Protein AF-A0A9D8H4C1-F1 (afdb_monomer_lite)

pLDDT: mean 86.65, std 15.86, range [24.47, 98.88]

Foldseek 3Di:
DLLVLCVQQQCVQVVHDQPCPPCNCLPPPVNDPPVCNVVDPDDDPVRVVVSSVVSVVSSVVSVVVDDCPPPPLCSPVHQVVLVVVLVVLVVLLVVQLVLLVDQADDDPFADQDDPDFDFDDDDQKFKDAWAKDFFFDDPSNVDYDALQRDDTDIDTDHIKIWGLWFQFQLLLVVVCVVPVDDAAPFWDDPVPGFIWGRQSNDIDGRDRQFHDALDFLVSQQSSQVVVVFGFAALVRLLSQCAQAALVQALADQRSSAADGIRGPQVRGHPRNRHLSAEAAWAWGPDFQAGDVPRDHPPHNCVRVVRGDRQKTWTARYYSSGHSSNHDSSHTDIDGRRGRSRGHGHITMGRDDDPDPPPPDDDDDDDDPDDDDDDDDDDDDDDDDDDDDLVVQEDAAEDADPPALCVCVLVQQVVQLPDPFHAAELSLLDDPVLLVLVVVLLVAPLACFNVFLLQQLLVCLLVVCVVQVWLEEEEAQCQLVPSVVSNLVNNLVVVRDAEYEYEHSDPVRQVVSRSVVSVVHDNYRYYYYNDDCLPCVLVRDDDDAYEYEYGDLVLQFDDLVSSLVSLLVVLVNFDQSYKYKYKAFAQDDQVSQQCSCVPPVCSNVVSQLVSVVSLCVPQVKDDDSVQWGWDWHQDPSQQKIFTKIFGQAWDWMQRPNSNDIGTDHHRRIYTYTIGHHDDPVRVCVSQVSSQKHFDDKDGGPVNRMIMTMIHGD

Structure (mmCIF, N/CA/C/O backbone):
data_AF-A0A9D8H4C1-F1
#
_entry.id   AF-A0A9D8H4C1-F1
#
loop_
_atom_site.group_PDB
_atom_site.id
_atom_site.type_symbol
_atom_site.label_atom_id
_atom_site.label_alt_id
_atom_site.label_comp_id
_atom_site.label_asym_id
_atom_site.label_entity_id
_atom_site.label_seq_id
_atom_site.pdbx_PDB_ins_code
_atom_site.Cartn_x
_atom_site.Cartn_y
_atom_site.Cartn_z
_atom_site.occupancy
_atom_site.B_iso_or_equiv
_atom_site.auth_seq_id
_atom_site.auth_comp_id
_atom_site.auth_asym_id
_atom_site.auth_atom_id
_atom_site.pdbx_PDB_model_num
ATOM 1 N N . MET A 1 1 ? 20.127 23.777 11.466 1.00 88.06 1 MET A N 1
ATOM 2 C CA . MET A 1 1 ? 20.739 23.287 12.722 1.00 88.06 1 MET A CA 1
ATOM 3 C C . MET A 1 1 ? 20.767 24.389 13.775 1.00 88.06 1 MET A C 1
ATOM 5 O O . MET A 1 1 ? 19.823 24.418 14.545 1.00 88.06 1 MET A O 1
ATOM 9 N N . GLY A 1 2 ? 21.704 25.351 13.752 1.00 89.69 2 GLY A N 1
ATOM 10 C CA . GLY A 1 2 ? 21.784 26.414 14.779 1.00 89.69 2 GLY A CA 1
ATOM 11 C C . GLY A 1 2 ? 20.479 27.189 15.030 1.00 89.69 2 GLY A C 1
ATOM 12 O O . GLY A 1 2 ? 20.048 27.288 16.168 1.00 89.69 2 GLY A O 1
ATOM 13 N N . ASN A 1 3 ? 19.779 27.635 13.979 1.00 88.94 3 ASN A N 1
ATOM 14 C CA . ASN A 1 3 ? 18.486 28.328 14.132 1.00 88.94 3 ASN A CA 1
ATOM 15 C C . ASN A 1 3 ? 17.402 27.466 14.812 1.00 88.94 3 ASN A C 1
ATOM 17 O O . ASN A 1 3 ? 16.587 27.977 15.571 1.00 88.94 3 ASN A O 1
ATOM 21 N N . PHE A 1 4 ? 17.402 26.153 14.564 1.00 89.69 4 PHE A N 1
ATOM 22 C CA . PHE A 1 4 ? 16.449 25.228 15.183 1.00 89.69 4 PHE A CA 1
ATOM 23 C C . PHE A 1 4 ? 16.790 25.000 16.664 1.00 89.69 4 PHE A C 1
ATOM 25 O O . PHE A 1 4 ? 15.905 25.059 17.510 1.00 89.69 4 PHE A O 1
ATOM 32 N N . GLU A 1 5 ? 18.076 24.825 16.992 1.00 92.12 5 GLU A N 1
ATOM 33 C CA . GLU A 1 5 ? 18.556 24.778 18.382 1.00 92.12 5 GLU A CA 1
ATOM 34 C C . GLU A 1 5 ? 18.177 26.054 19.151 1.00 92.12 5 GLU A C 1
ATOM 36 O O . GLU A 1 5 ? 17.612 25.976 20.242 1.00 92.12 5 GLU A O 1
ATOM 41 N N . GLU A 1 6 ? 18.401 27.228 18.553 1.00 92.12 6 GLU A N 1
ATOM 42 C CA . GLU A 1 6 ? 18.043 28.515 19.150 1.00 92.12 6 GLU A CA 1
ATOM 43 C C . GLU A 1 6 ? 16.530 28.654 19.370 1.00 92.12 6 GLU A C 1
ATOM 45 O O . GLU A 1 6 ? 16.097 29.074 20.443 1.00 92.12 6 GLU A O 1
ATOM 50 N N . LEU A 1 7 ? 15.714 28.295 18.375 1.00 89.50 7 LEU A N 1
ATOM 51 C CA . LEU A 1 7 ? 14.255 28.356 18.474 1.00 89.50 7 LEU A CA 1
ATOM 52 C C . LEU A 1 7 ? 13.732 27.537 19.657 1.00 89.50 7 LEU A C 1
ATOM 54 O O . LEU A 1 7 ? 12.896 28.010 20.427 1.00 89.50 7 LEU A O 1
ATOM 58 N N . TRP A 1 8 ? 14.211 26.307 19.809 1.00 90.25 8 TRP A N 1
ATOM 59 C CA . TRP A 1 8 ? 13.660 25.397 20.803 1.00 90.25 8 TRP A CA 1
ATOM 60 C C . TRP A 1 8 ? 14.254 25.591 22.194 1.00 90.25 8 TRP A C 1
ATOM 62 O O . TRP A 1 8 ? 13.495 25.733 23.151 1.00 90.25 8 TRP A O 1
ATOM 72 N N . LEU A 1 9 ? 15.582 25.637 22.334 1.00 90.00 9 LEU A N 1
ATOM 73 C CA . LEU A 1 9 ? 16.203 25.746 23.657 1.00 90.00 9 LEU A CA 1
ATOM 74 C C . LEU A 1 9 ? 16.322 27.190 24.128 1.00 90.00 9 LEU A C 1
ATOM 76 O O . LEU A 1 9 ? 15.941 27.499 25.252 1.00 90.00 9 LEU A O 1
ATOM 80 N N . VAL A 1 10 ? 16.810 28.102 23.292 1.00 90.75 10 VAL A N 1
ATOM 81 C CA . VAL A 1 10 ? 17.069 29.477 23.742 1.00 90.75 10 VAL A CA 1
ATOM 82 C C . VAL A 1 10 ? 15.774 30.284 23.853 1.00 90.75 10 VAL A C 1
ATOM 84 O O . VAL A 1 10 ? 15.556 30.953 24.865 1.00 90.75 10 VAL A O 1
ATOM 87 N N . GLN A 1 11 ? 14.906 30.202 22.842 1.00 90.38 11 GLN A N 1
ATOM 88 C CA . GLN A 1 11 ? 13.670 30.985 22.792 1.00 90.38 11 GLN A CA 1
ATOM 89 C C . GLN A 1 11 ? 12.522 30.307 23.544 1.00 90.38 11 GLN A C 1
ATOM 91 O O . GLN A 1 11 ? 12.001 30.892 24.489 1.00 90.38 11 GLN A O 1
ATOM 96 N N . ARG A 1 12 ? 12.118 29.084 23.164 1.00 88.38 12 ARG A N 1
ATOM 97 C CA . ARG A 1 12 ? 10.941 28.433 23.773 1.00 88.38 12 ARG A CA 1
ATOM 98 C C . ARG A 1 12 ? 11.178 27.979 25.213 1.00 88.38 12 ARG A C 1
ATOM 100 O O . ARG A 1 12 ? 10.338 28.264 26.058 1.00 88.38 12 ARG A O 1
ATOM 107 N N . VAL A 1 13 ? 12.294 27.304 25.494 1.00 89.12 13 VAL A N 1
ATOM 108 C CA . VAL A 1 13 ? 12.617 26.850 26.860 1.00 89.12 13 VAL A CA 1
ATOM 109 C C . VAL A 1 13 ? 13.199 27.986 27.703 1.00 89.12 13 VAL A C 1
ATOM 111 O O . VAL A 1 13 ? 12.736 28.236 28.810 1.00 89.12 13 VAL A O 1
ATOM 114 N N . GLY A 1 14 ? 14.193 28.707 27.181 1.00 89.94 14 GLY A N 1
ATOM 115 C CA . GLY A 1 14 ? 14.874 29.769 27.922 1.00 89.94 14 GLY A CA 1
ATOM 116 C C . GLY A 1 14 ? 14.107 31.090 28.021 1.00 89.94 14 GLY A C 1
ATOM 117 O O . GLY A 1 14 ? 14.497 31.953 28.808 1.00 89.94 14 GLY A O 1
ATOM 118 N N . GLY A 1 15 ? 13.063 31.294 27.210 1.00 90.50 15 GLY A N 1
ATOM 119 C CA . GLY A 1 15 ? 12.326 32.560 27.146 1.00 90.50 15 GLY A CA 1
ATOM 120 C C . GLY A 1 15 ? 13.184 33.749 26.696 1.00 90.50 15 GLY A C 1
ATOM 121 O O . GL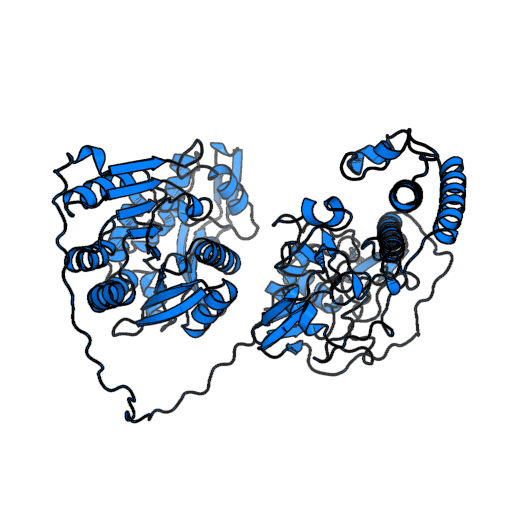Y A 1 15 ? 12.893 34.888 27.067 1.00 90.50 15 GLY A O 1
ATOM 122 N N . ARG A 1 16 ? 14.284 33.505 25.967 1.00 92.00 16 ARG A N 1
ATOM 123 C CA . ARG A 1 16 ? 15.256 34.536 25.571 1.00 92.00 16 ARG A CA 1
ATOM 124 C C . ARG A 1 16 ? 15.016 34.987 24.128 1.00 92.00 16 ARG A C 1
ATOM 126 O O . ARG A 1 16 ? 14.661 34.188 23.273 1.00 92.00 16 ARG A O 1
ATOM 133 N N . GLU A 1 17 ? 15.290 36.256 23.835 1.00 90.56 17 GLU A N 1
ATOM 134 C CA . GLU A 1 17 ? 15.191 36.805 22.471 1.00 90.56 17 GLU A CA 1
ATOM 135 C C . GLU A 1 17 ? 16.159 36.108 21.489 1.00 90.56 17 GLU A C 1
ATOM 137 O O . GLU A 1 17 ? 17.269 35.737 21.893 1.00 90.56 17 GLU A O 1
ATOM 142 N N . PRO A 1 18 ? 15.812 35.948 20.199 1.00 89.12 18 PRO A N 1
ATOM 143 C CA . PRO A 1 18 ? 16.728 35.402 19.199 1.00 89.12 18 PRO A CA 1
ATOM 144 C C . PRO A 1 18 ? 17.964 36.295 19.011 1.00 89.12 18 PRO A C 1
ATOM 146 O O . PRO A 1 18 ? 17.876 37.521 19.015 1.00 89.12 18 PRO A O 1
ATOM 149 N N . LEU A 1 19 ? 19.128 35.680 18.794 1.00 88.06 19 LEU A N 1
ATOM 150 C CA . LEU A 1 19 ? 20.391 36.365 18.506 1.00 88.06 19 LEU A CA 1
ATOM 151 C C . LEU A 1 19 ? 20.314 37.109 17.166 1.00 88.06 19 LEU A C 1
ATOM 153 O O . LEU A 1 19 ? 20.894 38.184 17.006 1.00 88.06 19 LEU A O 1
ATOM 157 N N . ARG A 1 20 ? 19.579 36.534 16.206 1.00 82.00 20 ARG A N 1
ATOM 158 C CA . ARG A 1 20 ? 19.300 37.095 14.880 1.00 82.00 20 ARG A CA 1
ATOM 159 C C . ARG A 1 20 ? 17.827 36.879 14.520 1.00 82.00 20 ARG A C 1
ATOM 161 O O . ARG A 1 20 ? 17.472 35.937 13.823 1.00 82.00 20 ARG A O 1
ATOM 168 N N . GLY A 1 21 ? 16.948 37.759 15.000 1.00 74.69 21 GLY A N 1
ATOM 169 C CA . GLY A 1 21 ? 15.514 37.693 14.676 1.00 74.69 21 GLY A CA 1
ATOM 170 C C . GLY A 1 21 ? 15.192 37.895 13.186 1.00 74.69 21 GLY A C 1
ATOM 171 O O . GLY A 1 21 ? 14.105 37.555 12.743 1.00 74.69 21 GLY A O 1
ATOM 172 N N . ASP A 1 22 ? 16.140 38.419 12.406 1.00 80.50 22 ASP A N 1
ATOM 173 C CA . ASP A 1 22 ? 16.014 38.689 10.972 1.00 80.50 22 ASP A CA 1
ATOM 174 C C . ASP A 1 22 ? 16.211 37.457 10.077 1.00 80.50 22 ASP A C 1
ATOM 176 O O . ASP A 1 22 ? 15.830 37.496 8.910 1.00 80.50 22 ASP A O 1
ATOM 180 N N . ILE A 1 23 ? 16.816 36.379 10.590 1.00 81.31 23 ILE A N 1
ATOM 181 C CA . ILE A 1 23 ? 17.159 35.205 9.772 1.00 81.31 23 ILE A CA 1
ATOM 182 C C . ILE A 1 23 ? 16.242 34.002 10.003 1.00 81.31 23 ILE A C 1
ATOM 184 O O . ILE A 1 23 ? 16.301 33.060 9.220 1.00 81.31 23 ILE A O 1
ATOM 188 N N . GLY A 1 24 ? 15.397 34.015 11.039 1.00 75.31 24 GLY A N 1
ATOM 189 C CA . GLY A 1 24 ? 14.564 32.865 11.412 1.00 75.31 24 GLY A CA 1
ATOM 190 C C . GLY A 1 24 ? 13.704 32.340 10.257 1.00 75.31 24 GLY A C 1
ATOM 191 O O . GLY A 1 24 ? 13.762 31.153 9.945 1.00 75.31 24 GLY A O 1
ATOM 192 N N . GLU A 1 25 ? 13.003 33.241 9.562 1.00 74.44 25 GLU A N 1
ATOM 193 C CA . GLU A 1 25 ? 12.150 32.929 8.400 1.00 74.44 25 GLU A CA 1
ATOM 194 C C . GLU A 1 25 ? 12.943 32.412 7.184 1.00 74.44 25 GLU A C 1
ATOM 196 O O . GLU A 1 25 ? 12.411 31.682 6.349 1.00 74.44 25 GLU A O 1
ATOM 201 N N . LEU A 1 26 ? 14.234 32.752 7.077 1.00 79.12 26 LEU A N 1
ATOM 202 C CA . LEU A 1 26 ? 15.096 32.295 5.978 1.00 79.12 26 LEU A CA 1
ATOM 203 C C . LEU A 1 26 ? 15.476 30.816 6.114 1.00 79.12 26 LEU A C 1
ATOM 205 O O . LEU A 1 26 ? 15.848 30.179 5.128 1.00 79.12 26 LEU A O 1
ATOM 209 N N . TYR A 1 27 ? 15.421 30.283 7.336 1.00 79.00 27 TYR A N 1
ATOM 210 C CA . TYR A 1 27 ? 15.777 28.902 7.653 1.00 79.00 27 TYR A CA 1
ATOM 211 C C . TYR A 1 27 ? 14.559 28.012 7.922 1.00 79.00 27 TYR A C 1
ATOM 213 O O . TYR A 1 27 ? 14.742 26.844 8.272 1.00 79.00 27 TYR A O 1
ATOM 221 N N . ASP A 1 28 ? 13.344 28.530 7.729 1.00 73.75 28 ASP A N 1
ATOM 222 C CA . ASP A 1 28 ? 12.121 27.735 7.751 1.00 73.75 28 ASP A CA 1
ATOM 223 C C . ASP A 1 28 ? 12.060 26.837 6.506 1.00 73.75 28 ASP A C 1
ATOM 225 O O . ASP A 1 28 ? 12.098 27.293 5.360 1.00 73.75 28 ASP A O 1
ATOM 229 N N . ALA A 1 29 ? 12.024 25.523 6.726 1.00 63.84 29 ALA A N 1
ATOM 230 C CA . ALA A 1 29 ? 12.092 24.559 5.642 1.00 63.84 29 ALA A CA 1
ATOM 231 C C . ALA A 1 29 ? 10.794 24.455 4.822 1.00 63.84 29 ALA A C 1
ATOM 233 O O . ALA A 1 29 ? 10.867 23.980 3.684 1.00 63.84 29 ALA A O 1
ATOM 234 N N . ILE A 1 30 ? 9.664 24.882 5.388 1.00 64.56 30 ILE A N 1
ATOM 235 C CA . ILE A 1 30 ? 8.323 24.820 4.799 1.00 64.56 30 ILE A CA 1
ATOM 236 C C . ILE A 1 30 ? 8.115 26.038 3.904 1.00 64.56 30 ILE A C 1
ATOM 238 O O . ILE A 1 30 ? 7.764 25.898 2.733 1.00 64.56 30 ILE A O 1
ATOM 242 N N . GLU A 1 31 ? 8.433 27.222 4.424 1.00 65.06 31 GLU A N 1
ATOM 243 C CA . GLU A 1 31 ? 8.282 28.491 3.703 1.00 65.06 31 GLU A CA 1
ATOM 244 C C . GLU A 1 31 ? 9.331 28.668 2.590 1.00 65.06 31 GLU A C 1
ATOM 246 O O . GLU A 1 31 ? 9.107 29.395 1.621 1.00 65.06 31 GLU A O 1
ATOM 251 N N . GLN A 1 32 ? 10.481 27.982 2.687 1.00 69.81 32 GLN A N 1
ATOM 252 C CA . GLN A 1 32 ? 11.591 28.113 1.736 1.00 69.81 32 GLN A CA 1
ATOM 253 C C . GLN A 1 32 ? 11.893 26.793 0.993 1.00 69.81 32 GLN A C 1
ATOM 255 O O . GLN A 1 32 ? 12.676 25.961 1.480 1.00 69.81 32 GLN A O 1
ATOM 260 N N . PRO A 1 33 ? 11.365 26.581 -0.231 1.00 68.88 33 PRO A N 1
ATOM 261 C CA . PRO A 1 33 ? 11.670 25.405 -1.049 1.00 68.88 33 PRO A CA 1
ATOM 262 C C . PRO A 1 33 ? 13.175 25.209 -1.301 1.00 68.88 33 PRO A C 1
ATOM 264 O O . PRO A 1 33 ? 13.891 26.159 -1.613 1.00 68.88 33 PRO A O 1
ATOM 267 N N . ARG A 1 34 ? 13.676 23.959 -1.261 1.00 66.69 34 ARG A N 1
ATOM 268 C CA . ARG A 1 34 ? 15.120 23.645 -1.428 1.00 66.69 34 ARG A CA 1
ATOM 269 C C . ARG A 1 34 ? 15.765 24.309 -2.654 1.00 66.69 34 ARG A C 1
ATOM 271 O O . ARG A 1 34 ? 16.905 24.753 -2.564 1.00 66.69 34 ARG A O 1
ATOM 278 N N . LYS A 1 35 ? 15.036 24.413 -3.771 1.00 70.31 35 LYS A N 1
ATOM 279 C CA . LYS A 1 35 ? 15.532 24.973 -5.041 1.00 70.31 35 LYS A CA 1
ATOM 280 C C . LYS A 1 35 ? 15.931 26.453 -4.951 1.00 70.31 35 LYS A C 1
ATOM 282 O O . LYS A 1 35 ? 16.810 26.864 -5.696 1.00 70.31 35 LYS A O 1
ATOM 287 N N . ILE A 1 36 ? 15.314 27.232 -4.058 1.00 72.00 36 ILE A N 1
ATOM 288 C CA . ILE A 1 36 ? 15.569 28.678 -3.934 1.00 72.00 36 ILE A CA 1
ATOM 289 C C . ILE A 1 36 ? 16.545 29.025 -2.804 1.00 72.00 36 ILE A C 1
ATOM 291 O O . ILE A 1 36 ? 17.044 30.144 -2.745 1.00 72.00 36 ILE A O 1
ATOM 295 N N . ARG A 1 37 ? 16.874 28.069 -1.921 1.00 76.94 37 ARG A N 1
ATOM 296 C CA . ARG A 1 37 ? 17.695 28.331 -0.723 1.00 76.94 37 ARG A CA 1
ATOM 297 C C . ARG A 1 37 ? 19.102 28.851 -1.034 1.00 76.94 37 ARG A C 1
ATOM 299 O O . ARG A 1 37 ? 19.671 29.550 -0.207 1.00 76.94 37 ARG A O 1
ATOM 306 N N . GLY A 1 38 ? 19.650 28.541 -2.212 1.00 69.06 38 GLY A N 1
ATOM 307 C CA . GLY A 1 38 ? 20.951 29.057 -2.659 1.00 69.06 38 GLY A CA 1
ATOM 308 C C . GLY A 1 38 ? 20.950 30.539 -3.058 1.00 69.06 38 GLY A C 1
ATOM 309 O O . GLY A 1 38 ? 22.019 31.130 -3.183 1.00 69.06 38 GLY A O 1
ATOM 310 N N . GLU A 1 39 ? 19.772 31.136 -3.256 1.00 76.69 39 GLU A N 1
ATOM 311 C CA . GLU A 1 39 ? 19.591 32.539 -3.659 1.00 76.69 39 GLU A CA 1
ATOM 312 C C . GLU A 1 39 ? 19.173 33.437 -2.484 1.00 76.69 39 GLU A C 1
ATOM 314 O O . GLU A 1 39 ? 19.197 34.665 -2.591 1.00 76.69 39 GLU A O 1
ATOM 319 N N . LEU A 1 40 ? 18.800 32.830 -1.354 1.00 79.00 40 LEU A N 1
ATOM 320 C CA . LEU A 1 40 ? 18.414 33.543 -0.144 1.00 79.00 40 LEU A CA 1
ATOM 321 C C . LEU A 1 40 ? 19.629 34.253 0.478 1.00 79.00 40 LEU A C 1
ATOM 323 O O . LEU A 1 40 ? 20.750 33.740 0.404 1.00 79.00 40 LEU A O 1
ATOM 327 N N . PRO A 1 41 ? 19.434 35.406 1.145 1.00 81.06 41 PRO A N 1
ATOM 328 C CA . PRO A 1 41 ? 20.491 36.117 1.862 1.00 81.06 41 PRO A CA 1
ATOM 329 C C . PRO A 1 41 ? 20.847 35.409 3.185 1.00 81.06 41 PRO A C 1
ATOM 331 O O . PRO A 1 41 ? 20.786 36.001 4.259 1.00 81.06 41 PRO A O 1
ATOM 334 N N . ILE A 1 42 ? 21.189 34.120 3.109 1.00 83.38 42 ILE A N 1
ATOM 335 C CA . ILE A 1 42 ? 21.611 33.301 4.246 1.00 83.38 42 ILE A CA 1
ATOM 336 C C . ILE A 1 42 ? 23.011 33.694 4.724 1.00 83.38 42 ILE A C 1
ATOM 338 O O . ILE A 1 42 ? 23.820 34.238 3.968 1.00 83.38 42 ILE A O 1
ATOM 342 N N . LEU A 1 43 ? 23.303 33.375 5.987 1.00 84.94 43 LEU A N 1
ATOM 343 C CA . LEU A 1 43 ? 24.625 33.564 6.578 1.00 84.94 43 LEU A CA 1
ATOM 344 C C . LEU A 1 43 ? 25.704 32.851 5.753 1.00 84.94 43 LEU A C 1
ATOM 346 O O . LEU A 1 43 ? 25.535 31.697 5.343 1.00 84.94 43 LEU A O 1
ATOM 350 N N . LYS A 1 44 ? 26.837 33.526 5.545 1.00 84.56 44 LYS A N 1
ATOM 351 C CA . LYS A 1 44 ? 28.002 32.957 4.856 1.00 84.56 44 LYS A CA 1
ATOM 352 C C . LYS A 1 44 ? 28.884 32.153 5.809 1.00 84.56 44 LYS A C 1
ATOM 354 O O . LYS A 1 44 ? 28.715 32.190 7.022 1.00 84.56 44 LYS A O 1
ATOM 359 N N . ALA A 1 45 ? 29.844 31.404 5.265 1.00 80.19 45 ALA A N 1
ATOM 360 C CA . ALA A 1 45 ? 30.676 30.475 6.039 1.00 80.19 45 ALA A CA 1
ATOM 361 C C . ALA A 1 45 ? 31.427 31.126 7.223 1.00 80.19 45 ALA A C 1
ATOM 363 O O . ALA A 1 45 ? 31.624 30.472 8.247 1.00 80.19 45 ALA A O 1
ATOM 364 N N . ASP A 1 46 ? 31.831 32.391 7.092 1.00 87.06 46 ASP A N 1
ATOM 365 C CA . ASP A 1 46 ? 32.475 33.199 8.132 1.00 87.06 46 ASP A CA 1
ATOM 366 C C . ASP A 1 46 ? 31.503 33.713 9.207 1.00 87.06 46 ASP A C 1
ATOM 368 O O . ASP A 1 46 ? 31.933 34.015 10.316 1.00 87.06 46 ASP A O 1
ATOM 372 N N . GLU A 1 47 ? 30.201 33.747 8.919 1.00 89.44 47 GLU A N 1
ATOM 373 C CA . GLU A 1 47 ? 29.140 34.176 9.839 1.00 89.44 47 GLU A CA 1
ATOM 374 C C . GLU A 1 47 ? 28.430 32.989 10.514 1.00 89.44 47 GLU A C 1
ATOM 376 O O . GLU A 1 47 ? 28.013 33.089 11.668 1.00 89.44 47 GLU A O 1
ATOM 381 N N . VAL A 1 48 ? 28.321 31.845 9.823 1.00 90.50 48 VAL A N 1
ATOM 382 C CA . VAL A 1 48 ? 27.609 30.650 10.310 1.00 90.50 48 VAL A CA 1
ATOM 383 C C . VAL A 1 48 ? 28.273 30.058 11.550 1.00 90.50 48 VAL A C 1
ATOM 385 O O . VAL A 1 48 ? 27.569 29.764 12.513 1.00 90.50 48 VAL A O 1
ATOM 388 N N . ARG A 1 49 ? 29.604 29.876 11.558 1.00 90.06 49 ARG A N 1
ATOM 389 C CA . ARG A 1 49 ? 30.285 29.265 12.718 1.00 90.06 49 ARG A CA 1
ATOM 390 C C . ARG A 1 49 ? 30.176 30.142 13.968 1.00 90.06 49 ARG A C 1
ATOM 392 O O . ARG A 1 49 ? 29.706 29.614 14.970 1.00 90.06 49 ARG A O 1
ATOM 399 N N . PRO A 1 50 ? 30.482 31.457 13.922 1.00 92.44 50 PRO A N 1
ATOM 400 C CA . PRO A 1 50 ? 30.287 32.318 15.087 1.00 92.44 50 PRO A CA 1
ATOM 401 C C . PRO A 1 50 ? 28.832 32.385 15.558 1.00 92.44 50 PRO A C 1
ATOM 403 O O . PRO A 1 50 ? 28.592 32.489 16.758 1.00 92.44 50 PRO A O 1
ATOM 406 N N . TYR A 1 51 ? 27.856 32.341 14.641 1.00 92.50 51 TYR A N 1
ATOM 407 C CA . TYR A 1 51 ? 26.439 32.274 15.008 1.00 92.50 51 TYR A CA 1
ATOM 408 C C . TYR A 1 51 ? 26.122 30.973 15.757 1.00 92.50 51 TYR A C 1
ATOM 410 O O . TYR A 1 51 ? 25.551 31.021 16.841 1.00 92.50 51 TYR A O 1
ATOM 418 N N . MET A 1 52 ? 26.544 29.820 15.229 1.00 92.69 52 MET A N 1
ATOM 419 C CA . MET A 1 52 ? 26.333 28.523 15.881 1.00 92.69 52 MET A CA 1
ATOM 420 C C . MET A 1 52 ? 27.047 28.417 17.234 1.00 92.69 52 MET A C 1
ATOM 422 O O . MET A 1 52 ? 26.465 27.883 18.171 1.00 92.69 52 MET A O 1
ATOM 426 N N . GLU A 1 53 ? 28.269 28.941 17.362 1.00 94.00 53 GLU A N 1
ATOM 427 C CA . GLU A 1 53 ? 29.012 28.975 18.630 1.00 94.00 53 GLU A CA 1
ATOM 428 C C . GLU A 1 53 ? 28.279 29.802 19.693 1.00 94.00 53 GLU A C 1
ATOM 430 O O . GLU A 1 53 ? 28.110 29.338 20.819 1.00 94.00 53 GLU A O 1
ATOM 435 N N . GLN A 1 54 ? 27.778 30.986 19.327 1.00 94.50 54 GLN A N 1
ATOM 436 C CA . GLN A 1 54 ? 26.997 31.827 20.239 1.00 94.50 54 GLN A CA 1
ATOM 437 C C . GLN A 1 54 ? 25.654 31.194 20.602 1.00 94.50 54 GLN A C 1
ATOM 439 O O . GLN A 1 54 ? 25.263 31.229 21.766 1.00 94.50 54 GLN A O 1
ATOM 444 N N . VAL A 1 55 ? 24.943 30.594 19.639 1.00 94.25 55 VAL A N 1
ATOM 445 C CA . VAL A 1 55 ? 23.726 29.828 19.943 1.00 94.25 55 VAL A CA 1
ATOM 446 C C . VAL A 1 55 ? 24.052 28.718 20.935 1.00 94.25 55 VAL A C 1
ATOM 448 O O . VAL A 1 55 ? 23.366 28.614 21.943 1.00 94.25 55 VAL A O 1
ATOM 451 N N . ARG A 1 56 ? 25.135 27.961 20.721 1.00 95.06 56 ARG A N 1
ATOM 452 C CA . ARG A 1 56 ? 25.540 26.870 21.612 1.00 95.06 56 ARG A CA 1
ATOM 453 C C . ARG A 1 56 ? 25.889 27.355 23.018 1.00 95.06 56 ARG A C 1
ATOM 455 O O . ARG A 1 56 ? 25.504 26.706 23.986 1.00 95.06 56 ARG A O 1
ATOM 462 N N . GLU A 1 57 ? 26.586 28.480 23.152 1.00 95.44 57 GLU A N 1
ATOM 463 C CA . GLU A 1 57 ? 26.869 29.096 24.455 1.00 95.44 57 GLU A CA 1
ATOM 464 C C . GLU A 1 57 ? 25.568 29.451 25.188 1.00 95.44 57 GLU A C 1
ATOM 466 O O . GLU A 1 57 ? 25.354 29.018 26.320 1.00 95.44 57 GLU A O 1
ATOM 471 N N . ARG A 1 58 ? 24.644 30.139 24.506 1.00 94.56 58 ARG A N 1
ATOM 472 C CA . ARG A 1 58 ? 23.331 30.502 25.063 1.00 94.56 58 ARG A CA 1
ATOM 473 C C . ARG A 1 58 ? 22.488 29.280 25.403 1.00 94.56 58 ARG A C 1
ATOM 475 O O . ARG A 1 58 ? 21.795 29.288 26.417 1.00 94.56 58 ARG A O 1
ATOM 482 N N . THR A 1 59 ? 22.546 28.243 24.571 1.00 92.62 59 THR A N 1
ATOM 483 C CA . THR A 1 59 ? 21.918 26.953 24.832 1.00 92.62 59 THR A CA 1
ATOM 484 C C . THR A 1 59 ? 22.429 26.413 26.159 1.00 92.62 59 THR A C 1
ATOM 486 O O . THR A 1 59 ? 21.625 26.212 27.060 1.00 92.62 59 THR A O 1
ATOM 489 N N . LEU A 1 60 ? 23.748 26.256 26.324 1.00 92.75 60 LEU A N 1
ATOM 490 C CA . LEU A 1 60 ? 24.363 25.725 27.547 1.00 92.75 60 LEU A CA 1
ATOM 491 C C . LEU A 1 60 ? 24.011 26.540 28.800 1.00 92.75 60 LEU A C 1
ATOM 493 O O . LEU A 1 60 ? 23.802 25.953 29.860 1.00 92.75 60 LEU A O 1
ATOM 497 N N . GLU A 1 61 ? 23.903 27.865 28.684 1.00 93.81 61 GLU A N 1
ATOM 498 C CA . GLU A 1 61 ? 23.414 28.719 29.771 1.00 93.81 61 GLU A CA 1
ATOM 499 C C . GLU A 1 61 ? 21.967 28.396 30.159 1.00 93.81 61 GLU A C 1
ATOM 501 O O . GLU A 1 61 ? 21.676 28.287 31.345 1.00 93.81 61 GLU A O 1
ATOM 506 N N . VAL A 1 62 ? 21.067 28.217 29.183 1.00 91.19 62 VAL A N 1
ATOM 507 C CA . VAL A 1 62 ? 19.684 27.795 29.458 1.00 91.19 62 VAL A CA 1
ATOM 508 C C . VAL A 1 62 ? 19.669 26.407 30.089 1.00 91.19 62 VAL A C 1
ATOM 510 O O . VAL A 1 62 ? 18.994 26.206 31.094 1.00 91.19 62 VAL A O 1
ATOM 513 N N . LEU A 1 63 ? 20.448 25.454 29.564 1.00 86.25 63 LEU A N 1
ATOM 514 C CA . LEU A 1 63 ? 20.483 24.090 30.105 1.00 86.25 63 LEU A CA 1
ATOM 515 C C . LEU A 1 63 ? 20.940 24.047 31.566 1.00 86.25 63 LEU A C 1
ATOM 517 O O . LEU A 1 63 ? 20.507 23.164 32.299 1.00 86.25 63 LEU A O 1
ATOM 521 N N . ALA A 1 64 ? 21.791 24.983 31.992 1.00 88.81 64 ALA A N 1
ATOM 522 C CA . ALA A 1 64 ? 22.233 25.087 33.380 1.00 88.81 64 ALA A CA 1
ATOM 523 C C . ALA A 1 64 ? 21.119 25.538 34.348 1.00 88.81 64 ALA A C 1
ATOM 525 O O . ALA A 1 64 ? 21.264 25.365 35.558 1.00 88.81 64 ALA A O 1
ATOM 526 N N . GLU A 1 65 ? 20.031 26.116 33.831 1.00 88.44 65 GLU A N 1
ATOM 527 C CA . GLU A 1 65 ? 18.912 26.675 34.600 1.00 88.44 65 GLU A CA 1
ATOM 528 C C . GLU A 1 65 ? 17.633 25.817 34.520 1.00 88.44 65 GLU A C 1
ATOM 530 O O . GLU A 1 65 ? 16.707 26.030 35.303 1.00 88.44 65 GLU A O 1
ATOM 535 N N . VAL A 1 66 ? 17.569 24.850 33.597 1.00 86.06 66 VAL A N 1
ATOM 536 C CA . VAL A 1 66 ? 16.385 24.012 33.346 1.00 86.06 66 VAL A CA 1
ATOM 537 C C . VAL A 1 66 ? 16.175 22.965 34.442 1.00 86.06 66 VAL A C 1
ATOM 539 O O . VAL A 1 66 ? 17.081 22.207 34.788 1.00 86.06 66 VAL A O 1
ATOM 542 N N . ASP A 1 67 ? 14.934 22.871 34.928 1.00 84.00 67 ASP A N 1
ATOM 543 C CA . ASP A 1 67 ? 14.479 21.791 35.804 1.00 84.00 67 ASP A CA 1
ATOM 544 C C . ASP A 1 67 ? 13.843 20.649 34.993 1.00 84.00 67 ASP A C 1
ATOM 546 O O . ASP A 1 67 ? 12.708 20.739 34.512 1.00 84.00 67 ASP A O 1
ATOM 550 N N . PHE A 1 68 ? 14.582 19.547 34.870 1.00 80.19 68 PHE A N 1
ATOM 551 C CA . PHE A 1 68 ? 14.140 18.321 34.202 1.00 80.19 68 PHE A CA 1
ATOM 552 C C . PHE A 1 68 ? 13.053 17.554 34.972 1.00 80.19 68 PHE A C 1
ATOM 554 O O . PHE A 1 68 ? 12.399 16.683 34.397 1.00 80.19 68 PHE A O 1
ATOM 561 N N . GLU A 1 69 ? 12.850 17.865 36.255 1.00 80.00 69 GLU A N 1
ATOM 562 C CA . GLU A 1 69 ? 11.830 17.254 37.114 1.00 80.00 69 GLU A CA 1
ATOM 563 C C . GLU A 1 69 ? 10.540 18.093 37.186 1.00 80.00 69 GLU A C 1
ATOM 565 O O . GLU A 1 69 ? 9.586 17.707 37.863 1.00 80.00 69 GLU A O 1
ATOM 570 N N . SER A 1 70 ? 10.469 19.205 36.442 1.00 78.31 70 SER A N 1
ATOM 571 C CA . SER A 1 70 ? 9.342 20.155 36.433 1.00 78.31 70 SER A CA 1
ATOM 572 C C . SER A 1 70 ? 7.986 19.548 36.041 1.00 78.31 70 SER A C 1
ATOM 574 O O . SER A 1 70 ? 6.939 20.150 36.284 1.00 78.31 70 SER A O 1
ATOM 576 N N . GLY A 1 71 ? 7.982 18.359 35.430 1.00 76.69 71 GLY A N 1
ATOM 577 C CA . GLY A 1 71 ? 6.784 17.701 34.909 1.00 76.69 71 GLY A CA 1
ATOM 578 C C . GLY A 1 71 ? 6.282 18.287 33.586 1.00 76.69 71 GLY A C 1
ATOM 579 O O . GLY A 1 71 ? 5.283 17.803 33.054 1.00 76.69 71 GLY A O 1
ATOM 580 N N . GLU A 1 72 ? 6.965 19.294 33.029 1.00 84.50 72 GLU A N 1
ATOM 581 C CA . GLU A 1 72 ? 6.668 19.811 31.695 1.00 84.50 72 GLU A CA 1
ATOM 582 C C . GLU A 1 72 ? 7.051 18.775 30.625 1.00 84.50 72 GLU A C 1
ATOM 584 O O . GLU A 1 72 ? 8.215 18.374 30.566 1.00 84.50 72 GLU A O 1
ATOM 589 N N . PRO A 1 73 ? 6.131 18.356 29.731 1.00 84.25 73 PRO A N 1
ATOM 590 C CA . PRO A 1 73 ? 6.401 17.285 28.766 1.00 84.25 73 PRO A CA 1
ATOM 591 C C . PRO A 1 73 ? 7.614 17.518 27.855 1.00 84.25 73 PRO A C 1
ATOM 593 O O . PRO A 1 73 ? 8.253 16.562 27.432 1.00 84.25 73 PRO A O 1
ATOM 596 N N . LEU A 1 74 ? 7.935 18.781 27.549 1.00 86.31 74 LEU A N 1
ATOM 597 C CA . LEU A 1 74 ? 9.070 19.148 26.696 1.00 86.31 74 LEU A CA 1
ATOM 598 C C . LEU A 1 74 ? 10.426 18.963 27.404 1.00 86.31 74 LEU A C 1
ATOM 600 O O . LEU A 1 74 ? 11.432 18.693 26.749 1.00 86.31 74 LEU A O 1
ATOM 604 N N . LEU A 1 75 ? 10.451 19.109 28.731 1.00 86.69 75 LEU A N 1
ATOM 605 C CA . LEU A 1 75 ? 11.656 19.042 29.565 1.00 86.69 75 LEU A CA 1
ATOM 606 C C . LEU A 1 75 ? 11.811 17.687 30.260 1.00 86.69 75 LEU A C 1
ATOM 608 O O . LEU A 1 75 ? 12.933 17.282 30.572 1.00 86.69 75 LEU A O 1
ATOM 612 N N . ALA A 1 76 ? 10.701 16.979 30.474 1.00 83.19 76 ALA A N 1
ATOM 613 C CA . ALA A 1 76 ? 10.667 15.673 31.110 1.00 83.19 76 ALA A CA 1
ATOM 614 C C . ALA A 1 76 ? 11.657 14.708 30.440 1.00 83.19 76 ALA A C 1
ATOM 616 O O . ALA A 1 76 ? 11.660 14.539 29.218 1.00 83.19 76 ALA A O 1
ATOM 617 N N . ASN A 1 77 ? 12.519 14.095 31.257 1.00 79.50 77 ASN A N 1
ATOM 618 C CA . ASN A 1 77 ? 13.576 13.165 30.834 1.00 79.50 77 ASN A CA 1
ATOM 619 C C . ASN A 1 77 ? 14.506 13.698 29.728 1.00 79.50 77 ASN A C 1
ATOM 621 O O . ASN A 1 77 ? 15.107 12.912 29.000 1.00 79.50 77 ASN A O 1
ATOM 625 N N . GLY A 1 78 ? 14.614 15.019 29.571 1.00 85.50 78 GLY A N 1
ATOM 626 C CA . GLY A 1 78 ? 15.452 15.621 28.540 1.00 85.50 78 GLY A CA 1
ATOM 627 C C . GLY A 1 78 ? 14.910 15.476 27.114 1.00 85.50 78 GLY A C 1
ATOM 628 O O . GLY A 1 78 ? 15.698 15.556 26.174 1.00 85.50 78 GLY A O 1
ATOM 629 N N . PHE A 1 79 ? 13.592 15.312 26.921 1.00 88.38 79 PHE A N 1
ATOM 630 C CA . PHE A 1 79 ? 12.979 15.136 25.593 1.00 88.38 79 PHE A CA 1
ATOM 631 C C . PHE A 1 79 ? 13.483 16.152 24.553 1.00 88.38 79 PHE A C 1
ATOM 633 O O . PHE A 1 79 ? 13.897 15.769 23.460 1.00 88.38 79 PHE A O 1
ATOM 640 N N . ILE A 1 80 ? 13.489 17.450 24.884 1.00 87.81 80 ILE A N 1
ATOM 641 C CA . ILE A 1 80 ? 13.924 18.500 23.950 1.00 87.81 80 ILE A CA 1
ATOM 642 C C . ILE A 1 80 ? 15.394 18.379 23.527 1.00 87.81 80 ILE A C 1
ATOM 644 O O . ILE A 1 80 ? 15.753 18.763 22.416 1.00 87.81 80 ILE A O 1
ATOM 648 N N . TYR A 1 81 ? 16.240 17.813 24.382 1.00 86.94 81 TYR A N 1
ATOM 649 C CA . TYR A 1 81 ? 17.669 17.649 24.138 1.00 86.94 81 TYR A CA 1
ATOM 650 C C . TYR A 1 81 ? 17.881 16.548 23.107 1.00 86.94 81 TYR A C 1
ATOM 652 O O . TYR A 1 81 ? 18.537 16.764 22.090 1.00 86.94 81 TYR A O 1
ATOM 660 N N . GLU A 1 82 ? 17.242 15.404 23.332 1.00 89.88 82 GLU A N 1
ATOM 661 C CA . GLU A 1 82 ? 17.258 14.275 22.406 1.00 89.88 82 GLU A CA 1
ATOM 662 C C . GLU A 1 82 ? 16.624 14.645 21.059 1.00 89.88 82 GLU A C 1
ATOM 664 O O . GLU A 1 82 ? 17.158 14.295 20.009 1.00 89.88 82 GLU A O 1
ATOM 669 N N . MET A 1 83 ? 15.552 15.447 21.061 1.00 90.56 83 MET A N 1
ATOM 670 C CA . MET A 1 83 ? 14.941 15.960 19.831 1.00 90.56 83 MET A CA 1
ATOM 671 C C . MET A 1 83 ? 15.918 16.798 19.004 1.00 90.56 83 MET A C 1
ATOM 673 O O . MET A 1 83 ? 15.966 16.673 17.779 1.00 90.56 83 MET A O 1
ATOM 677 N N . LEU A 1 84 ? 16.698 17.658 19.660 1.00 90.56 84 LEU A N 1
ATOM 678 C CA . LEU A 1 84 ? 17.676 18.506 18.988 1.00 90.56 84 LEU A CA 1
ATOM 679 C C . LEU A 1 84 ? 18.882 17.721 18.485 1.00 90.56 84 LEU A C 1
ATOM 681 O O . LEU A 1 84 ? 19.305 17.952 17.351 1.00 90.56 84 LEU A O 1
ATOM 685 N N . LEU A 1 85 ? 19.383 16.769 19.275 1.00 90.62 85 LEU A N 1
ATOM 686 C CA . LEU A 1 85 ? 20.434 15.847 18.844 1.00 90.62 85 LEU A CA 1
ATOM 687 C C . LEU A 1 85 ? 19.975 15.030 17.634 1.00 90.62 85 LEU A C 1
ATOM 689 O O . LEU A 1 85 ? 20.678 14.972 16.625 1.00 90.62 85 LEU A O 1
ATOM 693 N N . ALA A 1 86 ? 18.766 14.470 17.687 1.00 92.06 86 ALA A N 1
ATOM 694 C CA . ALA A 1 86 ? 18.185 13.714 16.586 1.00 92.06 86 ALA A CA 1
ATOM 695 C C . ALA A 1 86 ? 18.002 14.568 15.325 1.00 92.06 86 ALA A C 1
ATOM 697 O O . ALA A 1 86 ? 18.367 14.129 14.233 1.00 92.06 86 ALA A O 1
ATOM 698 N N . HIS A 1 87 ? 17.531 15.807 15.465 1.00 91.94 87 HIS A N 1
ATOM 699 C CA . HIS A 1 87 ? 17.402 16.742 14.350 1.00 91.94 87 HIS A CA 1
ATOM 700 C C . HIS A 1 87 ? 18.766 17.122 13.741 1.00 91.94 87 HIS A C 1
ATOM 702 O O . HIS A 1 87 ? 18.925 17.113 12.518 1.00 91.94 87 HIS A O 1
ATOM 708 N N . GLU A 1 88 ? 19.776 17.433 14.563 1.00 93.25 88 GLU A N 1
ATOM 709 C CA . GLU A 1 88 ? 21.139 17.715 14.087 1.00 93.25 88 GLU A CA 1
ATOM 710 C C . GLU A 1 88 ? 21.726 16.504 13.346 1.00 93.25 88 GLU A C 1
ATOM 712 O O . GLU A 1 88 ? 22.267 16.636 12.249 1.00 93.25 88 GLU A O 1
ATOM 717 N N . HIS A 1 89 ? 21.549 15.303 13.888 1.00 93.62 89 HIS A N 1
ATOM 718 C CA . HIS A 1 89 ? 22.033 14.066 13.286 1.00 93.62 89 HIS A CA 1
ATOM 719 C C . HIS A 1 89 ? 21.329 13.695 11.970 1.00 93.62 89 HIS A C 1
ATOM 721 O O . HIS A 1 89 ? 22.011 13.276 11.032 1.00 93.62 89 HIS A O 1
ATOM 727 N N . GLN A 1 90 ? 20.018 13.922 11.839 1.00 93.06 90 GLN A N 1
ATOM 728 C CA . GLN A 1 90 ? 19.303 13.786 10.557 1.00 93.06 90 GLN A CA 1
ATOM 729 C C . GLN A 1 90 ? 19.835 14.770 9.502 1.00 93.06 90 GLN A C 1
ATOM 731 O O . GLN A 1 90 ? 20.003 14.429 8.326 1.00 93.06 90 GLN A O 1
ATOM 736 N N . HIS A 1 91 ? 20.168 15.996 9.916 1.00 92.81 91 HIS A N 1
ATOM 737 C CA . HIS A 1 91 ? 20.815 16.962 9.032 1.00 92.81 91 HIS A CA 1
ATOM 738 C C . HIS A 1 91 ? 22.240 16.556 8.645 1.00 92.81 91 HIS A C 1
ATOM 740 O O . HIS A 1 91 ? 22.624 16.786 7.498 1.00 92.81 91 HIS A O 1
ATOM 746 N N . ASN A 1 92 ? 23.008 15.927 9.538 1.00 92.62 92 ASN A N 1
ATOM 747 C CA . ASN A 1 92 ? 24.328 15.383 9.203 1.00 92.62 92 ASN A CA 1
ATOM 748 C C . ASN A 1 92 ? 24.231 14.307 8.117 1.00 92.62 92 ASN A C 1
ATOM 750 O O . ASN A 1 92 ? 24.983 14.351 7.146 1.00 92.62 92 ASN A O 1
ATOM 754 N N . GLU A 1 93 ? 23.252 13.408 8.219 1.00 94.69 93 GLU A N 1
ATOM 755 C CA . GLU A 1 93 ? 22.976 12.434 7.162 1.00 94.69 93 GLU A CA 1
ATOM 756 C C . GLU A 1 93 ? 22.570 13.117 5.843 1.00 94.69 93 GLU A C 1
ATOM 758 O O . GLU A 1 93 ? 23.085 12.776 4.779 1.00 94.69 93 GLU A O 1
ATOM 763 N N . THR A 1 94 ? 21.729 14.154 5.900 1.00 92.94 94 THR A N 1
ATOM 764 C CA . THR A 1 94 ? 21.378 14.956 4.712 1.00 92.94 94 THR A CA 1
ATOM 765 C C . THR A 1 94 ? 22.611 15.621 4.084 1.00 92.94 94 THR A C 1
ATOM 767 O O . THR A 1 94 ? 22.729 15.686 2.862 1.00 92.94 94 THR A O 1
ATOM 770 N N . MET A 1 95 ? 23.560 16.107 4.889 1.00 92.06 95 MET A N 1
ATOM 771 C CA . MET A 1 95 ? 24.818 16.660 4.378 1.00 92.06 95 MET A CA 1
ATOM 772 C C . MET A 1 95 ? 25.686 15.586 3.716 1.00 92.06 95 MET A C 1
ATOM 774 O O . MET A 1 95 ? 26.286 15.868 2.682 1.00 92.06 95 MET A O 1
ATOM 778 N N . LEU A 1 96 ? 25.710 14.356 4.235 1.00 93.06 96 LEU A N 1
ATOM 779 C CA . LEU A 1 96 ? 26.390 13.234 3.579 1.00 93.06 96 LEU A CA 1
ATOM 780 C C . LEU A 1 96 ? 25.756 12.893 2.225 1.00 93.06 96 LEU A C 1
ATOM 782 O O . LEU A 1 96 ? 26.481 12.624 1.273 1.00 93.06 96 LEU A O 1
ATOM 786 N N . GLN A 1 97 ? 24.430 12.984 2.091 1.00 93.25 97 GLN A N 1
ATOM 787 C CA . GLN A 1 97 ? 23.759 12.832 0.790 1.00 93.25 97 GLN A CA 1
ATOM 788 C C . GLN A 1 97 ? 24.187 13.926 -0.202 1.00 93.25 97 GLN A C 1
ATOM 790 O O . GLN A 1 97 ? 24.344 13.660 -1.388 1.00 93.25 97 GLN A O 1
ATOM 795 N N . LEU A 1 98 ? 24.422 15.159 0.265 1.00 90.38 98 LEU A N 1
ATOM 796 C CA . LEU A 1 98 ? 24.968 16.223 -0.587 1.00 90.38 98 LEU A CA 1
ATOM 797 C C . LEU A 1 98 ? 26.431 15.959 -0.963 1.00 90.38 98 LEU A C 1
ATOM 799 O O . LEU A 1 98 ? 26.817 16.210 -2.101 1.00 90.38 98 LEU A O 1
ATOM 803 N N . LEU A 1 99 ? 27.237 15.430 -0.038 1.00 90.62 99 LEU A N 1
ATOM 804 C CA . LEU A 1 99 ? 28.624 15.041 -0.315 1.00 90.62 99 LEU A CA 1
ATOM 805 C C . LEU A 1 99 ? 28.715 13.874 -1.308 1.00 90.62 99 LEU A C 1
ATOM 807 O O . LEU A 1 99 ? 29.634 13.835 -2.120 1.00 90.62 99 LEU A O 1
ATOM 811 N N . GLN A 1 100 ? 27.725 12.982 -1.333 1.00 90.88 100 GLN A N 1
ATOM 812 C CA . GLN A 1 100 ? 27.613 11.945 -2.360 1.00 90.88 100 GLN A CA 1
ATOM 813 C C . GLN A 1 100 ? 27.469 12.540 -3.775 1.00 90.88 100 GLN A C 1
ATOM 815 O O . GLN A 1 100 ? 27.813 11.885 -4.754 1.00 90.88 100 GLN A O 1
ATOM 820 N N . MET A 1 101 ? 26.991 13.784 -3.894 1.00 86.94 101 MET A N 1
ATOM 821 C CA . MET A 1 101 ? 26.772 14.471 -5.170 1.00 86.94 101 MET A CA 1
ATOM 822 C C . MET A 1 101 ? 27.934 15.379 -5.603 1.00 86.94 101 MET A C 1
ATOM 824 O O . MET A 1 101 ? 27.867 15.942 -6.697 1.00 86.94 101 MET A O 1
ATOM 828 N N . VAL A 1 102 ? 28.969 15.578 -4.774 1.00 86.12 102 VAL A N 1
ATOM 829 C CA . VAL A 1 102 ? 30.128 16.404 -5.158 1.00 86.12 102 VAL A CA 1
ATOM 830 C C . VAL A 1 102 ? 31.172 15.585 -5.920 1.00 86.12 102 VAL A C 1
ATOM 832 O O . VAL A 1 102 ? 31.290 14.380 -5.727 1.00 86.12 102 VAL A O 1
ATOM 835 N N . GLU A 1 103 ? 31.967 16.247 -6.768 1.00 81.88 103 GLU A N 1
ATOM 836 C CA . GLU A 1 103 ? 32.955 15.576 -7.634 1.00 81.88 103 GLU A CA 1
ATOM 837 C C . GLU A 1 103 ? 34.018 14.785 -6.859 1.00 81.88 103 GLU A C 1
ATOM 839 O O . GLU A 1 103 ? 34.477 13.746 -7.322 1.00 81.88 103 GLU A O 1
ATOM 844 N N . SER A 1 104 ? 34.430 15.275 -5.688 1.00 82.12 104 SER A N 1
ATOM 845 C CA . SER A 1 104 ? 35.411 14.599 -4.840 1.00 82.12 104 SER A CA 1
ATOM 846 C C . SER A 1 104 ? 35.224 14.986 -3.381 1.00 82.12 104 SER A C 1
ATOM 848 O O . SER A 1 104 ? 35.201 16.180 -3.061 1.00 82.12 104 SER A O 1
ATOM 850 N N . TYR A 1 105 ? 35.177 13.995 -2.497 1.00 85.31 105 TYR A N 1
ATOM 851 C CA . TYR A 1 105 ? 35.232 14.196 -1.057 1.00 85.31 105 TYR A CA 1
ATOM 852 C C . TYR A 1 105 ? 36.167 13.165 -0.421 1.00 85.31 105 TYR A C 1
ATOM 854 O O . TYR A 1 105 ? 36.018 11.968 -0.639 1.00 85.31 105 TYR A O 1
ATOM 862 N N . GLU A 1 106 ? 37.120 13.640 0.381 1.00 85.06 106 GLU A N 1
ATOM 863 C CA . GLU A 1 106 ? 37.985 12.785 1.193 1.00 85.06 106 GLU A CA 1
ATOM 864 C C . GLU A 1 106 ? 37.573 12.956 2.663 1.00 85.06 106 GLU A C 1
ATOM 866 O O . GLU A 1 106 ? 37.687 14.070 3.195 1.00 85.06 106 GLU A O 1
ATOM 871 N N . PRO A 1 107 ? 37.072 11.901 3.326 1.00 83.69 107 PRO A N 1
ATOM 872 C CA . PRO A 1 107 ? 36.740 11.970 4.739 1.00 83.69 107 PRO A CA 1
ATOM 873 C C . PRO A 1 107 ? 37.960 12.305 5.601 1.00 83.69 107 PRO A C 1
ATOM 875 O O . PRO A 1 107 ? 39.060 11.803 5.380 1.00 83.69 107 PRO A O 1
ATOM 878 N N . VAL A 1 108 ? 37.756 13.130 6.629 1.00 85.50 108 VAL A N 1
ATOM 879 C CA . VAL A 1 108 ? 38.809 13.445 7.615 1.00 85.50 108 VAL A CA 1
ATOM 880 C C . VAL A 1 108 ? 39.111 12.236 8.504 1.00 85.50 108 VAL A C 1
ATOM 882 O O . VAL A 1 108 ? 40.248 12.040 8.928 1.00 85.50 108 VAL A O 1
ATOM 885 N N . GLU A 1 109 ? 38.087 11.431 8.773 1.00 86.31 109 GLU A N 1
ATOM 886 C CA . GLU A 1 109 ? 38.138 10.238 9.604 1.00 86.31 109 GLU A CA 1
ATOM 887 C C . GLU A 1 109 ? 37.292 9.146 8.945 1.00 86.31 109 GLU A C 1
ATOM 889 O O . GLU A 1 109 ? 36.227 9.430 8.395 1.00 86.31 109 GLU A O 1
ATOM 894 N N . VAL A 1 110 ? 37.796 7.913 8.978 1.00 85.00 110 VAL A N 1
ATOM 895 C CA . VAL A 1 110 ? 37.118 6.722 8.462 1.00 85.00 110 VAL A CA 1
ATOM 896 C C . VAL A 1 110 ? 37.315 5.603 9.474 1.00 85.00 110 VAL A C 1
ATOM 898 O O . VAL A 1 110 ? 38.449 5.293 9.842 1.00 85.00 110 VAL A O 1
ATOM 901 N N . ASP A 1 111 ? 36.215 4.983 9.877 1.00 83.44 111 ASP A N 1
ATOM 902 C CA . ASP A 1 111 ? 36.187 3.731 10.622 1.00 83.44 111 ASP A CA 1
ATOM 903 C C . ASP A 1 111 ? 35.344 2.730 9.822 1.00 83.44 111 ASP A C 1
ATOM 905 O O . ASP A 1 111 ? 34.114 2.756 9.893 1.00 83.44 111 ASP A O 1
ATOM 909 N N . PRO A 1 112 ? 35.978 1.861 9.015 1.00 69.44 112 PRO A N 1
ATOM 910 C CA . PRO A 1 112 ? 35.262 0.867 8.224 1.00 69.44 112 PRO A CA 1
ATOM 911 C C . PRO A 1 112 ? 34.695 -0.275 9.085 1.00 69.44 112 PRO A C 1
ATOM 913 O O . PRO A 1 112 ? 34.117 -1.212 8.538 1.00 69.44 112 PRO A O 1
ATOM 916 N N . GLY A 1 113 ? 34.876 -0.236 10.410 1.00 71.06 113 GLY A N 1
ATOM 917 C CA . GLY A 1 113 ? 34.580 -1.353 11.289 1.00 71.06 113 GLY A CA 1
ATOM 918 C C . GLY A 1 113 ? 35.588 -2.499 11.125 1.00 71.06 113 GLY A C 1
ATOM 919 O O . GLY A 1 113 ? 36.663 -2.341 10.531 1.00 71.06 113 GLY A O 1
ATOM 920 N N . PRO A 1 114 ? 35.298 -3.680 11.693 1.00 68.06 114 PRO A N 1
ATOM 921 C CA . PRO A 1 114 ? 36.196 -4.821 11.596 1.00 68.06 114 PRO A CA 1
ATOM 922 C C . PRO A 1 114 ? 36.282 -5.350 10.157 1.00 68.06 114 PRO A C 1
ATOM 924 O O . PRO A 1 114 ? 35.295 -5.447 9.439 1.00 68.06 114 PRO A O 1
ATOM 927 N N . ALA A 1 115 ? 37.486 -5.778 9.762 1.00 60.47 115 ALA A N 1
ATOM 928 C CA . ALA A 1 115 ? 37.790 -6.231 8.399 1.00 60.47 115 ALA A CA 1
ATOM 929 C C . ALA A 1 115 ? 36.999 -7.471 7.927 1.00 60.47 115 ALA A C 1
ATOM 931 O O . ALA A 1 115 ? 36.995 -7.768 6.734 1.00 60.47 115 ALA A O 1
ATOM 932 N N . ALA A 1 116 ? 36.381 -8.219 8.844 1.00 67.19 116 ALA A N 1
ATOM 933 C CA . ALA A 1 116 ? 35.506 -9.342 8.532 1.00 67.19 116 ALA A CA 1
ATOM 934 C C . ALA A 1 116 ? 34.407 -9.445 9.596 1.00 67.19 116 ALA A C 1
ATOM 936 O O . ALA A 1 116 ? 34.671 -9.866 10.724 1.00 67.19 116 ALA A O 1
ATOM 937 N N . GLU A 1 117 ? 33.186 -9.067 9.229 1.00 80.56 117 GLU A N 1
ATOM 938 C CA . GLU A 1 117 ? 31.993 -9.359 10.020 1.00 80.56 117 GLU A CA 1
ATOM 939 C C . GLU A 1 117 ? 31.483 -10.767 9.706 1.00 80.56 117 GLU A C 1
ATOM 941 O O . GLU A 1 117 ? 31.515 -11.222 8.559 1.00 80.56 117 GLU A O 1
ATOM 946 N N . ALA A 1 118 ? 31.020 -11.476 10.735 1.00 77.56 118 ALA A N 1
ATOM 947 C CA . ALA A 1 118 ? 30.444 -12.800 10.549 1.00 77.56 118 ALA A CA 1
ATOM 948 C C . ALA A 1 118 ? 29.111 -12.681 9.798 1.00 77.56 118 ALA A C 1
ATOM 950 O O . ALA A 1 118 ? 28.194 -11.994 10.253 1.00 77.56 118 ALA A O 1
ATOM 951 N N . VAL A 1 119 ? 29.011 -13.377 8.663 1.00 84.25 119 VAL A N 1
ATOM 952 C CA . VAL A 1 119 ? 27.780 -13.466 7.873 1.00 84.25 119 VAL A CA 1
ATOM 953 C C . VAL A 1 119 ? 26.896 -14.574 8.442 1.00 84.25 119 VAL A C 1
ATOM 955 O O . VAL A 1 119 ? 27.363 -15.689 8.678 1.00 84.25 119 VAL A O 1
ATOM 958 N N . ALA A 1 120 ? 25.621 -14.278 8.673 1.00 80.25 120 ALA A N 1
ATOM 959 C CA . ALA A 1 120 ? 24.660 -15.230 9.206 1.00 80.25 120 ALA A CA 1
ATOM 960 C C . ALA A 1 120 ? 24.340 -16.352 8.201 1.00 80.25 120 ALA A C 1
ATOM 962 O O . ALA A 1 120 ? 23.888 -16.102 7.082 1.00 80.25 120 ALA A O 1
ATOM 963 N N . GLU A 1 121 ? 24.509 -17.605 8.626 1.00 80.25 121 GLU A N 1
ATOM 964 C CA . GLU A 1 121 ? 24.105 -18.789 7.858 1.00 80.25 121 GLU A CA 1
ATOM 965 C C . GLU A 1 121 ? 22.603 -19.102 8.027 1.00 80.25 121 GLU A C 1
ATOM 967 O O . GLU A 1 121 ? 22.008 -18.830 9.070 1.00 80.25 121 GLU A O 1
ATOM 972 N N . GLY A 1 122 ? 21.982 -19.730 7.018 1.00 82.06 122 GLY A N 1
ATOM 973 C CA . GLY A 1 122 ? 20.605 -20.254 7.085 1.00 82.06 122 GLY A CA 1
ATOM 974 C C . GLY A 1 122 ? 19.765 -19.986 5.820 1.00 82.06 122 GLY A C 1
ATOM 975 O O . GLY A 1 122 ? 20.314 -19.521 4.823 1.00 82.06 122 GLY A O 1
ATOM 976 N N . PRO A 1 123 ? 18.430 -20.201 5.841 1.00 84.12 123 PRO A N 1
ATOM 977 C CA . PRO A 1 123 ? 17.547 -19.922 4.695 1.00 84.12 123 PRO A CA 1
ATOM 978 C C . PRO A 1 123 ? 17.551 -18.452 4.245 1.00 84.12 123 PRO A C 1
ATOM 980 O O . PRO A 1 123 ? 17.733 -17.567 5.065 1.00 84.12 123 PRO A O 1
ATOM 983 N N . GLU A 1 124 ? 17.307 -18.181 2.967 1.00 91.38 124 GLU A N 1
ATOM 984 C CA . GLU A 1 124 ? 17.256 -16.812 2.421 1.00 91.38 124 GLU A CA 1
ATOM 985 C C . GLU A 1 124 ? 16.244 -15.914 3.148 1.00 91.38 124 GLU A C 1
ATOM 987 O O . GLU A 1 124 ? 16.550 -14.770 3.466 1.00 91.38 124 GLU A O 1
ATOM 992 N N . MET A 1 125 ? 15.070 -16.461 3.466 1.00 96.81 125 MET A N 1
ATOM 993 C CA . MET A 1 125 ? 14.007 -15.778 4.199 1.00 96.81 125 MET A CA 1
ATOM 994 C C . MET A 1 125 ? 13.792 -16.428 5.567 1.00 96.81 125 MET A C 1
ATOM 996 O O . MET A 1 125 ? 14.011 -17.631 5.744 1.00 96.81 125 MET A O 1
ATOM 1000 N N . VAL A 1 126 ? 13.349 -15.635 6.535 1.00 97.19 126 VAL A N 1
ATOM 1001 C CA . VAL A 1 126 ? 13.000 -16.070 7.888 1.00 97.19 126 VAL A CA 1
ATOM 1002 C C . VAL A 1 126 ? 11.518 -15.839 8.153 1.00 97.19 126 VAL A C 1
ATOM 1004 O O . VAL A 1 126 ? 10.931 -14.882 7.658 1.00 97.19 126 VAL A O 1
ATOM 1007 N N . ALA A 1 127 ? 10.899 -16.739 8.915 1.00 94.75 127 ALA A N 1
ATOM 1008 C CA . ALA A 1 127 ? 9.471 -16.682 9.192 1.00 94.75 127 ALA A CA 1
ATOM 1009 C C . ALA A 1 127 ? 9.179 -15.819 10.424 1.00 94.75 127 ALA A C 1
ATOM 1011 O O . ALA A 1 127 ? 9.801 -15.989 11.474 1.00 94.75 127 ALA A O 1
ATOM 1012 N N . VAL A 1 128 ? 8.161 -14.974 10.314 1.00 93.81 128 VAL A N 1
ATOM 1013 C CA . VAL A 1 128 ? 7.556 -14.241 11.422 1.00 93.81 128 VAL A CA 1
ATOM 1014 C C . VAL A 1 128 ? 6.176 -14.838 11.680 1.00 93.81 128 VAL A C 1
ATOM 1016 O O . VAL A 1 128 ? 5.368 -15.035 10.770 1.00 93.81 128 VAL A O 1
ATOM 1019 N N . ALA A 1 129 ? 5.925 -15.216 12.932 1.00 88.62 129 ALA A N 1
ATOM 1020 C CA . ALA A 1 129 ? 4.682 -15.874 13.304 1.00 88.62 129 ALA A CA 1
ATOM 1021 C C . ALA A 1 129 ? 3.497 -14.900 13.266 1.00 88.62 129 ALA A C 1
ATOM 1023 O O . ALA A 1 129 ? 3.625 -13.731 13.633 1.00 88.62 129 ALA A O 1
ATOM 1024 N N . ALA A 1 130 ? 2.328 -15.425 12.888 1.00 83.25 130 ALA A N 1
ATOM 1025 C CA . ALA A 1 130 ? 1.074 -14.700 13.030 1.00 83.25 130 ALA A CA 1
ATOM 1026 C C . ALA A 1 130 ? 0.803 -14.372 14.504 1.00 83.25 130 ALA A C 1
ATOM 1028 O O . ALA A 1 130 ? 1.089 -15.192 15.385 1.00 83.25 130 ALA A O 1
ATOM 1029 N N . GLY A 1 131 ? 0.176 -13.228 14.755 1.00 82.38 131 GLY A N 1
ATOM 1030 C CA . GLY A 1 131 ? -0.328 -12.853 16.069 1.00 82.38 131 GLY A CA 1
ATOM 1031 C C . GLY A 1 131 ? -0.235 -11.360 16.353 1.00 82.38 131 GLY A C 1
ATOM 1032 O O . GLY A 1 131 ? 0.004 -10.546 15.463 1.00 82.38 131 GLY A O 1
ATOM 1033 N N . ARG A 1 132 ? -0.412 -11.035 17.635 1.00 86.44 132 ARG A N 1
ATOM 1034 C CA . ARG A 1 132 ? -0.363 -9.676 18.177 1.00 86.44 132 ARG A CA 1
ATOM 1035 C C . ARG A 1 132 ? 1.069 -9.216 18.353 1.00 86.44 132 ARG A C 1
ATOM 1037 O O . ARG A 1 132 ? 1.818 -9.839 19.106 1.00 86.44 132 ARG A O 1
ATOM 1044 N N . HIS A 1 133 ? 1.388 -8.082 17.751 1.00 89.38 133 HIS A N 1
ATOM 1045 C CA . HIS A 1 133 ? 2.660 -7.392 17.908 1.00 89.38 133 HIS A CA 1
ATOM 1046 C C . HIS A 1 133 ? 2.415 -6.005 18.497 1.00 89.38 133 HIS A C 1
ATOM 1048 O O . HIS A 1 133 ? 1.503 -5.298 18.074 1.00 89.38 133 HIS A O 1
ATOM 1054 N N . GLU A 1 134 ? 3.210 -5.632 19.496 1.00 94.00 134 GLU A N 1
ATOM 1055 C CA . GLU A 1 134 ? 3.181 -4.298 20.101 1.00 94.00 134 GLU A CA 1
ATOM 1056 C C . GLU A 1 134 ? 4.186 -3.405 19.379 1.00 94.00 134 GLU A C 1
ATOM 1058 O O . GLU A 1 134 ? 5.396 -3.574 19.546 1.00 94.00 134 GLU A O 1
ATOM 1063 N N . LEU A 1 135 ? 3.681 -2.459 18.595 1.00 93.50 135 LEU A N 1
ATOM 1064 C CA . LEU A 1 135 ? 4.471 -1.590 17.728 1.00 93.50 135 LEU A CA 1
ATOM 1065 C C . LEU A 1 135 ? 4.443 -0.153 18.237 1.00 93.50 135 LEU A C 1
ATOM 1067 O O . LEU A 1 135 ? 3.537 0.233 18.973 1.00 93.50 135 LEU A O 1
ATOM 1071 N N . GLY A 1 136 ? 5.427 0.642 17.838 1.00 94.38 136 GLY A N 1
ATOM 1072 C CA . GLY A 1 136 ? 5.581 2.027 18.251 1.00 94.38 136 GLY A CA 1
ATOM 1073 C C . GLY A 1 136 ? 6.301 2.204 19.589 1.00 94.38 136 GLY A C 1
ATOM 1074 O O . GLY A 1 136 ? 6.626 1.266 20.328 1.00 94.38 136 GLY A O 1
ATOM 1075 N N . ALA A 1 137 ? 6.574 3.464 19.896 1.00 91.88 137 ALA A N 1
ATOM 1076 C CA . ALA A 1 137 ? 7.249 3.908 21.099 1.00 91.88 137 ALA A CA 1
ATOM 1077 C C . ALA A 1 137 ? 6.257 4.189 22.237 1.00 91.88 137 ALA A C 1
ATOM 1079 O O . ALA A 1 137 ? 5.098 4.552 22.025 1.00 91.88 137 ALA A O 1
ATOM 1080 N N . GLY A 1 138 ? 6.736 4.028 23.472 1.00 82.62 138 GLY A N 1
ATOM 1081 C CA . GLY A 1 138 ? 5.977 4.393 24.666 1.00 82.62 138 GLY A CA 1
ATOM 1082 C C . GLY A 1 138 ? 5.704 5.905 24.756 1.00 82.62 138 GLY A C 1
ATOM 1083 O O . GLY A 1 138 ? 6.161 6.685 23.915 1.00 82.62 138 GLY A O 1
ATOM 1084 N N . PRO A 1 139 ? 4.950 6.348 25.774 1.00 71.56 139 PRO A N 1
ATOM 1085 C CA . PRO A 1 139 ? 4.723 7.767 26.035 1.00 71.56 139 PRO A CA 1
ATOM 1086 C C . PRO A 1 139 ? 6.032 8.567 26.125 1.00 71.56 139 PRO A C 1
ATOM 1088 O O . PRO A 1 139 ? 7.059 8.036 26.537 1.00 71.56 139 PRO A O 1
ATOM 1091 N N . ALA A 1 140 ? 5.980 9.879 25.853 1.00 65.12 140 ALA A N 1
ATOM 1092 C CA . ALA A 1 140 ? 7.149 10.778 25.945 1.00 65.12 140 ALA A CA 1
ATOM 1093 C C . ALA A 1 140 ? 7.876 10.699 27.305 1.00 65.12 140 ALA A C 1
ATOM 1095 O O . ALA A 1 140 ? 9.082 10.904 27.408 1.00 65.12 140 ALA A O 1
ATOM 1096 N N . ALA A 1 141 ? 7.121 10.386 28.362 1.00 60.97 141 ALA A N 1
ATOM 1097 C CA . ALA A 1 141 ? 7.617 10.226 29.722 1.00 60.97 141 ALA A CA 1
ATOM 1098 C C . ALA A 1 141 ? 8.488 8.968 29.936 1.00 60.97 141 ALA A C 1
ATOM 1100 O O . ALA A 1 141 ? 9.074 8.829 31.006 1.00 60.97 141 ALA A O 1
ATOM 1101 N N . GLU A 1 142 ? 8.586 8.057 28.964 1.00 69.69 142 GLU A N 1
ATOM 1102 C CA . GLU A 1 142 ? 9.448 6.864 29.020 1.00 69.69 142 GLU A CA 1
ATOM 1103 C C . GLU A 1 142 ? 10.777 7.047 28.265 1.00 69.69 142 GLU A C 1
ATOM 1105 O O . GLU A 1 142 ? 11.668 6.207 28.375 1.00 69.69 142 GLU A O 1
ATOM 1110 N N . GLY A 1 143 ? 10.934 8.148 27.524 1.00 76.25 143 GLY A N 1
ATOM 1111 C CA . GLY A 1 143 ? 12.123 8.455 26.733 1.00 76.25 143 GLY A CA 1
ATOM 1112 C C . GLY A 1 143 ? 11.780 9.169 25.427 1.00 76.25 143 GLY A C 1
ATOM 1113 O O . GLY A 1 143 ? 10.612 9.329 25.067 1.00 76.25 143 GLY A O 1
ATOM 1114 N N . PHE A 1 144 ? 12.809 9.613 24.705 1.00 87.75 144 PHE A N 1
ATOM 1115 C CA . PHE A 1 144 ? 12.617 10.299 23.434 1.00 87.75 144 PHE A CA 1
ATOM 1116 C C . PHE A 1 144 ? 12.241 9.335 22.300 1.00 87.75 144 PHE A C 1
ATOM 1118 O O . PHE A 1 144 ? 12.956 8.380 21.995 1.00 87.75 144 PHE A O 1
ATOM 1125 N N . ALA A 1 145 ? 11.134 9.659 21.641 1.00 91.94 145 ALA A N 1
ATOM 1126 C CA . ALA A 1 145 ? 10.727 9.163 20.337 1.00 91.94 145 ALA A CA 1
ATOM 1127 C C . ALA A 1 145 ? 9.948 10.285 19.642 1.00 91.94 145 ALA A C 1
ATOM 1129 O O . ALA A 1 145 ? 9.285 11.088 20.313 1.00 91.94 145 ALA A O 1
ATOM 1130 N N . TYR A 1 146 ? 10.008 10.348 18.315 1.00 93.00 146 TYR A N 1
ATOM 1131 C CA . TYR A 1 146 ? 9.204 11.316 17.577 1.00 93.00 146 TYR A CA 1
ATOM 1132 C C . TYR A 1 146 ? 7.707 11.031 17.755 1.00 93.00 146 TYR A C 1
ATOM 1134 O O . TYR A 1 146 ? 7.288 9.958 18.189 1.00 93.00 146 TYR A O 1
ATOM 1142 N N . ASP A 1 147 ? 6.870 12.036 17.515 1.00 92.75 147 ASP A N 1
ATOM 1143 C CA . ASP A 1 147 ? 5.410 11.900 17.596 1.00 92.75 147 ASP A CA 1
ATOM 1144 C C . ASP A 1 147 ? 4.863 10.814 16.673 1.00 92.75 147 ASP A C 1
ATOM 1146 O O . ASP A 1 147 ? 4.048 10.014 17.115 1.00 92.75 147 ASP A O 1
ATOM 1150 N N . ASN A 1 148 ? 5.379 10.705 15.449 1.00 94.69 148 ASN A N 1
ATOM 1151 C CA . ASN A 1 148 ? 4.959 9.678 14.498 1.00 94.69 148 ASN A CA 1
ATOM 1152 C C . ASN A 1 148 ? 5.252 8.238 14.952 1.00 94.69 148 ASN A C 1
ATOM 1154 O O . ASN A 1 148 ? 4.641 7.314 14.418 1.00 94.69 148 ASN A O 1
ATOM 1158 N N . GLU A 1 149 ? 6.145 8.036 15.924 1.00 95.88 149 GLU A N 1
ATOM 1159 C CA . GLU A 1 149 ? 6.452 6.720 16.494 1.00 95.88 149 GLU A CA 1
ATOM 1160 C C . GLU A 1 149 ? 5.436 6.320 17.577 1.00 95.88 149 GLU A C 1
ATOM 1162 O O . GLU A 1 149 ? 5.459 5.186 18.047 1.00 95.88 149 GLU A O 1
ATOM 1167 N N . ARG A 1 150 ? 4.577 7.244 18.023 1.00 92.25 150 ARG A N 1
ATOM 1168 C CA . ARG A 1 150 ? 3.724 7.109 19.210 1.00 92.25 150 ARG A CA 1
ATOM 1169 C C . ARG A 1 150 ? 2.231 7.147 18.839 1.00 92.25 150 ARG A C 1
ATOM 1171 O O . ARG A 1 150 ? 1.863 7.763 17.840 1.00 92.25 150 ARG A O 1
ATOM 1178 N N . PRO A 1 151 ? 1.356 6.568 19.680 1.00 93.56 151 PRO A N 1
ATOM 1179 C CA . PRO A 1 151 ? 1.661 5.746 20.851 1.00 93.56 151 PRO A CA 1
ATOM 1180 C C . PRO A 1 151 ? 1.972 4.288 20.480 1.00 93.56 151 PRO A C 1
ATOM 1182 O O . PRO A 1 151 ? 1.707 3.830 19.364 1.00 93.56 151 PRO A O 1
ATOM 1185 N N . ARG A 1 152 ? 2.485 3.537 21.462 1.00 93.94 152 ARG A N 1
ATOM 1186 C CA . ARG A 1 152 ? 2.558 2.080 21.375 1.00 93.94 152 ARG A CA 1
ATOM 1187 C C . ARG A 1 152 ? 1.149 1.511 21.213 1.00 93.94 152 ARG A C 1
ATOM 1189 O O . ARG A 1 152 ? 0.256 1.854 21.989 1.00 93.94 152 ARG A O 1
ATOM 1196 N N . HIS A 1 153 ? 0.959 0.657 20.217 1.00 91.19 153 HIS A N 1
ATOM 1197 C CA . HIS A 1 153 ? -0.334 0.077 19.875 1.00 91.19 153 HIS A CA 1
ATOM 1198 C C . HIS A 1 153 ? -0.174 -1.365 19.384 1.00 91.19 153 HIS A C 1
ATOM 1200 O O . HIS A 1 153 ? 0.883 -1.769 18.897 1.00 91.19 153 HIS A O 1
ATOM 1206 N N . THR A 1 154 ? -1.240 -2.154 19.517 1.00 90.38 154 THR A N 1
ATOM 1207 C CA . THR A 1 154 ? -1.243 -3.538 19.045 1.00 90.38 154 THR A CA 1
ATOM 1208 C C . THR A 1 154 ? -1.653 -3.615 17.582 1.00 90.38 154 THR A C 1
ATOM 1210 O O . THR A 1 154 ? -2.695 -3.077 17.208 1.00 90.38 154 THR A O 1
ATOM 1213 N N . VAL A 1 155 ? -0.913 -4.390 16.792 1.00 77.81 155 VAL A N 1
ATOM 1214 C CA . VAL A 1 155 ? -1.304 -4.798 15.439 1.00 77.81 155 VAL A CA 1
ATOM 1215 C C . VAL A 1 155 ? -1.347 -6.324 15.370 1.00 77.81 155 VAL A C 1
ATOM 1217 O O . VAL A 1 155 ? -0.430 -7.005 15.825 1.00 77.81 155 VAL A O 1
ATOM 1220 N N . GLU A 1 156 ? -2.436 -6.875 14.834 1.00 78.00 156 GLU A N 1
ATOM 1221 C CA . GLU A 1 156 ? -2.525 -8.298 14.489 1.00 78.00 156 GLU A CA 1
ATOM 1222 C C . GLU A 1 156 ? -1.921 -8.487 13.097 1.00 78.00 156 GLU A C 1
ATOM 1224 O O . GLU A 1 156 ? -2.405 -7.902 12.129 1.00 78.00 156 GLU A O 1
ATOM 1229 N N . LEU A 1 157 ? -0.870 -9.297 12.991 1.00 76.69 157 LEU A N 1
ATOM 1230 C CA . LEU A 1 157 ? -0.234 -9.619 11.716 1.00 76.69 157 LEU A CA 1
ATOM 1231 C C . LEU A 1 157 ? -0.470 -11.086 11.364 1.00 76.69 157 LEU A C 1
ATOM 1233 O O . LEU A 1 157 ? -0.396 -11.972 12.223 1.00 76.69 157 LEU A O 1
ATOM 1237 N N . ALA A 1 158 ? -0.719 -11.357 10.083 1.00 75.75 158 ALA A N 1
ATOM 1238 C CA . ALA A 1 158 ? -0.657 -12.710 9.547 1.00 75.75 158 ALA A CA 1
ATOM 1239 C C . ALA A 1 158 ? 0.783 -13.252 9.607 1.00 75.75 158 ALA A C 1
ATOM 1241 O O . ALA A 1 158 ? 1.740 -12.518 9.838 1.00 75.75 158 ALA A O 1
ATOM 1242 N N . ALA A 1 159 ? 0.949 -14.560 9.404 1.00 81.50 159 ALA A N 1
ATOM 1243 C CA . ALA A 1 159 ? 2.285 -15.126 9.272 1.00 81.50 159 ALA A CA 1
ATOM 1244 C C . ALA A 1 159 ? 2.863 -14.732 7.910 1.00 81.50 159 ALA A C 1
ATOM 1246 O O . ALA A 1 159 ? 2.220 -14.934 6.877 1.00 81.50 159 ALA A O 1
ATOM 1247 N N . PHE A 1 160 ? 4.096 -14.250 7.912 1.00 89.31 160 PHE A N 1
ATOM 1248 C CA . PHE A 1 160 ? 4.826 -13.883 6.707 1.00 89.31 160 PHE A CA 1
ATOM 1249 C C . PHE A 1 160 ? 6.277 -14.347 6.824 1.00 89.31 160 PHE A C 1
ATOM 1251 O O . PHE A 1 160 ? 6.752 -14.752 7.886 1.00 89.31 160 PHE A O 1
ATOM 1258 N N . GLU A 1 161 ? 6.980 -14.333 5.707 1.00 96.56 161 GLU A N 1
ATOM 1259 C CA . GLU A 1 161 ? 8.425 -14.466 5.656 1.00 96.56 161 GLU A CA 1
ATOM 1260 C C . GLU A 1 161 ? 9.029 -13.133 5.234 1.00 96.56 161 GLU A C 1
ATOM 1262 O O . GLU A 1 161 ? 8.441 -12.410 4.433 1.00 96.56 161 GLU A O 1
ATOM 1267 N N . ILE A 1 162 ? 10.213 -12.826 5.744 1.00 98.19 162 ILE A N 1
ATOM 1268 C CA . ILE A 1 162 ? 10.988 -11.645 5.370 1.00 98.19 162 ILE A CA 1
ATOM 1269 C C . ILE A 1 162 ? 12.409 -12.075 5.019 1.00 98.19 162 ILE A C 1
ATOM 1271 O O . ILE A 1 162 ? 12.929 -13.025 5.610 1.00 98.19 162 ILE A O 1
ATOM 1275 N N . ASP A 1 163 ? 13.038 -11.420 4.046 1.00 98.44 163 ASP A N 1
ATOM 1276 C CA . ASP A 1 163 ? 14.425 -11.711 3.684 1.00 98.44 163 ASP A CA 1
ATOM 1277 C C . ASP A 1 163 ? 15.316 -11.582 4.926 1.00 98.44 163 ASP A C 1
ATOM 1279 O O . ASP A 1 163 ? 15.197 -10.626 5.698 1.00 98.44 163 ASP A O 1
ATOM 1283 N N . ARG A 1 164 ? 16.235 -12.535 5.133 1.00 97.81 164 ARG A N 1
ATOM 1284 C CA . ARG A 1 164 ? 17.147 -12.502 6.284 1.00 97.81 164 ARG A CA 1
ATOM 1285 C C . ARG A 1 164 ? 18.024 -11.255 6.255 1.00 97.81 164 ARG A C 1
ATOM 1287 O O . ARG A 1 164 ? 18.286 -10.689 7.313 1.00 97.81 164 ARG A O 1
ATOM 1294 N N . ALA A 1 165 ? 18.499 -10.852 5.084 1.00 98.00 165 ALA A N 1
ATOM 1295 C CA . ALA A 1 165 ? 19.380 -9.703 4.883 1.00 98.00 165 ALA A CA 1
ATOM 1296 C C . ALA A 1 165 ? 18.779 -8.744 3.836 1.00 98.00 165 ALA A C 1
ATOM 1298 O O . ALA A 1 165 ? 17.910 -9.171 3.073 1.00 98.00 165 ALA A O 1
ATOM 1299 N N . PRO A 1 166 ? 19.233 -7.479 3.762 1.00 98.50 166 PRO A N 1
ATOM 1300 C CA . PRO A 1 166 ? 18.852 -6.583 2.675 1.00 98.50 166 PRO A CA 1
ATOM 1301 C C . PRO A 1 166 ? 19.230 -7.174 1.311 1.00 98.50 166 PRO A C 1
ATOM 1303 O O . PRO A 1 166 ? 20.167 -7.973 1.206 1.00 98.50 166 PRO A O 1
ATOM 1306 N N . VAL A 1 167 ? 18.537 -6.753 0.251 1.00 98.50 167 VAL A N 1
ATOM 1307 C CA . VAL A 1 167 ? 18.823 -7.234 -1.107 1.00 98.50 167 VAL A CA 1
ATOM 1308 C C . VAL A 1 167 ? 20.254 -6.870 -1.506 1.00 98.50 167 VAL A C 1
ATOM 1310 O O . VAL A 1 167 ? 20.636 -5.701 -1.518 1.00 98.50 167 VAL A O 1
ATOM 1313 N N . ALA A 1 168 ? 21.052 -7.883 -1.841 1.00 98.12 168 ALA A N 1
ATOM 1314 C CA . ALA A 1 168 ? 22.440 -7.710 -2.251 1.00 98.12 168 ALA A CA 1
ATOM 1315 C C . ALA A 1 168 ? 22.563 -7.241 -3.710 1.00 98.12 168 ALA A C 1
ATOM 1317 O O . ALA A 1 168 ? 21.727 -7.553 -4.563 1.00 98.12 168 ALA A O 1
ATOM 1318 N N . ASN A 1 169 ? 23.672 -6.571 -4.019 1.00 98.44 169 ASN A N 1
ATOM 1319 C CA . ASN A 1 169 ? 24.019 -6.113 -5.361 1.00 98.44 169 ASN A CA 1
ATOM 1320 C C . ASN A 1 169 ? 24.005 -7.249 -6.387 1.00 98.44 169 ASN A C 1
ATOM 1322 O O . ASN A 1 169 ? 23.554 -7.031 -7.506 1.00 98.44 169 ASN A O 1
ATOM 1326 N N . ALA A 1 170 ? 24.445 -8.460 -6.020 1.00 97.62 170 ALA A N 1
ATOM 1327 C CA . ALA A 1 170 ? 24.418 -9.613 -6.923 1.00 97.62 170 ALA A CA 1
ATOM 1328 C C . ALA A 1 170 ? 22.997 -9.931 -7.417 1.00 97.62 170 ALA A C 1
ATOM 1330 O O . ALA A 1 170 ? 22.775 -10.050 -8.620 1.00 97.62 170 ALA A O 1
ATOM 1331 N N . ALA A 1 171 ? 22.029 -9.996 -6.498 1.00 97.44 171 ALA A N 1
ATOM 1332 C CA . ALA A 1 171 ? 20.635 -10.260 -6.836 1.00 97.44 171 ALA A CA 1
ATOM 1333 C C . ALA A 1 171 ? 20.044 -9.115 -7.674 1.00 97.44 171 ALA A C 1
ATOM 1335 O O . ALA A 1 171 ? 19.318 -9.351 -8.637 1.00 97.44 171 ALA A O 1
ATOM 1336 N N . TYR A 1 172 ? 20.399 -7.865 -7.359 1.00 97.88 172 TYR A N 1
ATOM 1337 C CA . TYR A 1 172 ? 19.946 -6.711 -8.137 1.00 97.88 172 TYR A CA 1
ATOM 1338 C C . TYR A 1 172 ? 20.535 -6.684 -9.558 1.00 97.88 172 TYR A C 1
ATOM 1340 O O . TYR A 1 172 ? 19.844 -6.318 -10.507 1.00 97.88 172 TYR A O 1
ATOM 1348 N N . VAL A 1 173 ? 21.784 -7.126 -9.743 1.00 98.00 173 VAL A N 1
ATOM 1349 C CA . VAL A 1 173 ? 22.369 -7.322 -11.078 1.00 98.00 173 VAL A CA 1
ATOM 1350 C C . VAL A 1 173 ? 21.572 -8.363 -11.861 1.00 98.00 173 VAL A C 1
ATOM 1352 O O . VAL A 1 173 ? 21.227 -8.098 -13.007 1.00 98.00 173 VAL A O 1
ATOM 1355 N N . GLU A 1 174 ? 21.212 -9.501 -11.257 1.00 95.62 174 GLU A N 1
ATOM 1356 C CA . GLU A 1 174 ? 20.368 -10.509 -11.919 1.00 95.62 174 GLU A CA 1
ATOM 1357 C C . GLU A 1 174 ? 19.026 -9.926 -12.380 1.00 95.62 174 GLU A C 1
ATOM 1359 O O . GLU A 1 174 ? 18.602 -10.181 -13.508 1.00 95.62 174 GLU A O 1
ATOM 1364 N N . PHE A 1 175 ? 18.397 -9.088 -11.553 1.00 94.69 175 PHE A N 1
ATOM 1365 C CA . PHE A 1 175 ? 17.180 -8.363 -11.916 1.00 94.69 175 PHE A CA 1
ATOM 1366 C C . PHE A 1 175 ? 17.387 -7.448 -13.131 1.00 94.69 175 PHE A C 1
ATOM 1368 O O . PHE A 1 175 ? 16.603 -7.514 -14.083 1.00 94.69 175 PHE A O 1
ATOM 1375 N N . ILE A 1 176 ? 18.445 -6.629 -13.140 1.00 96.00 176 ILE A N 1
ATOM 1376 C CA . ILE A 1 176 ? 18.752 -5.734 -14.267 1.00 96.00 176 ILE A CA 1
ATOM 1377 C C . ILE A 1 176 ? 18.974 -6.545 -15.547 1.00 96.00 176 ILE A C 1
ATOM 1379 O O . ILE A 1 176 ? 18.381 -6.230 -16.578 1.00 96.00 176 ILE A O 1
ATOM 1383 N N . GLU A 1 177 ? 19.788 -7.602 -15.493 1.00 92.88 177 GLU A N 1
ATOM 1384 C CA . GLU A 1 177 ? 20.090 -8.426 -16.670 1.00 92.88 177 GLU A CA 1
ATOM 1385 C C . GLU A 1 177 ? 18.850 -9.170 -17.192 1.00 92.88 177 GLU A C 1
ATOM 1387 O O . GLU A 1 177 ? 18.682 -9.325 -18.402 1.00 92.88 177 GLU A O 1
ATOM 1392 N N . ALA A 1 178 ? 17.963 -9.620 -16.300 1.00 79.81 178 ALA A N 1
ATOM 1393 C CA . ALA A 1 178 ? 16.755 -10.351 -16.673 1.00 79.81 178 ALA A CA 1
ATOM 1394 C C . ALA A 1 178 ? 15.660 -9.456 -17.270 1.00 79.81 178 ALA A C 1
ATOM 1396 O O . ALA A 1 178 ? 14.885 -9.914 -18.111 1.00 79.81 178 ALA A O 1
ATOM 1397 N N . THR A 1 179 ? 15.559 -8.204 -16.819 1.00 80.25 179 THR A N 1
ATOM 1398 C CA . THR A 1 179 ? 14.416 -7.328 -17.128 1.00 80.25 179 THR A CA 1
ATOM 1399 C C . THR A 1 179 ? 14.765 -6.133 -18.010 1.00 80.25 179 THR A C 1
ATOM 1401 O O . THR A 1 179 ? 13.869 -5.538 -18.607 1.00 80.25 179 THR A O 1
ATOM 1404 N N . GLY A 1 180 ? 16.046 -5.772 -18.105 1.00 86.94 180 GLY A N 1
ATOM 1405 C CA . GLY A 1 180 ? 16.487 -4.533 -18.741 1.00 86.94 180 GLY A CA 1
ATOM 1406 C C . GLY A 1 180 ? 16.148 -3.273 -17.936 1.00 86.94 180 GLY A C 1
ATOM 1407 O O . GLY A 1 180 ? 16.061 -2.198 -18.526 1.00 86.94 180 GLY A O 1
ATOM 1408 N N . ALA A 1 181 ? 15.917 -3.396 -16.624 1.00 82.88 181 ALA A N 1
ATOM 1409 C CA . ALA A 1 181 ? 15.654 -2.261 -15.742 1.00 82.88 181 ALA A CA 1
ATOM 1410 C C . ALA A 1 181 ? 16.826 -1.261 -15.701 1.00 82.88 181 ALA A C 1
ATOM 1412 O O . ALA A 1 181 ? 17.989 -1.624 -15.887 1.00 82.88 181 ALA A O 1
ATOM 1413 N N . GLU A 1 182 ? 16.512 0.005 -15.418 1.00 90.81 182 GLU A N 1
ATOM 1414 C CA . GLU A 1 182 ? 17.528 1.027 -15.157 1.00 90.81 182 GLU A CA 1
ATOM 1415 C C . GLU A 1 182 ? 18.365 0.647 -13.920 1.00 90.81 182 GLU A C 1
ATOM 1417 O O . GLU A 1 182 ? 17.824 0.123 -12.939 1.00 90.81 182 GLU A O 1
ATOM 1422 N N . PRO A 1 183 ? 19.686 0.892 -13.940 1.00 95.50 183 PRO A N 1
ATOM 1423 C CA . PRO A 1 183 ? 20.534 0.603 -12.797 1.00 95.50 183 PRO A CA 1
ATOM 1424 C C . PRO A 1 183 ? 20.328 1.636 -11.669 1.00 95.50 183 PRO A C 1
ATOM 1426 O O . PRO A 1 183 ? 19.806 2.731 -11.918 1.00 95.50 183 PRO A O 1
ATOM 1429 N N . PRO A 1 184 ? 20.782 1.333 -10.433 1.00 96.88 184 PRO A N 1
ATOM 1430 C CA . PRO A 1 184 ? 20.736 2.277 -9.319 1.00 96.88 184 PRO A CA 1
ATOM 1431 C C . PRO A 1 184 ? 21.430 3.603 -9.654 1.00 96.88 184 PRO A C 1
ATOM 1433 O O . PRO A 1 184 ? 22.335 3.651 -10.489 1.00 96.88 184 PRO A O 1
ATOM 1436 N N . MET A 1 185 ? 21.040 4.685 -8.969 1.00 95.88 185 MET A N 1
ATOM 1437 C CA . MET A 1 185 ? 21.323 6.076 -9.370 1.00 95.88 185 MET A CA 1
ATOM 1438 C C . MET A 1 185 ? 22.785 6.382 -9.740 1.00 95.88 185 MET A C 1
ATOM 1440 O O . MET A 1 185 ? 23.024 7.191 -10.634 1.00 95.88 185 MET A O 1
ATOM 1444 N N . TYR A 1 186 ? 23.748 5.762 -9.053 1.00 95.56 186 TYR A N 1
ATOM 1445 C CA . TYR A 1 186 ? 25.183 6.028 -9.217 1.00 95.56 186 TYR A CA 1
ATOM 1446 C C . TYR A 1 186 ? 25.946 4.904 -9.919 1.00 95.56 186 TYR A C 1
ATOM 1448 O O . TYR A 1 186 ? 27.171 4.848 -9.832 1.00 95.56 186 TYR A O 1
ATOM 1456 N N . TRP A 1 187 ? 25.243 3.981 -10.573 1.00 97.25 187 TRP A N 1
ATOM 1457 C CA . TRP A 1 187 ? 25.855 2.845 -11.249 1.00 97.25 187 TRP A CA 1
ATOM 1458 C C . TRP A 1 187 ? 26.058 3.118 -12.734 1.00 97.25 187 TRP A C 1
ATOM 1460 O O . TRP A 1 187 ? 25.232 3.732 -13.408 1.00 97.25 187 TRP A O 1
ATOM 1470 N N . ARG A 1 188 ? 27.154 2.591 -13.274 1.00 96.50 188 ARG A N 1
ATOM 1471 C CA . ARG A 1 188 ? 27.440 2.586 -14.711 1.00 96.50 188 ARG A CA 1
ATOM 1472 C C . ARG A 1 188 ? 28.185 1.323 -15.110 1.00 96.50 188 ARG A C 1
ATOM 1474 O O . ARG A 1 188 ? 28.888 0.728 -14.299 1.00 96.50 188 ARG A O 1
ATOM 1481 N N . ARG A 1 189 ? 28.065 0.924 -16.374 1.00 95.81 189 ARG A N 1
ATOM 1482 C CA . ARG A 1 189 ? 28.844 -0.197 -16.920 1.00 95.81 189 ARG A CA 1
ATOM 1483 C C . ARG A 1 189 ? 30.334 0.150 -16.961 1.00 95.81 189 ARG A C 1
ATOM 1485 O O . ARG A 1 189 ? 30.694 1.281 -17.291 1.00 95.81 189 ARG A O 1
ATOM 1492 N N . ASP A 1 190 ? 31.185 -0.835 -16.685 1.00 94.06 190 ASP A N 1
ATOM 1493 C CA . ASP A 1 190 ? 32.649 -0.714 -16.809 1.00 94.06 190 ASP A CA 1
ATOM 1494 C C . ASP A 1 190 ? 33.166 -0.891 -18.253 1.00 94.06 190 ASP A C 1
ATOM 1496 O O . ASP A 1 190 ? 34.294 -0.513 -18.558 1.00 94.06 190 ASP A O 1
ATOM 1500 N N . GLY A 1 191 ? 32.331 -1.427 -19.152 1.00 89.06 191 GLY A N 1
ATOM 1501 C CA . GLY A 1 191 ? 32.682 -1.745 -20.542 1.00 89.06 191 GLY A CA 1
ATOM 1502 C C . GLY A 1 191 ? 33.193 -3.176 -20.768 1.00 89.06 191 GLY A C 1
ATOM 1503 O O . GLY A 1 191 ? 33.335 -3.583 -21.920 1.00 89.06 191 GLY A O 1
ATOM 1504 N N . GLU A 1 192 ? 33.406 -3.952 -19.705 1.00 89.12 192 GLU A N 1
ATOM 1505 C CA . GLU A 1 192 ? 33.856 -5.354 -19.716 1.00 89.12 192 GLU A CA 1
ATOM 1506 C C . GLU A 1 192 ? 32.773 -6.332 -19.219 1.00 89.12 192 GLU A C 1
ATOM 1508 O O . GLU A 1 192 ? 32.982 -7.544 -19.193 1.00 89.12 192 GLU A O 1
ATOM 1513 N N . GLY A 1 193 ? 31.587 -5.815 -18.886 1.00 84.56 193 GLY A N 1
ATOM 1514 C CA . GLY A 1 193 ? 30.417 -6.588 -18.460 1.00 84.56 193 GLY A CA 1
ATOM 1515 C C . GLY A 1 193 ? 30.107 -6.466 -16.967 1.00 84.56 193 GLY A C 1
ATOM 1516 O O . GLY A 1 193 ? 29.081 -6.979 -16.528 1.00 84.56 193 GLY A O 1
ATOM 1517 N N . GLY A 1 194 ? 30.939 -5.760 -16.201 1.00 93.25 194 GLY A N 1
ATOM 1518 C CA . GLY A 1 194 ? 30.702 -5.430 -14.802 1.00 93.25 194 GLY A CA 1
ATOM 1519 C C . GLY A 1 194 ? 30.066 -4.052 -14.601 1.00 93.25 194 GLY A C 1
ATOM 1520 O O . GLY A 1 194 ? 29.637 -3.366 -15.540 1.00 93.25 194 GLY A O 1
ATOM 1521 N N . TRP A 1 195 ? 30.001 -3.653 -13.332 1.00 97.62 195 TRP A N 1
ATOM 1522 C CA . TRP A 1 195 ? 29.400 -2.405 -12.876 1.00 97.62 195 TRP A CA 1
ATOM 1523 C C . TRP A 1 195 ? 30.380 -1.624 -11.997 1.00 97.62 195 TRP A C 1
ATOM 1525 O O . TRP A 1 195 ? 31.059 -2.187 -11.140 1.00 97.62 195 TRP A O 1
ATOM 1535 N N . LEU A 1 196 ? 30.419 -0.311 -12.199 1.00 97.38 196 LEU A N 1
ATOM 1536 C CA . LEU A 1 196 ? 31.085 0.665 -11.342 1.00 97.38 196 LEU A CA 1
ATOM 1537 C C . LEU A 1 196 ? 30.021 1.486 -10.621 1.00 97.38 196 LEU A C 1
ATOM 1539 O O . LEU A 1 196 ? 28.985 1.791 -11.214 1.00 97.38 196 LEU A O 1
ATOM 1543 N N . ARG A 1 197 ? 30.310 1.905 -9.391 1.00 94.69 197 ARG A N 1
ATOM 1544 C CA . ARG A 1 197 ? 29.530 2.901 -8.659 1.00 94.69 197 ARG A CA 1
ATOM 1545 C C . ARG A 1 197 ? 30.360 4.134 -8.337 1.00 94.69 197 ARG A C 1
ATOM 1547 O O . ARG A 1 197 ? 31.579 4.047 -8.180 1.00 94.69 197 ARG A O 1
ATOM 1554 N N . GLU A 1 198 ? 29.687 5.267 -8.203 1.00 92.50 198 GLU A N 1
ATOM 1555 C CA . GLU A 1 198 ? 30.253 6.466 -7.587 1.00 92.50 198 GLU A CA 1
ATOM 1556 C C . GLU A 1 198 ? 29.862 6.523 -6.106 1.00 92.50 198 GLU A C 1
ATOM 1558 O O . GLU A 1 198 ? 28.685 6.423 -5.766 1.00 92.50 198 GLU A O 1
ATOM 1563 N N . ALA A 1 199 ? 30.846 6.669 -5.219 1.00 89.62 199 ALA A N 1
ATOM 1564 C CA . ALA A 1 199 ? 30.669 6.774 -3.773 1.00 89.62 199 ALA A CA 1
ATOM 1565 C C . ALA A 1 199 ? 31.542 7.916 -3.232 1.00 89.62 199 ALA A C 1
ATOM 1567 O O . ALA A 1 199 ? 32.769 7.794 -3.168 1.00 89.62 199 ALA A O 1
ATOM 1568 N N . MET A 1 200 ? 30.918 9.038 -2.861 1.00 87.12 200 MET A N 1
ATOM 1569 C CA . MET A 1 200 ? 31.591 10.254 -2.373 1.00 87.12 200 MET A CA 1
ATOM 1570 C C . MET A 1 200 ? 32.677 10.780 -3.333 1.00 87.12 200 MET A C 1
ATOM 1572 O O . MET A 1 200 ? 33.787 11.129 -2.930 1.00 87.12 200 MET A O 1
ATOM 1576 N N . GLY A 1 201 ? 32.384 10.781 -4.637 1.00 83.12 201 GLY A N 1
ATOM 1577 C CA . GLY A 1 201 ? 33.324 11.195 -5.687 1.00 83.12 201 GLY A CA 1
ATOM 1578 C C . GLY A 1 201 ? 34.406 10.162 -6.040 1.00 83.12 201 GLY A C 1
ATOM 1579 O O . GLY A 1 201 ? 35.252 10.412 -6.898 1.00 83.12 201 GLY A O 1
ATOM 1580 N N . ARG A 1 202 ? 34.390 8.973 -5.423 1.00 86.94 202 ARG A N 1
ATOM 1581 C CA . ARG A 1 202 ? 35.257 7.846 -5.800 1.00 86.94 202 ARG A CA 1
ATOM 1582 C C . ARG A 1 202 ? 34.513 6.923 -6.756 1.00 86.94 202 ARG A C 1
ATOM 1584 O O . ARG A 1 202 ? 33.382 6.541 -6.483 1.00 86.94 202 ARG A O 1
ATOM 1591 N N . THR A 1 203 ? 35.146 6.546 -7.864 1.00 91.88 203 THR A N 1
ATOM 1592 C CA . THR A 1 203 ? 34.648 5.465 -8.728 1.00 91.88 203 THR A CA 1
ATOM 1593 C C . THR A 1 203 ? 35.257 4.145 -8.274 1.00 91.88 203 THR A C 1
ATOM 1595 O O . THR A 1 203 ? 36.480 4.003 -8.272 1.00 91.88 203 THR A O 1
ATOM 1598 N N . GLU A 1 204 ? 34.416 3.168 -7.959 1.00 93.19 204 GLU A N 1
ATOM 1599 C CA . GLU A 1 204 ? 34.837 1.837 -7.518 1.00 93.19 204 GLU A CA 1
ATOM 1600 C C . GLU A 1 204 ? 33.958 0.733 -8.130 1.00 93.19 204 GLU A C 1
ATOM 1602 O O . GLU A 1 204 ? 32.823 1.010 -8.525 1.00 93.19 204 GLU A O 1
ATOM 1607 N N . PRO A 1 205 ? 34.453 -0.512 -8.257 1.00 96.81 205 PRO A N 1
ATOM 1608 C CA . PRO A 1 205 ? 33.623 -1.640 -8.673 1.00 96.81 205 PRO A CA 1
ATOM 1609 C C . PRO A 1 205 ? 32.448 -1.865 -7.718 1.00 96.81 205 PRO A C 1
ATOM 1611 O O . PRO A 1 205 ? 32.583 -1.709 -6.505 1.00 96.81 205 PRO A O 1
ATOM 1614 N N . VAL A 1 206 ? 31.301 -2.271 -8.259 1.00 96.81 206 VAL A N 1
ATOM 1615 C CA . VAL A 1 206 ? 30.169 -2.724 -7.446 1.00 96.81 206 VAL A CA 1
ATOM 1616 C C . VAL A 1 206 ? 30.523 -4.068 -6.816 1.00 96.81 206 VAL A C 1
ATOM 1618 O O . VAL A 1 206 ? 30.687 -5.064 -7.520 1.00 96.81 206 VAL A O 1
ATOM 1621 N N . ASP A 1 207 ? 30.611 -4.104 -5.487 1.00 95.56 207 ASP A N 1
ATOM 1622 C CA . ASP A 1 207 ? 30.805 -5.353 -4.754 1.00 95.56 207 ASP A CA 1
ATOM 1623 C C . ASP A 1 207 ? 29.481 -6.142 -4.695 1.00 95.56 207 ASP A C 1
ATOM 1625 O O . ASP A 1 207 ? 28.504 -5.638 -4.126 1.00 95.56 207 ASP A O 1
ATOM 1629 N N . PRO A 1 208 ? 29.413 -7.366 -5.254 1.00 96.06 208 PRO A N 1
ATOM 1630 C CA . PRO A 1 208 ? 28.189 -8.164 -5.294 1.00 96.06 208 PRO A CA 1
ATOM 1631 C C . PRO A 1 208 ? 27.653 -8.552 -3.907 1.00 96.06 208 PRO A C 1
ATOM 1633 O O . PRO A 1 208 ? 26.458 -8.824 -3.789 1.00 96.06 208 PRO A O 1
ATOM 1636 N N . ALA A 1 209 ? 28.499 -8.585 -2.873 1.00 95.12 209 ALA A N 1
ATOM 1637 C CA . ALA A 1 209 ? 28.119 -9.013 -1.530 1.00 95.12 209 ALA A CA 1
ATOM 1638 C C . ALA A 1 209 ? 27.428 -7.914 -0.712 1.00 95.12 209 ALA A C 1
ATOM 1640 O O . ALA A 1 209 ? 26.802 -8.218 0.296 1.00 95.12 209 ALA A O 1
ATOM 1641 N N . HIS A 1 210 ? 27.539 -6.647 -1.107 1.00 96.00 210 HIS A N 1
ATOM 1642 C CA . HIS A 1 210 ? 26.976 -5.527 -0.353 1.00 96.00 210 HIS A CA 1
ATOM 1643 C C . HIS A 1 210 ? 25.494 -5.293 -0.691 1.00 96.00 210 HIS A C 1
ATOM 1645 O O . HIS A 1 210 ? 25.084 -5.586 -1.816 1.00 96.00 210 HIS A O 1
ATOM 1651 N N . PRO A 1 211 ? 24.689 -4.732 0.233 1.00 97.94 211 PRO A N 1
ATOM 1652 C CA . PRO A 1 211 ? 23.340 -4.265 -0.058 1.00 97.94 211 PRO A CA 1
ATOM 1653 C C . PRO A 1 211 ? 23.297 -3.284 -1.230 1.00 97.94 211 PRO A C 1
ATOM 1655 O O . PRO A 1 211 ? 24.167 -2.411 -1.349 1.00 97.94 211 PRO A O 1
ATOM 1658 N N . VAL A 1 212 ? 22.252 -3.399 -2.049 1.00 98.44 212 VAL A N 1
ATOM 1659 C CA . VAL A 1 212 ? 21.914 -2.373 -3.035 1.00 98.44 212 VAL A CA 1
ATOM 1660 C C . VAL A 1 212 ? 21.471 -1.101 -2.322 1.00 98.44 212 VAL A C 1
ATOM 1662 O O . VAL A 1 212 ? 20.745 -1.139 -1.331 1.00 98.44 212 VAL A O 1
ATOM 1665 N N . ILE A 1 213 ? 21.949 0.037 -2.817 1.00 97.88 213 ILE A N 1
ATOM 1666 C CA . ILE A 1 213 ? 21.712 1.359 -2.240 1.00 97.88 213 ILE A CA 1
ATOM 1667 C C . ILE A 1 213 ? 21.512 2.378 -3.363 1.00 97.88 213 ILE A C 1
ATOM 1669 O O . ILE A 1 213 ? 22.028 2.193 -4.468 1.00 97.88 213 ILE A O 1
ATOM 1673 N N . HIS A 1 214 ? 20.792 3.459 -3.065 1.00 98.00 214 HIS A N 1
ATOM 1674 C CA . HIS A 1 214 ? 20.396 4.504 -4.011 1.00 98.00 214 HIS A CA 1
ATOM 1675 C C . HIS A 1 214 ? 19.374 4.028 -5.050 1.00 98.00 214 HIS A C 1
ATOM 1677 O O . HIS A 1 214 ? 19.487 4.313 -6.248 1.00 98.00 214 HIS A O 1
ATOM 1683 N N . VAL A 1 215 ? 18.365 3.302 -4.560 1.00 98.06 215 VAL A N 1
ATOM 1684 C CA . VAL A 1 215 ? 17.190 2.868 -5.324 1.00 98.06 215 VAL A CA 1
ATOM 1685 C C . VAL A 1 215 ? 15.928 3.558 -4.808 1.00 98.06 215 VAL A C 1
ATOM 1687 O O . VAL A 1 215 ? 15.780 3.823 -3.613 1.00 98.06 215 VAL A O 1
ATOM 1690 N N . SER A 1 216 ? 15.023 3.872 -5.727 1.00 97.75 216 SER A N 1
ATOM 1691 C CA . SER A 1 216 ? 13.704 4.425 -5.427 1.00 97.75 216 SER A CA 1
ATOM 1692 C C . SER A 1 216 ? 12.760 3.347 -4.897 1.00 97.75 216 SER A C 1
ATOM 1694 O O . SER A 1 216 ? 12.999 2.147 -5.068 1.00 97.75 216 SER A O 1
ATOM 1696 N N . TRP A 1 217 ? 11.641 3.767 -4.309 1.00 97.75 217 TRP A N 1
ATOM 1697 C CA . TRP A 1 217 ? 10.593 2.844 -3.881 1.00 97.75 217 TRP A CA 1
ATOM 1698 C C . TRP A 1 217 ? 10.047 2.027 -5.062 1.00 97.75 217 TRP A C 1
ATOM 1700 O O . TRP A 1 217 ? 9.817 0.826 -4.945 1.00 97.75 217 TRP A O 1
ATOM 1710 N N . HIS A 1 218 ? 9.898 2.656 -6.234 1.00 86.12 218 HIS A N 1
ATOM 1711 C CA . HIS A 1 218 ? 9.407 1.987 -7.442 1.00 86.12 218 HIS A CA 1
ATOM 1712 C C . HIS A 1 218 ? 10.364 0.902 -7.950 1.00 86.12 218 HIS A C 1
ATOM 1714 O O . HIS A 1 218 ? 9.910 -0.147 -8.406 1.00 86.12 218 HIS A O 1
ATOM 1720 N N . GLU A 1 219 ? 11.674 1.144 -7.867 1.00 96.25 219 GLU A N 1
ATOM 1721 C CA . GLU A 1 219 ? 12.711 0.159 -8.196 1.00 96.25 219 GLU A CA 1
ATOM 1722 C C . GLU A 1 219 ? 12.682 -1.020 -7.212 1.00 96.25 219 GLU A C 1
ATOM 1724 O O . GLU A 1 219 ? 12.672 -2.177 -7.635 1.00 96.25 219 GLU A O 1
ATOM 1729 N N . ALA A 1 220 ? 12.580 -0.732 -5.911 1.00 94.75 220 ALA A N 1
ATOM 1730 C CA . ALA A 1 220 ? 12.477 -1.736 -4.854 1.00 94.75 220 ALA A CA 1
ATOM 1731 C C . ALA A 1 220 ? 11.225 -2.628 -4.999 1.00 94.75 220 ALA A C 1
ATOM 1733 O O . ALA A 1 220 ? 11.305 -3.857 -4.904 1.00 94.75 220 ALA A O 1
ATOM 1734 N N . ASP A 1 221 ? 10.069 -2.028 -5.291 1.00 87.56 221 ASP A N 1
ATOM 1735 C CA . ASP A 1 221 ? 8.813 -2.746 -5.523 1.00 87.56 221 ASP A CA 1
ATOM 1736 C C . ASP A 1 221 ? 8.857 -3.571 -6.824 1.00 87.56 221 ASP A C 1
ATOM 1738 O O . ASP A 1 221 ? 8.420 -4.723 -6.858 1.00 87.56 221 ASP A O 1
ATOM 1742 N N . ALA A 1 222 ? 9.448 -3.028 -7.894 1.00 68.88 222 ALA A N 1
ATOM 1743 C CA . ALA A 1 222 ? 9.626 -3.752 -9.152 1.00 68.88 222 ALA A CA 1
ATOM 1744 C C . ALA A 1 222 ? 10.522 -4.988 -8.988 1.00 68.88 222 ALA A C 1
ATOM 1746 O O . ALA A 1 222 ? 10.150 -6.067 -9.460 1.00 68.88 222 ALA A O 1
ATOM 1747 N N . PHE A 1 223 ? 11.650 -4.853 -8.283 1.00 95.00 223 PHE A N 1
ATOM 1748 C CA . PHE A 1 223 ? 12.496 -5.990 -7.929 1.00 95.00 223 PHE A CA 1
ATOM 1749 C C . PHE A 1 223 ? 11.717 -7.021 -7.114 1.00 95.00 223 PHE A C 1
ATOM 1751 O O . PHE A 1 223 ? 11.734 -8.205 -7.444 1.00 95.00 223 PHE A O 1
ATOM 1758 N N . SER A 1 224 ? 11.017 -6.580 -6.063 1.00 79.69 224 SER A N 1
ATOM 1759 C CA . SER A 1 224 ? 10.297 -7.482 -5.159 1.00 79.69 224 SER A CA 1
ATOM 1760 C C . SER A 1 224 ? 9.289 -8.333 -5.931 1.00 79.69 224 SER A C 1
ATOM 1762 O O . SER A 1 224 ? 9.282 -9.556 -5.794 1.00 79.69 224 SER A O 1
ATOM 1764 N N . ARG A 1 225 ? 8.517 -7.708 -6.831 1.00 69.88 225 ARG A N 1
ATOM 1765 C CA . ARG A 1 225 ? 7.566 -8.401 -7.710 1.00 69.88 225 ARG A CA 1
ATOM 1766 C C . ARG A 1 225 ? 8.253 -9.379 -8.663 1.00 69.88 225 ARG A C 1
ATOM 1768 O O . ARG A 1 225 ? 7.778 -10.501 -8.822 1.00 69.88 225 ARG A O 1
ATOM 1775 N N . TRP A 1 226 ? 9.373 -8.987 -9.275 1.00 86.00 226 TRP A N 1
ATOM 1776 C CA . TRP A 1 226 ? 10.161 -9.877 -10.137 1.00 86.00 226 TRP A CA 1
ATOM 1777 C C . TRP A 1 226 ? 10.682 -11.107 -9.380 1.00 86.00 226 TRP A C 1
ATOM 1779 O O . TRP A 1 226 ? 10.637 -12.217 -9.906 1.00 86.00 226 TRP A O 1
ATOM 1789 N N . ALA A 1 227 ? 11.094 -10.927 -8.125 1.00 78.81 227 ALA A N 1
ATOM 1790 C CA . ALA A 1 227 ? 11.556 -12.000 -7.252 1.00 78.81 227 ALA A CA 1
ATOM 1791 C C . ALA A 1 227 ? 10.417 -12.894 -6.708 1.00 78.81 227 ALA A C 1
ATOM 1793 O O . ALA A 1 227 ? 10.684 -13.809 -5.927 1.00 78.81 227 ALA A O 1
ATOM 1794 N N . GLY A 1 228 ? 9.152 -12.647 -7.083 1.00 69.69 228 GLY A N 1
ATOM 1795 C CA . GLY A 1 228 ? 7.990 -13.368 -6.547 1.00 69.69 228 GLY A CA 1
ATOM 1796 C C . GLY A 1 228 ? 7.710 -13.051 -5.073 1.00 69.69 228 GLY A C 1
ATOM 1797 O O . GLY A 1 228 ? 7.240 -13.908 -4.323 1.00 69.69 228 GLY A O 1
ATOM 1798 N N . LYS A 1 229 ? 8.061 -11.837 -4.647 1.00 89.94 229 LYS A N 1
ATOM 1799 C CA . LYS A 1 229 ? 7.929 -11.301 -3.289 1.00 89.94 229 LYS A CA 1
ATOM 1800 C C . LYS A 1 229 ? 7.188 -9.952 -3.338 1.00 89.94 229 LYS A C 1
ATOM 1802 O O . LYS A 1 229 ? 6.679 -9.536 -4.379 1.00 89.94 229 LYS A O 1
ATOM 1807 N N . ARG A 1 230 ? 7.127 -9.251 -2.209 1.00 95.06 230 ARG A N 1
ATOM 1808 C CA . ARG A 1 230 ? 6.620 -7.874 -2.069 1.00 95.06 230 ARG A CA 1
ATOM 1809 C C . ARG A 1 230 ? 7.495 -7.089 -1.094 1.00 95.06 230 ARG A C 1
ATOM 1811 O O . ARG A 1 230 ? 8.298 -7.688 -0.387 1.00 95.06 230 ARG A O 1
ATOM 1818 N N . LEU A 1 231 ? 7.328 -5.774 -1.010 1.00 94.06 231 LEU A N 1
ATOM 1819 C CA . LEU A 1 231 ? 7.882 -5.021 0.119 1.00 94.06 231 LEU A CA 1
ATOM 1820 C C . LEU A 1 231 ? 7.102 -5.357 1.412 1.00 94.06 231 LEU A C 1
ATOM 1822 O O . LEU A 1 231 ? 5.885 -5.583 1.345 1.00 94.06 231 LEU A O 1
ATOM 1826 N N . PRO A 1 232 ? 7.759 -5.405 2.586 1.00 96.81 232 PRO A N 1
ATOM 1827 C CA . PRO A 1 232 ? 7.061 -5.490 3.866 1.00 96.81 232 PRO A CA 1
ATOM 1828 C C . PRO A 1 232 ? 6.272 -4.202 4.116 1.00 96.81 232 PRO A C 1
ATOM 1830 O O . PRO A 1 232 ? 6.689 -3.122 3.697 1.00 96.81 232 PRO A O 1
ATOM 1833 N N . SER A 1 233 ? 5.156 -4.279 4.836 1.00 97.06 233 SER A N 1
ATOM 1834 C CA . SER A 1 233 ? 4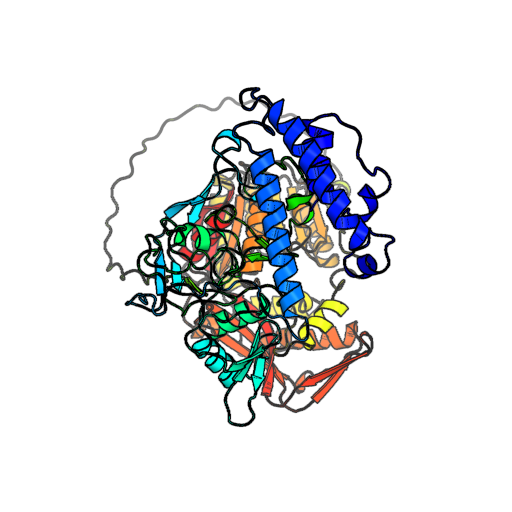.605 -3.084 5.488 1.00 97.06 233 SER A CA 1
ATOM 1835 C C . SER A 1 233 ? 5.538 -2.610 6.610 1.00 97.06 233 SER A C 1
ATOM 1837 O O . SER A 1 233 ? 6.345 -3.385 7.126 1.00 97.06 233 SER A O 1
ATOM 1839 N N . GLU A 1 234 ? 5.421 -1.352 7.039 1.00 98.12 234 GLU A N 1
ATOM 1840 C CA . GLU A 1 234 ? 6.210 -0.857 8.178 1.00 98.12 234 GLU A CA 1
ATOM 1841 C C . GLU A 1 234 ? 5.938 -1.637 9.474 1.00 98.12 234 GLU A C 1
ATOM 1843 O O . GLU A 1 234 ? 6.847 -1.827 10.279 1.00 98.12 234 GLU A O 1
ATOM 1848 N N . HIS A 1 235 ? 4.715 -2.152 9.635 1.00 96.44 235 HIS A N 1
ATOM 1849 C CA . HIS A 1 235 ? 4.315 -2.949 10.791 1.00 96.44 235 HIS A CA 1
ATOM 1850 C C . HIS A 1 235 ? 4.974 -4.333 10.782 1.00 96.44 235 HIS A C 1
ATOM 1852 O O . HIS A 1 235 ? 5.496 -4.781 11.800 1.00 96.44 235 HIS A O 1
ATOM 1858 N N . GLU A 1 236 ? 4.995 -4.999 9.623 1.00 97.19 236 GLU A N 1
ATOM 1859 C CA . GLU A 1 236 ? 5.709 -6.268 9.438 1.00 97.19 236 GLU A CA 1
ATOM 1860 C C . GLU A 1 236 ? 7.209 -6.101 9.645 1.00 97.19 236 GLU A C 1
ATOM 1862 O O . GLU A 1 236 ? 7.842 -6.927 10.300 1.00 97.19 236 GLU A O 1
ATOM 1867 N N . TRP A 1 237 ? 7.775 -5.013 9.125 1.00 98.75 237 TRP A N 1
ATOM 1868 C CA . TRP A 1 237 ? 9.181 -4.698 9.314 1.00 98.75 237 TRP A CA 1
ATOM 1869 C C . TRP A 1 237 ? 9.519 -4.510 10.798 1.00 98.75 237 TRP A C 1
ATOM 1871 O O . TRP A 1 237 ? 10.471 -5.109 11.297 1.00 98.75 237 TRP A O 1
ATOM 1881 N N . GLU A 1 238 ? 8.721 -3.726 11.529 1.00 98.50 238 GLU A N 1
ATOM 1882 C CA . GLU A 1 238 ? 8.954 -3.459 12.952 1.00 98.50 238 GLU A CA 1
ATOM 1883 C C . GLU A 1 238 ? 8.775 -4.718 13.810 1.00 98.50 238 GLU A C 1
ATOM 1885 O O . GLU A 1 238 ? 9.591 -4.975 14.697 1.00 98.50 238 GLU A O 1
ATOM 1890 N N . ALA A 1 239 ? 7.776 -5.548 13.498 1.00 97.62 239 ALA A N 1
ATOM 1891 C CA . ALA A 1 239 ? 7.593 -6.851 14.132 1.00 97.62 239 ALA A CA 1
ATOM 1892 C C . ALA A 1 239 ? 8.779 -7.793 13.863 1.00 97.62 239 ALA A C 1
ATOM 1894 O O . ALA A 1 239 ? 9.267 -8.459 14.777 1.00 97.62 239 ALA A O 1
ATOM 1895 N N . ALA A 1 240 ? 9.287 -7.824 12.627 1.00 98.31 240 ALA A N 1
ATOM 1896 C CA . ALA A 1 240 ? 10.467 -8.606 12.270 1.00 98.31 240 ALA A CA 1
ATOM 1897 C C . ALA A 1 240 ? 11.742 -8.101 12.963 1.00 98.31 240 ALA A C 1
ATOM 1899 O O . ALA A 1 240 ? 12.629 -8.901 13.251 1.00 98.31 240 ALA A O 1
ATOM 1900 N N . ALA A 1 241 ? 11.827 -6.799 13.253 1.00 98.06 241 ALA A N 1
ATOM 1901 C CA . ALA A 1 241 ? 12.965 -6.165 13.913 1.00 98.06 241 ALA A CA 1
ATOM 1902 C C . ALA A 1 241 ? 12.999 -6.376 15.438 1.00 98.06 241 ALA A C 1
ATOM 1904 O O . ALA A 1 241 ? 13.941 -5.924 16.096 1.00 98.06 241 ALA A O 1
ATOM 1905 N N . ALA A 1 242 ? 12.001 -7.047 16.023 1.00 95.50 242 ALA A N 1
ATOM 1906 C CA . ALA A 1 242 ? 11.983 -7.363 17.448 1.00 95.50 242 ALA A CA 1
ATOM 1907 C C . ALA A 1 242 ? 13.275 -8.087 17.873 1.00 95.50 242 ALA A C 1
ATOM 1909 O O . ALA A 1 242 ? 13.699 -9.049 17.238 1.00 95.50 242 ALA A O 1
ATOM 1910 N N . GLY A 1 243 ? 13.930 -7.589 18.924 1.00 93.81 243 GLY A N 1
ATOM 1911 C CA . GLY A 1 243 ? 15.194 -8.142 19.427 1.00 93.81 243 GLY A CA 1
ATOM 1912 C C . GLY A 1 243 ? 16.455 -7.721 18.658 1.00 93.81 243 GLY A C 1
ATOM 1913 O O . GLY A 1 243 ? 17.552 -8.054 19.101 1.00 93.81 243 GLY A O 1
ATOM 1914 N N . ALA A 1 244 ? 16.342 -6.962 17.558 1.00 95.06 244 ALA A N 1
ATOM 1915 C CA . ALA A 1 244 ? 17.501 -6.536 16.770 1.00 95.06 244 ALA A CA 1
ATOM 1916 C C . ALA A 1 244 ? 18.499 -5.701 17.596 1.00 95.06 244 ALA A C 1
ATOM 1918 O O . ALA A 1 244 ? 18.145 -4.725 18.267 1.00 95.06 244 ALA A O 1
ATOM 1919 N N . GLY A 1 245 ? 19.776 -6.078 17.525 1.00 90.38 245 GLY A N 1
ATOM 1920 C CA . GLY A 1 245 ? 20.831 -5.514 18.360 1.00 90.38 245 GLY A CA 1
ATOM 1921 C C . GLY A 1 245 ? 21.401 -4.210 17.812 1.00 90.38 245 GLY A C 1
ATOM 1922 O O . GLY A 1 245 ? 22.338 -4.228 17.019 1.00 90.38 245 GLY A O 1
ATOM 1923 N N . ARG A 1 246 ? 20.926 -3.061 18.307 1.00 90.56 246 ARG A N 1
ATOM 1924 C CA . ARG A 1 246 ? 21.453 -1.747 17.897 1.00 90.56 246 ARG A CA 1
ATOM 1925 C C . ARG A 1 246 ? 22.962 -1.610 18.103 1.00 90.56 246 ARG A C 1
ATOM 1927 O O . ARG A 1 246 ? 23.617 -1.028 17.256 1.00 90.56 246 ARG A O 1
ATOM 1934 N N . GLU A 1 247 ? 23.519 -2.132 19.198 1.00 89.62 247 GLU A N 1
ATOM 1935 C CA . GLU A 1 247 ? 24.935 -1.957 19.587 1.00 89.62 247 GLU A CA 1
ATOM 1936 C C . GLU A 1 247 ? 25.946 -2.627 18.640 1.00 89.62 247 GLU A C 1
ATOM 1938 O O . GLU A 1 247 ? 27.127 -2.284 18.646 1.00 89.62 247 GLU A O 1
ATOM 1943 N N . ARG A 1 248 ? 25.500 -3.566 17.800 1.00 88.75 248 ARG A N 1
ATOM 1944 C CA . ARG A 1 248 ? 26.334 -4.273 16.819 1.00 88.75 248 ARG A CA 1
ATOM 1945 C C . ARG A 1 248 ? 25.737 -4.108 15.421 1.00 88.75 248 ARG A C 1
ATOM 1947 O O . ARG A 1 248 ? 25.284 -5.063 14.813 1.00 88.75 248 ARG A O 1
ATOM 1954 N N . ALA A 1 249 ? 25.742 -2.866 14.944 1.00 92.44 249 ALA A N 1
ATOM 1955 C CA . ALA A 1 249 ? 25.209 -2.451 13.647 1.00 92.44 249 ALA A CA 1
ATOM 1956 C C . ALA A 1 249 ? 26.123 -1.404 12.986 1.00 92.44 249 ALA A C 1
ATOM 1958 O O . ALA A 1 249 ? 26.745 -0.600 13.696 1.00 92.44 249 ALA A O 1
ATOM 1959 N N . ASN A 1 250 ? 26.164 -1.394 11.647 1.00 94.19 250 ASN A N 1
ATOM 1960 C CA . ASN A 1 250 ? 26.866 -0.382 10.852 1.00 94.19 250 ASN A CA 1
ATOM 1961 C C . ASN A 1 250 ? 26.080 0.936 10.854 1.00 94.19 250 ASN A C 1
ATOM 1963 O O . ASN A 1 250 ? 25.103 1.093 10.121 1.00 94.19 250 ASN A O 1
ATOM 1967 N N . LEU A 1 251 ? 26.504 1.861 11.708 1.00 93.81 251 LEU A N 1
ATOM 1968 C CA . LEU A 1 251 ? 25.896 3.165 11.968 1.00 93.81 251 LEU A CA 1
ATOM 1969 C C . LEU A 1 251 ? 27.024 4.202 12.125 1.00 93.81 251 LEU A C 1
ATOM 1971 O O . LEU A 1 251 ? 28.206 3.898 11.976 1.00 93.81 251 LEU A O 1
ATOM 1975 N N . ASP A 1 252 ? 26.665 5.423 12.505 1.00 92.38 252 ASP A N 1
ATOM 1976 C CA . ASP A 1 252 ? 27.573 6.464 12.995 1.00 92.38 252 ASP A CA 1
ATOM 1977 C C . ASP A 1 252 ? 28.423 7.196 11.947 1.00 92.38 252 ASP A C 1
ATOM 1979 O O . ASP A 1 252 ? 29.190 8.078 12.334 1.00 92.38 252 ASP A O 1
ATOM 1983 N N . GLN A 1 253 ? 28.186 6.956 10.647 1.00 87.62 253 GLN A N 1
ATOM 1984 C CA . GLN A 1 253 ? 28.726 7.708 9.493 1.00 87.62 253 GLN A CA 1
ATOM 1985 C C . GLN A 1 253 ? 30.179 7.420 9.120 1.00 87.62 253 GLN A C 1
ATOM 1987 O O . GLN A 1 253 ? 30.642 7.895 8.085 1.00 87.62 253 GLN A O 1
ATOM 1992 N N . LEU A 1 254 ? 30.905 6.657 9.932 1.00 86.25 254 LEU A N 1
ATOM 1993 C CA . LEU A 1 254 ? 32.356 6.537 9.789 1.00 86.25 254 LEU A CA 1
ATOM 1994 C C . LEU A 1 254 ? 32.791 5.494 8.752 1.00 86.25 254 LEU A C 1
ATOM 1996 O O . LEU A 1 254 ? 33.929 5.552 8.287 1.00 86.25 254 LEU A O 1
ATOM 2000 N N . SER A 1 255 ? 31.903 4.588 8.342 1.00 87.88 255 SER A N 1
ATOM 2001 C CA . SER A 1 255 ? 32.214 3.537 7.366 1.00 87.88 255 SER A CA 1
ATOM 2002 C C . SER A 1 255 ? 32.212 4.025 5.918 1.00 87.88 255 SER A C 1
ATOM 2004 O O . SER A 1 255 ? 32.872 3.426 5.069 1.00 87.88 255 SER A O 1
ATOM 2006 N N . PHE A 1 256 ? 31.495 5.117 5.621 1.00 89.31 256 PHE A N 1
ATOM 2007 C CA . PHE A 1 256 ? 31.299 5.632 4.259 1.00 89.31 256 PHE A CA 1
ATOM 2008 C C . PHE A 1 256 ? 30.807 4.565 3.265 1.00 89.31 256 PHE A C 1
ATOM 2010 O O . PHE A 1 256 ? 31.138 4.603 2.077 1.00 89.31 256 PHE A O 1
ATOM 2017 N N . GLY A 1 257 ? 30.015 3.609 3.756 1.00 90.31 257 GLY A N 1
ATOM 2018 C CA . GLY A 1 257 ? 29.476 2.515 2.965 1.00 90.31 257 GLY A CA 1
ATOM 2019 C C . GLY A 1 257 ? 28.769 1.458 3.808 1.00 90.31 257 GLY A C 1
ATOM 2020 O O . GLY A 1 257 ? 28.787 1.473 5.036 1.00 90.31 257 GLY A O 1
ATOM 2021 N N . THR A 1 258 ? 28.134 0.519 3.118 1.00 93.94 258 THR A N 1
ATOM 2022 C CA . THR A 1 258 ? 27.467 -0.635 3.728 1.00 93.94 258 THR A CA 1
ATOM 2023 C C . THR A 1 258 ? 28.473 -1.731 4.078 1.00 93.94 258 THR A C 1
ATOM 2025 O O . THR A 1 258 ? 29.524 -1.832 3.447 1.00 93.94 258 THR A O 1
ATOM 2028 N N . ALA A 1 259 ? 28.138 -2.585 5.037 1.00 94.19 259 ALA A N 1
ATOM 2029 C CA . ALA A 1 259 ? 28.761 -3.882 5.257 1.00 94.19 259 ALA A CA 1
ATOM 2030 C C . ALA A 1 259 ? 28.149 -4.929 4.301 1.00 94.19 259 ALA A C 1
ATOM 2032 O O . ALA A 1 259 ? 27.069 -4.691 3.748 1.00 94.19 259 ALA A O 1
ATOM 2033 N N . PRO A 1 260 ? 28.789 -6.096 4.094 1.00 94.62 260 PRO A N 1
ATOM 2034 C CA . PRO A 1 260 ? 28.203 -7.182 3.311 1.00 94.62 260 PRO A CA 1
ATOM 2035 C C . PRO A 1 260 ? 26.811 -7.593 3.816 1.00 94.62 260 PRO A C 1
ATOM 2037 O O . PRO A 1 260 ? 26.549 -7.598 5.018 1.00 94.62 260 PRO A O 1
ATOM 2040 N N . ALA A 1 261 ? 25.917 -7.966 2.904 1.00 95.44 261 ALA A N 1
ATOM 2041 C CA . ALA A 1 261 ? 24.596 -8.475 3.236 1.00 95.44 261 ALA A CA 1
ATOM 2042 C C . ALA A 1 261 ? 24.721 -9.793 4.018 1.00 95.44 261 ALA A C 1
ATOM 2044 O O . ALA A 1 261 ? 25.446 -10.713 3.635 1.00 95.44 261 ALA A O 1
ATOM 2045 N N . GLY A 1 262 ? 24.005 -9.874 5.132 1.00 94.00 262 GLY A N 1
ATOM 2046 C CA . GLY A 1 262 ? 24.083 -10.949 6.107 1.00 94.00 262 GLY A CA 1
ATOM 2047 C C . GLY A 1 262 ? 25.072 -10.702 7.255 1.00 94.00 262 GLY A C 1
ATOM 2048 O O . GLY A 1 262 ? 25.145 -11.556 8.136 1.00 94.00 262 GLY A O 1
ATOM 2049 N N . ALA A 1 263 ? 25.824 -9.594 7.267 1.00 93.69 263 ALA A N 1
ATOM 2050 C CA . ALA A 1 263 ? 26.745 -9.241 8.354 1.00 93.69 263 ALA A CA 1
ATOM 2051 C C . ALA A 1 263 ? 26.028 -9.029 9.704 1.00 93.69 263 ALA A C 1
ATOM 2053 O O . ALA A 1 263 ? 24.800 -8.967 9.777 1.00 93.69 263 ALA A O 1
ATOM 2054 N N . TYR A 1 264 ? 26.810 -8.901 10.783 1.00 92.31 264 TYR A N 1
ATOM 2055 C CA . TYR A 1 264 ? 26.311 -8.695 12.150 1.00 92.31 264 TYR A CA 1
ATOM 2056 C C . TYR A 1 264 ? 25.385 -9.820 12.636 1.00 92.31 264 TYR A C 1
ATOM 2058 O O . TYR A 1 264 ? 24.331 -9.585 13.228 1.00 92.31 264 TYR A O 1
ATOM 2066 N N . ALA A 1 265 ? 25.784 -11.074 12.397 1.00 90.62 265 ALA A N 1
ATOM 2067 C CA . ALA A 1 265 ? 25.007 -12.253 12.783 1.00 90.62 265 ALA A CA 1
ATOM 2068 C C . ALA A 1 265 ? 24.665 -12.324 14.287 1.00 90.62 265 ALA A C 1
ATOM 2070 O O . ALA A 1 265 ? 23.653 -12.911 14.661 1.00 90.62 265 ALA A O 1
ATOM 2071 N N . ASP A 1 266 ? 25.489 -11.731 15.155 1.00 90.31 266 ASP A N 1
ATOM 2072 C CA . ASP A 1 266 ? 25.265 -11.659 16.604 1.00 90.31 266 ASP A CA 1
ATOM 2073 C C . ASP A 1 266 ? 24.320 -10.525 17.038 1.00 90.31 266 ASP A C 1
ATOM 2075 O O . ASP A 1 266 ? 23.997 -10.421 18.221 1.00 90.31 266 ASP A O 1
ATOM 2079 N N . ALA A 1 267 ? 23.849 -9.715 16.088 1.00 92.88 267 ALA A N 1
ATOM 2080 C CA . ALA A 1 267 ? 22.848 -8.667 16.268 1.00 92.88 267 ALA A CA 1
ATOM 2081 C C . ALA A 1 267 ? 21.491 -9.014 15.630 1.00 92.88 267 ALA A C 1
ATOM 2083 O O . ALA A 1 267 ? 20.639 -8.133 15.479 1.00 92.88 267 ALA A O 1
ATOM 2084 N N . ALA A 1 268 ? 21.302 -10.277 15.231 1.00 95.94 268 ALA A N 1
ATOM 2085 C CA . ALA A 1 268 ? 20.070 -10.754 14.618 1.00 95.94 268 ALA A CA 1
ATOM 2086 C C . ALA A 1 268 ? 18.844 -10.458 15.495 1.00 95.94 268 ALA A C 1
ATOM 2088 O O . ALA A 1 268 ? 18.887 -10.596 16.716 1.00 95.94 268 ALA A O 1
ATOM 2089 N N . ALA A 1 269 ? 17.742 -10.099 14.846 1.00 97.00 269 ALA A N 1
ATOM 2090 C CA . ALA A 1 269 ? 16.423 -10.058 15.451 1.00 97.00 269 ALA A CA 1
ATOM 2091 C C . ALA A 1 269 ? 15.977 -11.455 15.913 1.00 97.00 269 ALA A C 1
ATOM 2093 O O . ALA A 1 269 ? 16.511 -12.475 15.469 1.00 97.00 269 ALA A O 1
ATOM 2094 N N . ASP A 1 270 ? 14.934 -11.516 16.738 1.00 96.88 270 ASP A N 1
ATOM 2095 C CA . ASP A 1 270 ? 14.392 -12.756 17.303 1.00 96.88 270 ASP A CA 1
ATOM 2096 C C . ASP A 1 270 ? 13.943 -13.750 16.218 1.00 96.88 270 ASP A C 1
ATOM 2098 O O . ASP A 1 270 ? 14.053 -14.967 16.385 1.00 96.88 270 ASP A O 1
ATOM 2102 N N . CYS A 1 271 ? 13.468 -13.243 15.074 1.00 95.69 271 CYS A N 1
ATOM 2103 C CA . CYS A 1 271 ? 13.102 -14.065 13.918 1.00 95.69 271 CYS A CA 1
ATOM 2104 C C . CYS A 1 271 ? 14.316 -14.581 13.119 1.00 95.69 271 CYS A C 1
ATOM 2106 O O . CYS A 1 271 ? 14.170 -15.449 12.259 1.00 95.69 271 CYS A O 1
ATOM 2108 N N . GLY A 1 272 ? 15.519 -14.075 13.400 1.00 96.69 272 GLY A N 1
ATOM 2109 C CA . GLY A 1 272 ? 16.764 -14.401 12.709 1.00 96.69 272 GLY A CA 1
ATOM 2110 C C . GLY A 1 272 ? 17.110 -13.477 11.538 1.00 96.69 272 GLY A C 1
ATOM 2111 O O . GLY A 1 272 ? 18.067 -13.775 10.822 1.00 96.69 272 GLY A O 1
ATOM 2112 N N . ALA A 1 273 ? 16.356 -12.394 11.318 1.00 97.75 273 ALA A N 1
ATOM 2113 C CA . ALA A 1 273 ? 16.717 -11.347 10.362 1.00 97.75 273 ALA A CA 1
ATOM 2114 C C . ALA A 1 273 ? 17.904 -10.529 10.892 1.00 97.75 273 ALA A C 1
ATOM 2116 O O . ALA A 1 273 ? 17.965 -10.209 12.076 1.00 97.75 273 ALA A O 1
ATOM 2117 N N . VAL A 1 274 ? 18.852 -10.187 10.027 1.00 97.25 274 VAL A N 1
ATOM 2118 C CA . VAL A 1 274 ? 20.060 -9.420 10.368 1.00 97.25 274 VAL A CA 1
ATOM 2119 C C . VAL A 1 274 ? 20.078 -8.092 9.628 1.00 97.25 274 VAL A C 1
ATOM 2121 O O . VAL A 1 274 ? 19.372 -7.919 8.630 1.00 97.25 274 VAL A O 1
ATOM 2124 N N . GLN A 1 275 ? 20.889 -7.155 10.128 1.00 96.56 275 GLN A N 1
ATOM 2125 C CA . GLN A 1 275 ? 20.981 -5.790 9.592 1.00 96.56 275 GLN A CA 1
ATOM 2126 C C . GLN A 1 275 ? 19.612 -5.099 9.530 1.00 96.56 275 GLN A C 1
ATOM 2128 O O . GLN A 1 275 ? 19.326 -4.353 8.607 1.00 96.56 275 GLN A O 1
ATOM 2133 N N . MET A 1 276 ? 18.747 -5.365 10.517 1.00 98.00 276 MET A N 1
ATOM 2134 C CA . MET A 1 276 ? 17.496 -4.614 10.677 1.00 98.00 276 MET A CA 1
ATOM 2135 C C . MET A 1 276 ? 17.770 -3.170 11.119 1.00 98.00 276 MET A C 1
ATOM 2137 O O . MET A 1 276 ? 16.908 -2.316 10.997 1.00 98.00 276 MET A O 1
ATOM 2141 N N . LEU A 1 277 ? 18.949 -2.878 11.672 1.00 97.44 277 LEU A N 1
ATOM 2142 C CA . LEU A 1 277 ? 19.375 -1.519 11.986 1.00 97.44 277 LEU A CA 1
ATOM 2143 C C . LEU A 1 277 ? 20.698 -1.228 11.277 1.00 97.44 277 LEU A C 1
ATOM 2145 O O . LEU A 1 277 ? 21.615 -2.046 11.356 1.00 97.44 277 LEU A O 1
ATOM 2149 N N . GLY A 1 278 ? 20.804 -0.052 10.658 1.00 95.88 278 GLY A N 1
ATOM 2150 C CA . GLY A 1 278 ? 22.000 0.388 9.945 1.00 95.88 278 GLY A CA 1
ATOM 2151 C C . GLY A 1 278 ? 22.112 -0.141 8.516 1.00 95.88 278 GLY A C 1
ATOM 2152 O O . GLY A 1 278 ? 21.181 -0.708 7.958 1.00 95.88 278 GLY A O 1
ATOM 2153 N N . ASP A 1 279 ? 23.286 0.068 7.918 1.00 96.62 279 ASP A N 1
ATOM 2154 C CA . ASP A 1 279 ? 23.588 -0.209 6.507 1.00 96.62 279 ASP A CA 1
ATOM 2155 C C . ASP A 1 279 ? 22.755 0.604 5.511 1.00 96.62 279 ASP A C 1
ATOM 2157 O O . ASP A 1 279 ? 23.281 1.548 4.921 1.00 96.62 279 ASP A O 1
ATOM 2161 N N . VAL A 1 280 ? 21.474 0.299 5.329 1.00 98.25 280 VAL A N 1
ATOM 2162 C CA . VAL A 1 280 ? 20.593 1.014 4.399 1.00 98.25 280 VAL A CA 1
ATOM 2163 C C . VAL A 1 280 ? 19.246 1.298 5.039 1.00 98.25 280 VAL A C 1
ATOM 2165 O O . VAL A 1 280 ? 18.681 0.451 5.720 1.00 98.25 280 VAL A O 1
ATOM 2168 N N . TRP A 1 281 ? 18.677 2.464 4.735 1.00 98.81 281 TRP A N 1
ATOM 2169 C CA . TRP A 1 281 ? 17.244 2.646 4.939 1.00 98.81 281 TRP A CA 1
ATOM 2170 C C . TRP A 1 281 ? 16.483 1.637 4.081 1.00 98.81 281 TRP A C 1
ATOM 2172 O O . TRP A 1 281 ? 16.776 1.504 2.894 1.00 98.81 281 TRP A O 1
ATOM 2182 N N . GLU A 1 282 ? 15.499 0.950 4.651 1.00 98.88 282 GLU A N 1
ATOM 2183 C CA . GLU A 1 282 ? 14.724 -0.062 3.935 1.00 98.88 282 GLU A CA 1
ATOM 2184 C C . GLU A 1 282 ? 13.341 0.476 3.570 1.00 98.88 282 GLU A C 1
ATOM 2186 O O . GLU A 1 282 ? 12.549 0.807 4.455 1.00 98.88 282 GLU A O 1
ATOM 2191 N N . TRP A 1 283 ? 13.048 0.561 2.267 1.00 98.88 283 TRP A N 1
ATOM 2192 C CA . TRP A 1 283 ? 11.711 0.901 1.772 1.00 98.88 283 TRP A CA 1
ATOM 2193 C C . TRP A 1 283 ? 10.653 -0.103 2.243 1.00 98.88 283 TRP A C 1
ATOM 2195 O O . TRP A 1 283 ? 10.850 -1.316 2.159 1.00 98.88 283 TRP A O 1
ATOM 2205 N N . THR A 1 284 ? 9.494 0.409 2.658 1.00 98.69 284 THR A N 1
ATOM 2206 C CA . THR A 1 284 ? 8.310 -0.389 3.009 1.00 98.69 284 THR A CA 1
ATOM 2207 C C . THR A 1 284 ? 7.156 -0.103 2.048 1.00 98.69 284 THR A C 1
ATOM 2209 O O . THR A 1 284 ? 7.152 0.902 1.340 1.00 98.69 284 THR A O 1
ATOM 2212 N N . ALA A 1 285 ? 6.143 -0.965 2.016 1.00 87.12 285 ALA A N 1
ATOM 2213 C CA . ALA A 1 285 ? 4.923 -0.746 1.239 1.00 87.12 285 ALA A CA 1
ATOM 2214 C C . ALA A 1 285 ? 4.018 0.361 1.823 1.00 87.12 285 ALA A C 1
ATOM 2216 O O . ALA A 1 285 ? 3.115 0.836 1.129 1.00 87.12 285 ALA A O 1
ATOM 2217 N N . SER A 1 286 ? 4.247 0.757 3.081 1.00 88.56 286 SER A N 1
ATOM 2218 C CA . SER A 1 286 ? 3.377 1.666 3.825 1.00 88.56 286 SER A CA 1
ATOM 2219 C C . SER A 1 286 ? 3.478 3.111 3.344 1.00 88.56 286 SER A C 1
ATOM 2221 O O . SER A 1 286 ? 4.571 3.652 3.155 1.00 88.56 286 SER A O 1
ATOM 2223 N N . ASP A 1 287 ? 2.312 3.737 3.213 1.00 91.94 287 ASP A N 1
ATOM 2224 C CA . ASP A 1 287 ? 2.169 5.190 3.174 1.00 91.94 287 ASP A CA 1
ATOM 2225 C C . ASP A 1 287 ? 2.514 5.785 4.541 1.00 91.94 287 ASP A C 1
ATOM 2227 O O . ASP A 1 287 ? 2.273 5.157 5.577 1.00 91.94 287 ASP A O 1
ATOM 2231 N N . PHE A 1 288 ? 3.063 6.998 4.567 1.00 94.88 288 PHE A N 1
ATOM 2232 C CA . PHE A 1 288 ? 3.340 7.672 5.830 1.00 94.88 288 PHE A CA 1
ATOM 2233 C C . PHE A 1 288 ? 2.037 8.213 6.417 1.00 94.88 288 PHE A C 1
ATOM 2235 O O . PHE A 1 288 ? 1.532 9.248 6.000 1.00 94.88 288 PHE A O 1
ATOM 2242 N N . VAL A 1 289 ? 1.467 7.496 7.383 1.00 88.81 289 VAL A N 1
ATOM 2243 C CA . VAL A 1 289 ? 0.222 7.883 8.066 1.00 88.81 289 VAL A CA 1
ATOM 2244 C C . VAL A 1 289 ? 0.382 7.864 9.584 1.00 88.81 289 VAL A C 1
ATOM 2246 O O . VAL A 1 289 ? 1.295 7.239 10.130 1.00 88.81 289 VAL A O 1
ATOM 2249 N N . ALA A 1 290 ? -0.507 8.560 10.284 1.00 89.94 290 ALA A N 1
ATOM 2250 C CA . ALA A 1 290 ? -0.529 8.582 11.738 1.00 89.94 290 ALA A CA 1
ATOM 2251 C C . ALA A 1 290 ? -0.801 7.184 12.325 1.00 89.94 290 ALA A C 1
ATOM 2253 O O . ALA A 1 290 ? -1.663 6.455 11.830 1.00 89.94 290 ALA A O 1
ATOM 2254 N N . TYR A 1 291 ? -0.108 6.828 13.410 1.00 88.88 291 TYR A N 1
ATOM 2255 C CA . TYR A 1 291 ? -0.496 5.669 14.217 1.00 88.88 291 TYR A CA 1
ATOM 2256 C C . TYR A 1 291 ? -1.814 5.939 14.968 1.00 88.88 291 TYR A C 1
ATOM 2258 O O . TYR A 1 291 ? -2.138 7.099 15.250 1.00 88.88 291 TYR A O 1
ATOM 2266 N N . PRO A 1 292 ? -2.596 4.897 15.314 1.00 83.25 292 PRO A N 1
ATOM 2267 C CA . PRO A 1 292 ? -3.812 5.066 16.103 1.00 83.25 292 PRO A CA 1
ATOM 2268 C C . PRO A 1 292 ? -3.527 5.777 17.432 1.00 83.25 292 PRO A C 1
ATOM 2270 O O . PRO A 1 292 ? -2.742 5.297 18.246 1.00 83.25 292 PRO A O 1
ATOM 2273 N N . GLY A 1 293 ? -4.182 6.918 17.658 1.00 86.69 293 GLY A N 1
ATOM 2274 C CA . GLY A 1 293 ? -3.969 7.744 18.852 1.00 86.69 293 GLY A CA 1
ATOM 2275 C C . GLY A 1 293 ? -2.776 8.702 18.771 1.00 86.69 293 GLY A C 1
ATOM 2276 O O . GLY A 1 293 ? -2.362 9.210 19.809 1.00 86.69 293 GLY A O 1
ATOM 2277 N N . PHE A 1 294 ? -2.218 8.936 17.578 1.00 92.12 294 PHE A N 1
ATOM 2278 C CA . PHE A 1 294 ? -1.193 9.954 17.342 1.00 92.12 294 PHE A CA 1
ATOM 2279 C C . PHE A 1 294 ? -1.616 11.327 17.878 1.00 92.12 294 PHE A C 1
ATOM 2281 O O . PHE A 1 294 ? -2.728 11.798 17.631 1.00 92.12 294 PHE A O 1
ATOM 2288 N N . GLU A 1 295 ? -0.673 11.993 18.536 1.00 88.69 295 GLU A N 1
ATOM 2289 C CA . GLU A 1 295 ? -0.774 13.391 18.929 1.00 88.69 295 GLU A CA 1
ATOM 2290 C C . GLU A 1 295 ? 0.510 14.105 18.506 1.00 88.69 295 GLU A C 1
ATOM 2292 O O . GLU A 1 295 ? 1.612 13.724 18.912 1.00 88.69 295 GLU A O 1
ATOM 2297 N N . ALA A 1 296 ? 0.358 15.150 17.694 1.00 88.00 296 ALA A N 1
ATOM 2298 C CA . ALA A 1 296 ? 1.459 15.991 17.253 1.00 88.00 296 ALA A CA 1
ATOM 2299 C C . ALA A 1 296 ? 2.172 16.627 18.455 1.00 88.00 296 ALA A C 1
ATOM 2301 O O . ALA A 1 296 ? 1.554 17.336 19.256 1.00 88.00 296 ALA A O 1
ATOM 2302 N N . PHE A 1 297 ? 3.480 16.390 18.592 1.00 85.25 297 PHE A N 1
ATOM 2303 C CA . PHE A 1 297 ? 4.243 16.926 19.718 1.00 85.25 297 PHE A CA 1
ATOM 2304 C C . PHE A 1 297 ? 5.764 16.891 19.506 1.00 85.25 297 PHE A C 1
ATOM 2306 O O . PHE A 1 297 ? 6.311 15.836 19.181 1.00 85.25 297 PHE A O 1
ATOM 2313 N N . PRO A 1 298 ? 6.497 17.964 19.865 1.00 82.31 298 PRO A N 1
ATOM 2314 C CA . PRO A 1 298 ? 6.038 19.326 20.170 1.00 82.31 298 PRO A CA 1
ATOM 2315 C C . PRO A 1 298 ? 5.932 20.191 18.902 1.00 82.31 298 PRO A C 1
ATOM 2317 O O . PRO A 1 298 ? 5.592 21.372 18.986 1.00 82.31 298 PRO A O 1
ATOM 2320 N N . TYR A 1 299 ? 6.289 19.614 17.751 1.00 81.62 299 TYR A N 1
ATOM 2321 C CA . TYR A 1 299 ? 6.445 20.270 16.462 1.00 81.62 299 TYR A CA 1
ATOM 2322 C C . TYR A 1 299 ? 5.537 19.578 15.434 1.00 81.62 299 TYR A C 1
ATOM 2324 O O . TYR A 1 299 ? 5.993 18.642 14.780 1.00 81.62 299 TYR A O 1
ATOM 2332 N N . PRO A 1 300 ? 4.256 19.982 15.320 1.00 77.81 300 PRO A N 1
ATOM 2333 C CA . PRO A 1 300 ? 3.294 19.315 14.439 1.00 77.81 300 PRO A CA 1
ATOM 2334 C C . PRO A 1 300 ? 3.768 19.181 12.995 1.00 77.81 300 PRO A C 1
ATOM 2336 O O . PRO A 1 300 ? 3.581 18.147 12.355 1.00 77.81 300 PRO A O 1
ATOM 2339 N N . GLU A 1 301 ? 4.475 20.193 12.501 1.00 79.88 301 GLU A N 1
ATOM 2340 C CA . GLU A 1 301 ? 4.982 20.225 11.139 1.00 79.88 301 GLU A CA 1
ATOM 2341 C C . GLU A 1 301 ? 6.139 19.244 10.887 1.00 79.88 301 GLU A C 1
ATOM 2343 O O . GLU A 1 301 ? 6.546 19.078 9.739 1.00 79.88 301 GLU A O 1
ATOM 2348 N N . TYR A 1 302 ? 6.661 18.570 11.922 1.00 85.19 302 TYR A N 1
ATOM 2349 C CA . TYR A 1 302 ? 7.629 17.488 11.747 1.00 85.19 302 TYR A CA 1
ATOM 2350 C C . TYR A 1 302 ? 7.014 16.290 11.023 1.00 85.19 302 TYR A C 1
ATOM 2352 O O . TYR A 1 302 ? 7.642 15.759 10.115 1.00 85.19 302 TYR A O 1
ATOM 2360 N N . SER A 1 303 ? 5.800 15.883 11.408 1.00 88.75 303 SER A N 1
ATOM 2361 C CA . SER A 1 303 ? 5.167 14.645 10.928 1.00 88.75 303 SER A CA 1
ATOM 2362 C C . SER A 1 303 ? 3.842 14.898 10.221 1.00 88.75 303 SER A C 1
ATOM 2364 O O . SER A 1 303 ? 3.641 14.429 9.103 1.00 88.75 303 SER A O 1
ATOM 2366 N N . GLU A 1 304 ? 2.941 15.656 10.853 1.00 85.94 304 GLU A N 1
ATOM 2367 C CA . GLU A 1 304 ? 1.541 15.779 10.430 1.00 85.94 304 GLU A CA 1
ATOM 2368 C C . GLU A 1 304 ? 1.412 16.353 9.015 1.00 85.94 304 GLU A C 1
ATOM 2370 O O . GLU A 1 304 ? 0.594 15.893 8.223 1.00 85.94 304 GLU A O 1
ATOM 2375 N N . ALA A 1 305 ? 2.291 17.295 8.664 1.00 83.50 305 ALA A N 1
ATOM 2376 C CA . ALA A 1 305 ? 2.332 17.931 7.349 1.00 83.50 305 ALA A CA 1
ATOM 2377 C C . ALA A 1 305 ? 2.660 16.969 6.191 1.00 83.50 305 ALA A C 1
ATOM 2379 O O . ALA A 1 305 ? 2.446 17.318 5.029 1.00 83.50 305 ALA A O 1
ATOM 2380 N N . PHE A 1 306 ? 3.192 15.780 6.486 1.00 85.19 306 PHE A N 1
ATOM 2381 C CA . PHE A 1 306 ? 3.619 14.805 5.484 1.00 85.19 306 PHE A CA 1
ATOM 2382 C C . PHE A 1 306 ? 2.728 13.565 5.426 1.00 85.19 306 PHE A C 1
ATOM 2384 O O . PHE A 1 306 ? 2.975 12.704 4.575 1.00 85.19 306 PHE A O 1
ATOM 2391 N N . PHE A 1 307 ? 1.709 13.470 6.289 1.00 86.50 307 PHE A N 1
ATOM 2392 C CA . PHE A 1 307 ? 0.806 12.330 6.281 1.00 86.50 307 PHE A CA 1
ATOM 2393 C C . PHE A 1 307 ? -0.024 12.253 4.998 1.00 86.50 307 PHE A C 1
ATOM 2395 O O . PHE A 1 307 ? -0.522 13.260 4.494 1.00 86.50 307 PHE A O 1
ATOM 2402 N N . GLY A 1 308 ? -0.199 11.036 4.488 1.00 71.69 308 GLY A N 1
ATOM 2403 C CA . GLY A 1 308 ? -0.940 10.753 3.263 1.00 71.69 308 GLY A CA 1
ATOM 2404 C C . GLY A 1 308 ? -0.237 9.710 2.401 1.00 71.69 308 GLY A C 1
ATOM 2405 O O . GLY A 1 308 ? 0.717 9.068 2.828 1.00 71.69 308 GLY A O 1
ATOM 2406 N N . ASP A 1 309 ? -0.703 9.561 1.166 1.00 78.94 309 ASP A N 1
ATOM 2407 C CA . ASP A 1 309 ? -0.208 8.584 0.187 1.00 78.94 309 ASP A CA 1
ATOM 2408 C C . ASP A 1 309 ? 0.981 9.087 -0.653 1.00 78.94 309 ASP A C 1
ATOM 2410 O O . ASP A 1 309 ? 1.574 8.336 -1.429 1.00 78.94 309 ASP A O 1
ATOM 2414 N N . ALA A 1 310 ? 1.356 10.359 -0.493 1.00 76.94 310 ALA A N 1
ATOM 2415 C CA . ALA A 1 310 ? 2.451 10.968 -1.238 1.00 76.94 310 ALA A CA 1
ATOM 2416 C C . ALA A 1 310 ? 3.834 10.437 -0.823 1.00 76.94 310 ALA A C 1
ATOM 2418 O O . ALA A 1 310 ? 4.738 10.375 -1.656 1.00 76.94 310 ALA A O 1
ATOM 2419 N N . HIS A 1 311 ? 4.013 10.072 0.450 1.00 92.94 311 HIS A N 1
ATOM 2420 C CA . HIS A 1 311 ? 5.294 9.623 0.999 1.00 92.94 311 HIS A CA 1
ATOM 2421 C C . HIS A 1 311 ? 5.237 8.150 1.386 1.00 92.94 311 HIS A C 1
ATOM 2423 O O . HIS A 1 311 ? 4.238 7.672 1.925 1.00 92.94 311 HIS A O 1
ATOM 2429 N N . LYS A 1 312 ? 6.348 7.448 1.168 1.00 96.81 312 LYS A N 1
ATOM 2430 C CA . LYS A 1 312 ? 6.529 6.057 1.586 1.00 96.81 312 LYS A CA 1
ATOM 2431 C C . LYS A 1 312 ? 7.458 5.985 2.783 1.00 96.81 312 LYS A C 1
ATOM 2433 O O . LYS A 1 312 ? 8.421 6.745 2.879 1.00 96.81 312 LYS A O 1
ATOM 2438 N N . VAL A 1 313 ? 7.166 5.060 3.689 1.00 98.50 313 VAL A N 1
ATOM 2439 C CA . VAL A 1 313 ? 7.938 4.879 4.918 1.00 98.50 313 VAL A CA 1
ATOM 2440 C C . VAL A 1 313 ? 9.213 4.077 4.647 1.00 98.50 313 VAL A C 1
ATOM 2442 O O . VAL A 1 313 ? 9.175 3.050 3.960 1.00 98.50 313 VAL A O 1
ATOM 2445 N N . LEU A 1 314 ? 10.326 4.517 5.242 1.00 98.75 314 LEU A N 1
ATOM 2446 C CA . LEU A 1 314 ? 11.579 3.772 5.348 1.00 98.75 314 LEU A CA 1
ATOM 2447 C C . LEU A 1 314 ? 11.916 3.477 6.811 1.00 98.75 314 LEU A C 1
ATOM 2449 O O . LEU A 1 314 ? 11.652 4.288 7.704 1.00 98.75 314 LEU A O 1
ATOM 2453 N N . ARG A 1 315 ? 12.548 2.329 7.058 1.00 98.75 315 ARG A N 1
ATOM 2454 C CA . ARG A 1 315 ? 12.908 1.870 8.409 1.00 98.75 315 ARG A CA 1
ATOM 2455 C C . ARG A 1 315 ? 14.383 1.466 8.504 1.00 98.75 315 ARG A C 1
ATOM 2457 O O . ARG A 1 315 ? 15.075 1.385 7.493 1.00 98.75 315 ARG A O 1
ATOM 2464 N N . GLY A 1 316 ? 14.872 1.277 9.728 1.00 97.50 316 GLY A N 1
ATOM 2465 C CA . GLY A 1 316 ? 16.186 0.680 10.008 1.00 97.50 316 GLY A CA 1
ATOM 2466 C C . GLY A 1 316 ? 17.372 1.632 10.154 1.00 97.50 316 GLY A C 1
ATOM 2467 O O . GLY A 1 316 ? 18.271 1.358 10.945 1.00 97.50 316 GLY A O 1
ATOM 2468 N N . GLY A 1 317 ? 17.367 2.785 9.490 1.00 97.31 317 GLY A N 1
ATOM 2469 C CA . GLY A 1 317 ? 18.549 3.650 9.439 1.00 97.31 317 GLY A CA 1
ATOM 2470 C C . GLY A 1 317 ? 19.590 3.145 8.446 1.00 97.31 317 GLY A C 1
ATOM 2471 O O . GLY A 1 317 ? 19.662 1.959 8.162 1.00 97.31 317 GLY A O 1
ATOM 2472 N N . ALA A 1 318 ? 20.419 4.042 7.927 1.00 96.94 318 ALA A N 1
ATOM 2473 C CA . ALA A 1 318 ? 21.544 3.696 7.064 1.00 96.94 318 ALA A CA 1
ATOM 2474 C C . ALA A 1 318 ? 22.870 3.694 7.838 1.00 96.94 318 ALA A C 1
ATOM 2476 O O . ALA A 1 318 ? 22.941 4.148 8.979 1.00 96.94 318 ALA A O 1
ATOM 2477 N N . TRP A 1 319 ? 23.963 3.298 7.180 1.00 95.38 319 TRP A N 1
ATOM 2478 C CA . TRP A 1 319 ? 25.331 3.469 7.697 1.00 95.38 319 TRP A CA 1
ATOM 2479 C C . TRP A 1 319 ? 25.640 4.925 8.106 1.00 95.38 319 TRP A C 1
ATOM 2481 O O . TRP A 1 319 ? 26.468 5.186 8.980 1.00 95.38 319 TRP A O 1
ATOM 2491 N N . ALA A 1 320 ? 24.941 5.886 7.495 1.00 94.94 320 ALA A N 1
ATOM 2492 C CA . ALA A 1 320 ? 25.038 7.314 7.775 1.00 94.94 320 ALA A CA 1
ATOM 2493 C C . ALA A 1 320 ? 24.159 7.789 8.954 1.00 94.94 320 ALA A C 1
ATOM 2495 O O . ALA A 1 320 ? 24.246 8.946 9.382 1.00 94.94 320 ALA A O 1
ATOM 2496 N N . THR A 1 321 ? 23.306 6.928 9.500 1.00 95.69 321 THR A N 1
ATOM 2497 C CA . THR A 1 321 ? 22.428 7.270 10.618 1.00 95.69 321 THR A CA 1
ATOM 2498 C C . THR A 1 321 ? 23.170 7.091 11.943 1.00 95.69 321 THR A C 1
ATOM 2500 O O . THR A 1 321 ? 23.924 6.139 12.136 1.00 95.69 321 THR A O 1
ATOM 2503 N N . ARG A 1 322 ? 22.983 8.023 12.883 1.00 93.31 322 ARG A N 1
ATOM 2504 C CA . ARG A 1 322 ? 23.634 7.981 14.204 1.00 93.31 322 ARG A CA 1
ATOM 2505 C C . ARG A 1 322 ? 22.910 7.011 15.135 1.00 93.31 322 ARG A C 1
ATOM 2507 O O . ARG A 1 322 ? 21.680 7.017 15.208 1.00 93.31 322 ARG A O 1
ATOM 2514 N N . ARG A 1 323 ? 23.676 6.224 15.889 1.00 91.25 323 ARG A N 1
ATOM 2515 C CA . ARG A 1 323 ? 23.178 5.193 16.812 1.00 91.25 323 ARG A CA 1
ATOM 2516 C C . ARG A 1 323 ? 22.226 5.728 17.873 1.00 91.25 323 ARG A C 1
ATOM 2518 O O . ARG A 1 323 ? 21.234 5.074 18.183 1.00 91.25 323 ARG A O 1
ATOM 2525 N N . ASP A 1 324 ? 22.488 6.928 18.375 1.00 86.94 324 ASP A N 1
ATOM 2526 C CA . ASP A 1 324 ? 21.658 7.557 19.408 1.00 86.94 324 ASP A CA 1
ATOM 2527 C C . ASP A 1 324 ? 20.269 7.963 18.881 1.00 86.94 324 ASP A C 1
ATOM 2529 O O . ASP A 1 324 ? 19.316 8.087 19.645 1.00 86.94 324 ASP A O 1
ATOM 2533 N N . VAL A 1 325 ? 20.117 8.095 17.559 1.00 86.62 325 VAL A N 1
ATOM 2534 C CA . VAL A 1 325 ? 18.856 8.492 16.917 1.00 86.62 325 VAL A CA 1
ATOM 2535 C C . VAL A 1 325 ? 17.993 7.298 16.555 1.00 86.62 325 VAL A C 1
ATOM 2537 O O . VAL A 1 325 ? 16.770 7.387 16.634 1.00 86.62 325 VAL A O 1
ATOM 2540 N N . ILE A 1 326 ? 18.606 6.199 16.119 1.00 92.75 326 ILE A N 1
ATOM 2541 C CA . ILE A 1 326 ? 17.860 5.104 15.513 1.00 92.75 326 ILE A CA 1
ATOM 2542 C C . ILE A 1 326 ? 17.269 4.158 16.560 1.00 92.75 326 ILE A C 1
ATOM 2544 O O . ILE A 1 326 ? 17.891 3.802 17.566 1.00 92.75 326 ILE A O 1
ATOM 2548 N N . ARG A 1 327 ? 16.037 3.734 16.288 1.00 93.00 327 ARG A N 1
ATOM 2549 C CA . ARG A 1 327 ? 15.246 2.771 17.055 1.00 93.00 327 ARG A CA 1
ATOM 2550 C C . ARG A 1 327 ? 14.496 1.891 16.067 1.00 93.00 327 ARG A C 1
ATOM 2552 O O . ARG A 1 327 ? 14.216 2.321 14.949 1.00 93.00 327 ARG A O 1
ATOM 2559 N N . THR A 1 328 ? 14.081 0.705 16.498 1.00 95.44 328 THR A N 1
ATOM 2560 C CA . THR A 1 328 ? 13.192 -0.132 15.682 1.00 95.44 328 THR A CA 1
ATOM 2561 C C . THR A 1 328 ? 11.854 0.544 15.417 1.00 95.44 328 THR A C 1
ATOM 2563 O O . THR A 1 328 ? 11.273 0.252 14.390 1.00 95.44 328 THR A O 1
ATOM 2566 N N . SER A 1 329 ? 11.399 1.492 16.242 1.00 96.19 329 SER A N 1
ATOM 2567 C CA . SER A 1 329 ? 10.192 2.306 16.018 1.00 96.19 329 SER A CA 1
ATOM 2568 C C . SER A 1 329 ? 10.405 3.525 15.109 1.00 96.19 329 SER A C 1
ATOM 2570 O O . SER A 1 329 ? 9.424 4.125 14.693 1.00 96.19 329 SER A O 1
ATOM 2572 N N . PHE A 1 330 ? 11.650 3.903 14.782 1.00 97.12 330 PHE A N 1
ATOM 2573 C CA . PHE A 1 330 ? 11.945 5.157 14.075 1.00 97.12 330 PHE A CA 1
ATOM 2574 C C . PHE A 1 330 ? 11.407 5.153 12.641 1.00 97.12 330 PHE A C 1
ATOM 2576 O O . PHE A 1 330 ? 11.836 4.340 11.815 1.00 97.12 330 PHE A O 1
ATOM 2583 N N . ARG A 1 331 ? 10.544 6.111 12.302 1.00 97.88 331 ARG A N 1
ATOM 2584 C CA . ARG A 1 331 ? 9.922 6.211 10.975 1.00 97.88 331 ARG A CA 1
ATOM 2585 C C . ARG A 1 331 ? 10.590 7.325 10.180 1.00 97.88 331 ARG A C 1
ATOM 2587 O O . ARG A 1 331 ? 10.481 8.492 10.539 1.00 97.88 331 ARG A O 1
ATOM 2594 N N . ASN A 1 332 ? 11.287 6.957 9.109 1.00 98.19 332 ASN A N 1
ATOM 2595 C CA . ASN A 1 332 ? 11.702 7.904 8.079 1.00 98.19 332 ASN A CA 1
ATOM 2596 C C . ASN A 1 332 ? 10.693 7.855 6.922 1.00 98.19 332 ASN A C 1
ATOM 2598 O O . ASN A 1 332 ? 9.973 6.867 6.771 1.00 98.19 332 ASN A O 1
ATOM 2602 N N . TRP A 1 333 ? 10.628 8.898 6.102 1.00 98.00 333 TRP A N 1
ATOM 2603 C CA . TRP A 1 333 ? 9.746 8.950 4.940 1.00 98.00 333 TRP A CA 1
ATOM 2604 C C . TRP A 1 333 ? 10.343 9.836 3.850 1.00 98.00 333 TRP A C 1
ATOM 2606 O O . TRP A 1 333 ? 11.033 10.816 4.127 1.00 98.00 333 TRP A O 1
ATOM 2616 N N . ASP A 1 334 ? 10.070 9.499 2.594 1.00 97.69 334 ASP A N 1
ATOM 2617 C CA . ASP A 1 334 ? 10.370 10.370 1.458 1.00 97.69 334 ASP A CA 1
ATOM 2618 C C . ASP A 1 334 ? 9.413 10.058 0.297 1.00 97.69 334 ASP A C 1
ATOM 2620 O O . ASP A 1 334 ? 8.635 9.098 0.337 1.00 97.69 334 ASP A O 1
ATOM 2624 N N . LEU A 1 335 ? 9.447 10.895 -0.736 1.00 93.56 335 LEU A N 1
ATOM 2625 C CA . LEU A 1 335 ? 8.707 10.664 -1.971 1.00 93.56 335 LEU A CA 1
ATOM 2626 C C . LEU A 1 335 ? 9.228 9.394 -2.672 1.00 93.56 335 LEU A C 1
ATOM 2628 O O . LEU A 1 335 ? 10.443 9.166 -2.698 1.00 93.56 335 LEU A O 1
ATOM 2632 N N . PRO A 1 336 ? 8.350 8.580 -3.281 1.00 85.75 336 PRO A N 1
ATOM 2633 C CA . PRO A 1 336 ? 8.712 7.263 -3.799 1.00 85.75 336 PRO A CA 1
ATOM 2634 C C . PRO A 1 336 ? 9.743 7.298 -4.934 1.00 85.75 336 PRO A C 1
ATOM 2636 O O . PRO A 1 336 ? 10.450 6.314 -5.129 1.00 85.75 336 PRO A O 1
ATOM 2639 N N . GLU A 1 337 ? 9.877 8.405 -5.671 1.00 93.00 337 GLU A N 1
ATOM 2640 C CA . GLU A 1 337 ? 10.882 8.577 -6.727 1.00 93.00 337 GLU A CA 1
ATOM 2641 C C . GLU A 1 337 ? 12.285 8.949 -6.214 1.00 93.00 337 GLU A C 1
ATOM 2643 O O . GLU A 1 337 ? 13.244 9.005 -6.991 1.00 93.00 337 GLU A O 1
ATOM 2648 N N . ARG A 1 338 ? 12.427 9.269 -4.923 1.00 93.44 338 ARG A N 1
ATOM 2649 C CA . ARG A 1 338 ? 13.699 9.716 -4.348 1.00 93.44 338 ARG A CA 1
ATOM 2650 C C . ARG A 1 338 ? 14.641 8.535 -4.206 1.00 93.44 338 ARG A C 1
ATOM 2652 O O . ARG A 1 338 ? 14.279 7.482 -3.700 1.00 93.44 338 ARG A O 1
ATOM 2659 N N . ARG A 1 339 ? 15.874 8.729 -4.665 1.00 95.12 339 ARG A N 1
ATOM 2660 C CA . ARG A 1 339 ? 16.910 7.685 -4.660 1.00 95.12 339 ARG A CA 1
ATOM 2661 C C . ARG A 1 339 ? 18.324 8.203 -4.411 1.00 95.12 339 ARG A C 1
ATOM 2663 O O . ARG A 1 339 ? 19.261 7.423 -4.362 1.00 95.12 339 ARG A O 1
ATOM 2670 N N . GLN A 1 340 ? 18.481 9.510 -4.182 1.00 94.19 340 GLN A N 1
ATOM 2671 C CA . GLN A 1 340 ? 19.730 10.099 -3.682 1.00 94.19 340 GLN A CA 1
ATOM 2672 C C . GLN A 1 340 ? 19.978 9.769 -2.200 1.00 94.19 340 GLN A C 1
ATOM 2674 O O . GLN A 1 340 ? 21.106 9.840 -1.723 1.00 94.19 340 GLN A O 1
ATOM 2679 N N . ILE A 1 341 ? 18.918 9.418 -1.465 1.00 96.69 341 ILE A N 1
ATOM 2680 C CA . ILE A 1 341 ? 19.003 8.956 -0.078 1.00 96.69 341 ILE A CA 1
ATOM 2681 C C . ILE A 1 341 ? 19.720 7.602 0.001 1.00 96.69 341 ILE A C 1
ATOM 2683 O O . ILE A 1 341 ? 19.781 6.861 -0.983 1.00 96.69 341 ILE A O 1
ATOM 2687 N N . PHE A 1 342 ? 20.251 7.265 1.176 1.00 98.00 342 PHE A N 1
ATOM 2688 C CA . PHE A 1 342 ? 20.946 6.001 1.452 1.00 98.00 342 PHE A CA 1
ATOM 2689 C C . PHE A 1 342 ? 19.960 4.831 1.624 1.00 98.00 342 PHE A C 1
ATOM 2691 O O . PHE A 1 342 ? 19.987 4.123 2.629 1.00 98.00 342 PHE A O 1
ATOM 2698 N N . ALA A 1 343 ? 19.053 4.672 0.658 1.00 98.56 343 ALA A N 1
ATOM 2699 C CA . ALA A 1 343 ? 17.980 3.690 0.687 1.00 98.56 343 ALA A CA 1
ATOM 2700 C C . ALA A 1 343 ? 18.293 2.469 -0.179 1.00 98.56 343 ALA A C 1
ATOM 2702 O O . ALA A 1 343 ? 18.703 2.591 -1.337 1.00 98.56 343 ALA A O 1
ATOM 2703 N N . GLY A 1 344 ? 18.066 1.309 0.420 1.00 98.75 344 GLY A N 1
ATOM 2704 C CA . GLY A 1 344 ? 17.933 0.002 -0.195 1.00 98.75 344 GLY A CA 1
ATOM 2705 C C . GLY A 1 344 ? 16.560 -0.565 0.161 1.00 98.75 344 GLY A C 1
ATOM 2706 O O . GLY A 1 344 ? 15.592 0.175 0.348 1.00 98.75 344 GLY A O 1
ATOM 2707 N N . PHE A 1 345 ? 16.457 -1.887 0.242 1.00 98.81 345 PHE A N 1
ATOM 2708 C CA . PHE A 1 345 ? 15.219 -2.553 0.633 1.00 98.81 345 PHE A CA 1
ATOM 2709 C C . PHE A 1 345 ? 15.459 -4.024 0.974 1.00 98.81 345 PHE A C 1
ATOM 2711 O O . PHE A 1 345 ? 16.523 -4.601 0.726 1.00 98.81 345 PHE A O 1
ATOM 2718 N N . ARG A 1 346 ? 14.410 -4.621 1.523 1.00 98.50 346 ARG A N 1
ATOM 2719 C CA . ARG A 1 346 ? 14.293 -6.024 1.892 1.00 98.50 346 ARG A CA 1
ATOM 2720 C C . ARG A 1 346 ? 12.915 -6.500 1.461 1.00 98.50 346 ARG A C 1
ATOM 2722 O O . ARG A 1 346 ? 11.965 -5.721 1.527 1.00 98.50 346 ARG A O 1
ATOM 2729 N N . CYS A 1 347 ? 12.787 -7.748 1.027 1.00 97.50 347 CYS A N 1
ATOM 2730 C CA . CYS A 1 347 ? 11.495 -8.268 0.599 1.00 97.50 347 CYS A CA 1
ATOM 2731 C C . CYS A 1 347 ? 10.795 -9.051 1.716 1.00 97.50 347 CYS A C 1
ATOM 2733 O O . CYS A 1 347 ? 11.419 -9.554 2.650 1.00 97.50 347 CYS A O 1
ATOM 2735 N N . ALA A 1 348 ? 9.487 -9.206 1.563 1.00 94.81 348 ALA A N 1
ATOM 2736 C CA . ALA A 1 348 ? 8.622 -10.077 2.335 1.00 94.81 348 ALA A CA 1
ATOM 2737 C C . ALA A 1 348 ? 7.771 -10.960 1.412 1.00 94.81 348 ALA A C 1
ATOM 2739 O O . ALA A 1 348 ? 7.613 -10.690 0.219 1.00 94.81 348 ALA A O 1
ATOM 2740 N N . ARG A 1 349 ? 7.212 -12.034 1.964 1.00 88.50 349 ARG A N 1
ATOM 2741 C CA . ARG A 1 349 ? 6.324 -12.966 1.267 1.00 88.50 349 ARG A CA 1
ATOM 2742 C C . ARG A 1 349 ? 5.251 -13.474 2.211 1.00 88.50 349 ARG A C 1
ATOM 2744 O O . ARG A 1 349 ? 5.535 -13.833 3.351 1.00 88.50 349 ARG A O 1
ATOM 2751 N N . ASP A 1 350 ? 4.039 -13.594 1.698 1.00 74.69 350 ASP A N 1
ATOM 2752 C CA . ASP A 1 350 ? 2.937 -14.189 2.445 1.00 74.69 350 ASP A CA 1
ATOM 2753 C C . ASP A 1 350 ? 3.154 -15.698 2.609 1.00 74.69 350 ASP A C 1
ATOM 2755 O O . ASP A 1 350 ? 3.448 -16.415 1.646 1.00 74.69 350 ASP A O 1
ATOM 2759 N N . VAL A 1 351 ? 2.986 -16.217 3.827 1.00 68.81 351 VAL A N 1
ATOM 2760 C CA . VAL A 1 351 ? 3.073 -17.662 4.066 1.00 68.81 351 VAL A CA 1
ATOM 2761 C C . VAL A 1 351 ? 1.716 -18.289 3.779 1.00 68.81 351 VAL A C 1
ATOM 2763 O O . VAL A 1 351 ? 0.864 -18.433 4.657 1.00 68.81 351 VAL A O 1
ATOM 2766 N N . TYR A 1 352 ? 1.520 -18.732 2.538 1.00 40.34 352 TYR A N 1
ATOM 2767 C CA . TYR A 1 352 ? 0.373 -19.566 2.202 1.00 40.34 352 TYR A CA 1
ATOM 2768 C C . TYR A 1 352 ? 0.586 -20.985 2.744 1.00 40.34 352 TYR A C 1
ATOM 2770 O O . TYR A 1 352 ? 1.315 -21.794 2.165 1.00 40.34 352 TYR A O 1
ATOM 2778 N N . ARG A 1 353 ? -0.059 -21.331 3.866 1.00 33.12 353 ARG A N 1
ATOM 2779 C CA . ARG A 1 353 ? -0.186 -22.738 4.278 1.00 33.12 353 ARG A CA 1
ATOM 2780 C C . ARG A 1 353 ? -1.410 -23.363 3.605 1.00 33.12 353 ARG A C 1
ATOM 2782 O O . ARG A 1 353 ? -2.528 -23.078 4.033 1.00 33.12 353 ARG A O 1
ATOM 2789 N N . PRO A 1 354 ? -1.251 -24.296 2.647 1.00 26.72 354 PRO A N 1
ATOM 2790 C CA . PRO A 1 354 ? -2.346 -25.191 2.302 1.00 26.72 354 PRO A CA 1
ATOM 2791 C C . PRO A 1 354 ? -2.676 -26.044 3.535 1.00 26.72 354 PRO A C 1
ATOM 2793 O O . PRO A 1 354 ? -1.836 -26.798 4.032 1.00 26.72 354 PRO A O 1
ATOM 2796 N N . TRP A 1 355 ? -3.888 -25.906 4.073 1.00 27.31 355 TRP A N 1
ATOM 2797 C CA . TRP A 1 355 ? -4.307 -26.702 5.226 1.00 27.31 355 TRP A CA 1
ATOM 2798 C C . TRP A 1 355 ? -4.518 -28.174 4.819 1.00 27.31 355 TRP A C 1
ATOM 2800 O O . TRP A 1 355 ? -5.084 -28.436 3.750 1.00 27.31 355 TRP A O 1
ATOM 2810 N N . PRO A 1 356 ? -4.091 -29.156 5.644 1.00 25.56 356 PRO A N 1
ATOM 2811 C CA . PRO A 1 356 ? -4.319 -30.573 5.386 1.00 25.56 356 PRO A CA 1
ATOM 2812 C C . PRO A 1 356 ? -5.804 -30.844 5.149 1.00 25.56 356 PRO A C 1
ATOM 2814 O O . PRO A 1 356 ? -6.660 -30.430 5.932 1.00 25.56 356 PRO A O 1
ATOM 2817 N N . ARG A 1 357 ? -6.107 -31.563 4.063 1.00 25.14 357 ARG A N 1
ATOM 2818 C CA . ARG A 1 357 ? -7.457 -32.056 3.770 1.00 25.14 357 ARG A CA 1
ATOM 2819 C C . ARG A 1 357 ? -7.991 -32.754 5.022 1.00 25.14 357 ARG A C 1
ATOM 2821 O O . ARG A 1 357 ? -7.492 -33.817 5.365 1.00 25.14 357 ARG A O 1
ATOM 2828 N N . ARG A 1 358 ? -8.982 -32.159 5.697 1.00 31.77 358 ARG A N 1
ATOM 2829 C CA . ARG A 1 358 ? -9.758 -32.853 6.729 1.00 31.77 358 ARG A CA 1
ATOM 2830 C C . ARG A 1 358 ? -10.609 -33.898 6.021 1.00 31.77 358 ARG A C 1
ATOM 2832 O O . ARG A 1 358 ? -11.685 -33.611 5.507 1.00 31.77 358 ARG A O 1
ATOM 2839 N N . ASP A 1 359 ? -10.083 -35.105 5.963 1.00 28.53 359 ASP A N 1
ATOM 2840 C CA . ASP A 1 359 ? -10.828 -36.334 5.791 1.00 28.53 359 ASP A CA 1
ATOM 2841 C C . ASP A 1 359 ? -11.997 -36.356 6.787 1.00 28.53 359 ASP A C 1
ATOM 2843 O O . ASP A 1 359 ? -11.853 -36.259 8.006 1.00 28.53 359 ASP A O 1
ATOM 2847 N N . GLY A 1 360 ? -13.198 -36.348 6.211 1.00 35.78 360 GLY A N 1
ATOM 2848 C CA . GLY A 1 360 ? -14.433 -36.054 6.911 1.00 35.78 360 GLY A CA 1
ATOM 2849 C C . GLY A 1 360 ? -14.783 -37.061 8.000 1.00 35.78 360 GLY A C 1
ATOM 2850 O O . GLY A 1 360 ? -14.719 -38.273 7.795 1.00 35.78 360 GLY A O 1
ATOM 2851 N N . ARG A 1 361 ? -15.244 -36.513 9.129 1.00 29.50 361 ARG A N 1
ATOM 2852 C CA . ARG A 1 361 ? -16.418 -36.930 9.918 1.00 29.50 361 ARG A CA 1
ATOM 2853 C C . ARG A 1 361 ? -16.490 -36.042 11.160 1.00 29.50 361 ARG A C 1
ATOM 2855 O O . ARG A 1 361 ? -15.702 -36.206 12.083 1.00 29.50 361 ARG A O 1
ATOM 2862 N N . VAL A 1 362 ? -17.466 -35.139 11.201 1.00 27.50 362 VAL A N 1
ATOM 2863 C CA . VAL A 1 362 ? -17.948 -34.554 12.458 1.00 27.50 362 VAL A CA 1
ATOM 2864 C C . VAL A 1 362 ? -19.432 -34.885 12.548 1.00 27.50 362 VAL A C 1
ATOM 2866 O O . VAL A 1 362 ? -20.210 -34.531 11.665 1.00 27.50 362 VAL A O 1
ATOM 2869 N N . SER A 1 363 ? -19.796 -35.654 13.572 1.00 24.47 363 SER A N 1
ATOM 2870 C CA . SER A 1 36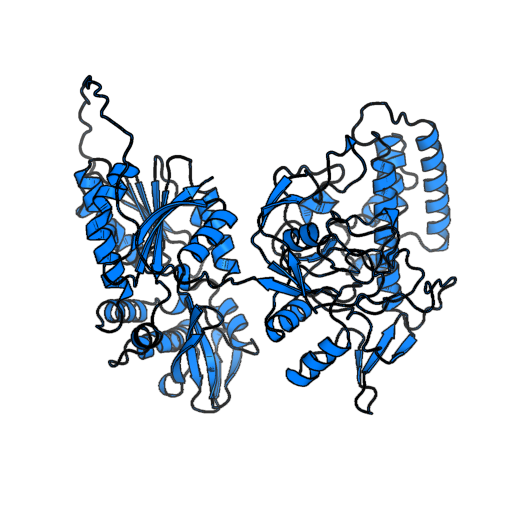3 ? -21.178 -35.963 13.936 1.00 24.47 363 SER A CA 1
ATOM 2871 C C . SER A 1 363 ? -21.804 -34.782 14.689 1.00 24.47 363 SER A C 1
ATOM 2873 O O . SER A 1 363 ? -21.119 -34.198 15.531 1.00 24.47 363 SER A O 1
ATOM 2875 N N . PRO A 1 364 ? -23.087 -34.457 14.467 1.00 29.81 364 PRO A N 1
ATOM 2876 C CA . PRO A 1 364 ? -23.738 -33.335 15.129 1.00 29.81 364 PRO A CA 1
ATOM 2877 C C . PRO A 1 364 ? -24.406 -33.775 16.436 1.00 29.81 364 PRO A C 1
ATOM 2879 O O . PRO A 1 364 ? -25.458 -34.401 16.390 1.00 29.81 364 PRO A O 1
ATOM 2882 N N . THR A 1 365 ? -23.839 -33.411 17.585 1.00 29.34 365 THR A N 1
ATOM 2883 C CA . THR A 1 365 ? -24.581 -33.256 18.851 1.00 29.34 365 THR A CA 1
ATOM 2884 C C . THR A 1 365 ? -23.802 -32.322 19.771 1.00 29.34 365 THR A C 1
ATOM 2886 O O . THR A 1 365 ? -22.720 -32.690 20.216 1.00 29.34 365 THR A O 1
ATOM 2889 N N . ASP A 1 366 ? -24.318 -31.109 19.982 1.00 26.14 366 ASP A N 1
ATOM 2890 C CA . ASP A 1 366 ? -24.567 -30.513 21.307 1.00 26.14 366 ASP A CA 1
ATOM 2891 C C . ASP A 1 366 ? -24.901 -29.019 21.146 1.00 26.14 366 ASP A C 1
ATOM 2893 O O . ASP A 1 366 ? -24.032 -28.156 21.040 1.00 26.14 366 ASP A O 1
ATOM 2897 N N . ASP A 1 367 ? -26.203 -28.732 21.105 1.00 28.41 367 ASP A N 1
ATOM 2898 C CA . ASP A 1 367 ? -26.796 -27.402 21.265 1.00 28.41 367 ASP A CA 1
ATOM 2899 C C . ASP A 1 367 ? -27.066 -27.159 22.760 1.00 28.41 367 ASP A C 1
ATOM 2901 O O . ASP A 1 367 ? -27.839 -27.912 23.363 1.00 28.41 367 ASP A O 1
ATOM 2905 N N . PRO A 1 368 ? -26.482 -26.122 23.388 1.00 29.19 368 PRO A N 1
ATOM 2906 C CA . PRO A 1 368 ? -26.861 -25.729 24.725 1.00 29.19 368 PRO A CA 1
ATOM 2907 C C . PRO A 1 368 ? -27.531 -24.355 24.690 1.00 29.19 368 PRO A C 1
ATOM 2909 O O . PRO A 1 368 ? -26.874 -23.376 25.020 1.00 29.19 368 PRO A O 1
ATOM 2912 N N . ARG A 1 369 ? -28.824 -24.238 24.353 1.00 31.45 369 ARG A N 1
ATOM 2913 C CA . ARG A 1 369 ? -29.644 -23.062 24.734 1.00 31.45 369 ARG A CA 1
ATOM 2914 C C . ARG A 1 369 ? -31.154 -23.348 24.676 1.00 31.45 369 ARG A C 1
ATOM 2916 O O . ARG A 1 369 ? -31.807 -23.233 23.650 1.00 31.45 369 ARG A O 1
ATOM 2923 N N . GLY A 1 370 ? -31.732 -23.672 25.837 1.00 24.78 370 GLY A N 1
ATOM 2924 C CA . GLY A 1 370 ? -33.185 -23.763 26.036 1.00 24.78 370 GLY A CA 1
ATOM 2925 C C . GLY A 1 370 ? -33.905 -22.396 26.036 1.00 24.78 370 GLY A C 1
ATOM 2926 O O . GLY A 1 370 ? -33.267 -21.355 26.223 1.00 24.78 370 GLY A O 1
ATOM 2927 N N . PRO A 1 371 ? -35.243 -22.374 25.877 1.00 28.16 371 PRO A N 1
ATOM 2928 C CA . PRO A 1 371 ? -35.991 -21.161 25.559 1.00 28.16 371 PRO A CA 1
ATOM 2929 C C . PRO A 1 371 ? -36.355 -20.355 26.815 1.00 28.16 371 PRO A C 1
ATOM 2931 O O . PRO A 1 371 ? -36.866 -20.896 27.798 1.00 28.16 371 PRO A O 1
ATOM 2934 N N . ARG A 1 372 ? -36.164 -19.029 26.778 1.00 29.84 372 ARG A N 1
ATOM 2935 C CA . ARG A 1 372 ? -36.744 -18.092 27.757 1.00 29.84 372 ARG A CA 1
ATOM 2936 C C . ARG A 1 372 ? -37.756 -17.193 27.061 1.00 29.84 372 ARG A C 1
ATOM 2938 O O . ARG A 1 372 ? -37.389 -16.330 26.276 1.00 29.84 372 ARG A O 1
ATOM 2945 N N . GLY A 1 373 ? -39.030 -17.379 27.391 1.00 27.92 373 GLY A N 1
ATOM 2946 C CA . GLY A 1 373 ? -40.104 -16.488 26.964 1.00 27.92 373 GLY A CA 1
ATOM 2947 C C . GLY A 1 373 ? -40.089 -15.158 27.720 1.00 27.92 373 GLY A C 1
ATOM 2948 O O . GLY A 1 373 ? -39.891 -15.129 28.937 1.00 27.92 373 GLY A O 1
ATOM 2949 N N . ARG A 1 374 ? -40.378 -14.061 27.014 1.00 29.30 374 ARG A N 1
ATOM 2950 C CA . ARG A 1 374 ? -40.855 -12.804 27.606 1.00 29.30 374 ARG A CA 1
ATOM 2951 C C . ARG A 1 374 ? -41.959 -12.190 26.746 1.00 29.30 374 ARG A C 1
ATOM 2953 O O . ARG A 1 374 ? -41.987 -12.344 25.534 1.00 29.30 374 ARG A O 1
ATOM 2960 N N . LYS A 1 375 ? -42.915 -11.587 27.454 1.00 25.75 375 LYS A N 1
ATOM 2961 C CA . LYS A 1 375 ? -44.224 -11.112 27.000 1.00 25.75 375 LYS A CA 1
ATOM 2962 C C . LYS A 1 375 ? -44.119 -9.720 26.367 1.00 25.75 375 LYS A C 1
ATOM 2964 O O . LYS A 1 375 ? -43.487 -8.846 26.953 1.00 25.75 375 LYS A O 1
ATOM 2969 N N . ASN A 1 376 ? -44.815 -9.526 25.247 1.00 26.33 376 ASN A N 1
ATOM 2970 C CA . ASN A 1 376 ? -45.027 -8.232 24.597 1.00 26.33 376 ASN A CA 1
ATOM 2971 C C . ASN A 1 376 ? -45.996 -7.350 25.399 1.00 26.33 376 ASN A C 1
ATOM 2973 O O . ASN A 1 376 ? -47.044 -7.819 25.849 1.00 26.33 376 ASN A O 1
ATOM 2977 N N . VAL A 1 377 ? -45.670 -6.062 25.508 1.00 25.42 377 VAL A N 1
ATOM 2978 C CA . VAL A 1 377 ? -46.608 -4.982 25.839 1.00 25.42 377 VAL A CA 1
ATOM 2979 C C . VAL A 1 377 ? -46.704 -4.106 24.591 1.00 25.42 377 VAL A C 1
ATOM 2981 O O . VAL A 1 377 ? -45.690 -3.597 24.124 1.00 25.42 377 VAL A O 1
ATOM 2984 N N . MET A 1 378 ? -47.906 -3.995 24.024 1.00 25.45 378 MET A N 1
ATOM 2985 C CA . MET A 1 378 ? -48.201 -3.129 22.882 1.00 25.45 378 MET A CA 1
ATOM 2986 C C . MET A 1 378 ? -48.422 -1.686 23.346 1.00 25.45 378 MET A C 1
ATOM 2988 O O . MET A 1 378 ? -49.147 -1.458 24.315 1.00 25.45 378 MET A O 1
ATOM 2992 N N . THR A 1 379 ? -47.883 -0.725 22.601 1.00 25.92 379 THR A N 1
ATOM 2993 C CA . THR A 1 379 ? -48.351 0.666 22.578 1.00 25.92 379 THR A CA 1
ATOM 2994 C C . THR A 1 379 ? -48.639 1.073 21.131 1.00 25.92 379 THR A C 1
ATOM 2996 O O . THR A 1 379 ? -47.850 0.806 20.225 1.00 25.92 379 THR A O 1
ATOM 2999 N N . GLU A 1 380 ? -49.822 1.654 20.916 1.00 26.36 380 GLU A N 1
ATOM 3000 C CA . GLU A 1 380 ? -50.379 2.066 19.620 1.00 26.36 380 GLU A CA 1
ATOM 3001 C C . GLU A 1 380 ? -49.569 3.194 18.953 1.00 26.36 380 GLU A C 1
ATOM 3003 O O . GLU A 1 380 ? -49.167 4.157 19.609 1.00 26.36 380 GLU A O 1
ATOM 3008 N N . LYS A 1 381 ? -49.380 3.103 17.627 1.00 29.02 381 LYS A N 1
ATOM 3009 C CA . LYS A 1 381 ? -48.869 4.184 16.764 1.00 29.02 381 LYS A CA 1
ATOM 3010 C C . LYS A 1 381 ? -50.033 4.927 16.097 1.00 29.02 381 LYS A C 1
ATOM 3012 O O . LYS A 1 381 ? -50.959 4.301 15.589 1.00 29.02 381 LYS A O 1
ATOM 3017 N N . ALA A 1 382 ? -49.943 6.256 16.060 1.00 27.42 382 ALA A N 1
ATOM 3018 C CA . ALA A 1 382 ? -50.837 7.139 15.306 1.00 27.42 382 ALA A CA 1
ATOM 3019 C C . ALA A 1 382 ? -50.469 7.179 13.799 1.00 27.42 382 ALA A C 1
ATOM 3021 O O . ALA A 1 382 ? -49.299 6.964 13.468 1.00 27.42 382 ALA A O 1
ATOM 3022 N N . PRO A 1 383 ? -51.420 7.465 12.884 1.00 29.09 383 PRO A N 1
ATOM 3023 C CA . PRO A 1 383 ? -51.186 7.405 11.442 1.00 29.09 383 PRO A CA 1
ATOM 3024 C C . PRO A 1 383 ? -50.572 8.702 10.887 1.00 29.09 383 PRO A C 1
ATOM 3026 O O . PRO A 1 383 ? -50.972 9.805 11.260 1.00 29.09 383 PRO A O 1
ATOM 3029 N N . ILE A 1 384 ? -49.619 8.552 9.963 1.00 31.97 384 ILE A N 1
ATOM 3030 C CA . ILE A 1 384 ? -48.964 9.633 9.208 1.00 31.97 384 ILE A CA 1
ATOM 3031 C C . ILE A 1 384 ? -49.697 9.789 7.857 1.00 31.97 384 ILE A C 1
ATOM 3033 O O . ILE A 1 384 ? -50.044 8.770 7.257 1.00 31.97 384 ILE A O 1
ATOM 3037 N N . PRO A 1 385 ? -49.984 11.017 7.377 1.00 29.17 385 PRO A N 1
ATOM 3038 C CA . PRO A 1 385 ? -50.761 11.236 6.154 1.00 29.17 385 PRO A CA 1
ATOM 3039 C C . PRO A 1 385 ? -49.925 10.998 4.876 1.00 29.17 385 PRO A C 1
ATOM 3041 O O . PRO A 1 385 ? -48.696 11.049 4.933 1.00 29.17 385 PRO A O 1
ATOM 3044 N N . PRO A 1 386 ? -50.565 10.758 3.714 1.00 35.19 386 PRO A N 1
ATOM 3045 C CA . PRO A 1 386 ? -49.871 10.340 2.500 1.00 35.19 386 PRO A CA 1
ATOM 3046 C C . PRO A 1 386 ? -49.217 11.535 1.791 1.00 35.19 386 PRO A C 1
ATOM 3048 O O . PRO A 1 386 ? -49.900 12.460 1.353 1.00 35.19 386 PRO A O 1
ATOM 3051 N N . THR A 1 387 ? -47.892 11.507 1.653 1.00 35.09 387 THR A N 1
ATOM 3052 C CA . THR A 1 387 ? -47.125 12.393 0.763 1.00 35.09 387 THR A CA 1
ATOM 3053 C C . THR A 1 387 ? -47.139 11.868 -0.671 1.00 35.09 387 THR A C 1
ATOM 3055 O O . THR A 1 387 ? -46.977 10.667 -0.902 1.00 35.09 387 THR A O 1
ATOM 3058 N N . THR A 1 388 ? -47.342 12.782 -1.621 1.00 40.38 388 THR A N 1
ATOM 3059 C CA . THR A 1 388 ? -47.270 12.573 -3.074 1.00 40.38 388 THR A CA 1
ATOM 3060 C C . THR A 1 388 ? -45.879 12.108 -3.517 1.00 40.38 388 THR A C 1
ATOM 3062 O O . THR A 1 388 ? -44.875 12.449 -2.898 1.00 40.38 388 THR A O 1
ATOM 3065 N N . THR A 1 389 ? -45.818 11.329 -4.600 1.00 48.94 389 THR A N 1
ATOM 3066 C CA . THR A 1 389 ? -44.631 10.617 -5.116 1.00 48.94 389 THR A CA 1
ATOM 3067 C C . THR A 1 389 ? -43.399 11.494 -5.379 1.00 48.94 389 THR A C 1
ATOM 3069 O O . THR A 1 389 ? -42.286 10.993 -5.284 1.00 48.94 389 THR A O 1
ATOM 3072 N N . THR A 1 390 ? -43.561 12.795 -5.639 1.00 49.69 390 THR A N 1
ATOM 3073 C CA . THR A 1 390 ? -42.448 13.723 -5.921 1.00 49.69 390 THR A CA 1
ATOM 3074 C C . THR A 1 390 ? -41.591 14.097 -4.707 1.00 49.69 390 THR A C 1
ATOM 3076 O O . THR A 1 390 ? -40.465 14.527 -4.905 1.00 49.69 390 THR A O 1
ATOM 3079 N N . ASP A 1 391 ? -42.066 13.903 -3.470 1.00 61.94 391 ASP A N 1
ATOM 3080 C CA . ASP A 1 391 ? -41.285 14.207 -2.250 1.00 61.94 391 ASP A CA 1
ATOM 3081 C C . ASP A 1 391 ? -40.479 12.995 -1.735 1.00 61.94 391 ASP A C 1
ATOM 3083 O O . ASP A 1 391 ? -39.839 13.067 -0.684 1.00 61.94 391 ASP A O 1
ATOM 3087 N N . ARG A 1 392 ? -40.554 11.845 -2.425 1.00 79.88 392 ARG A N 1
ATOM 3088 C CA . ARG A 1 392 ? -39.940 10.576 -1.986 1.00 79.88 392 ARG A CA 1
ATOM 3089 C C . ARG A 1 392 ? -38.648 10.222 -2.711 1.00 79.88 392 ARG A C 1
ATOM 3091 O O . ARG A 1 392 ? -37.940 9.349 -2.219 1.00 79.88 392 ARG A O 1
ATOM 3098 N N . VAL A 1 393 ? -38.367 10.865 -3.842 1.00 90.56 393 VAL A N 1
ATOM 3099 C CA . VAL A 1 393 ? -37.180 10.614 -4.665 1.00 90.56 393 VAL A CA 1
ATOM 3100 C C . VAL A 1 393 ? -36.313 11.862 -4.680 1.00 90.56 393 VAL A C 1
ATOM 3102 O O . VAL A 1 393 ? -36.752 12.916 -5.136 1.00 90.56 393 VAL A O 1
ATOM 3105 N N . THR A 1 394 ? -35.072 11.719 -4.231 1.00 90.69 394 THR A N 1
ATOM 3106 C CA . THR A 1 394 ? -34.023 12.729 -4.391 1.00 90.69 394 THR A CA 1
ATOM 3107 C C . THR A 1 394 ? -32.850 12.070 -5.096 1.00 90.69 394 THR A C 1
ATOM 3109 O O . THR A 1 394 ? -32.520 10.932 -4.777 1.00 90.69 394 THR A O 1
ATOM 3112 N N . VAL A 1 395 ? -32.234 12.762 -6.056 1.00 89.38 395 VAL A N 1
ATOM 3113 C CA . VAL A 1 395 ? -31.010 12.291 -6.715 1.00 89.38 395 VAL A CA 1
ATOM 3114 C C . VAL A 1 395 ? -29.967 13.393 -6.654 1.00 89.38 395 VAL A C 1
ATOM 3116 O O . VAL A 1 395 ? -30.131 14.433 -7.301 1.00 89.38 395 VAL A O 1
ATOM 3119 N N . ASP A 1 396 ? -28.913 13.140 -5.888 1.00 87.62 396 ASP A N 1
ATOM 3120 C CA . ASP A 1 396 ? -27.781 14.040 -5.714 1.00 87.62 396 ASP A CA 1
ATOM 3121 C C . ASP A 1 396 ? -26.649 13.642 -6.662 1.00 87.62 396 ASP A C 1
ATOM 3123 O O . ASP A 1 396 ? -26.222 12.488 -6.698 1.00 87.62 396 ASP A O 1
ATOM 3127 N N . VAL A 1 397 ? -26.158 14.608 -7.441 1.00 84.94 397 VAL A N 1
ATOM 3128 C CA . VAL A 1 397 ? -25.078 14.395 -8.412 1.00 84.94 397 VAL A CA 1
ATOM 3129 C C . VAL A 1 397 ? -23.791 15.019 -7.887 1.00 84.94 397 VAL A C 1
ATOM 3131 O O . VAL A 1 397 ? -23.713 16.230 -7.677 1.00 84.94 397 VAL A O 1
ATOM 3134 N N . HIS A 1 398 ? -22.776 14.183 -7.680 1.00 78.88 398 HIS A N 1
ATOM 3135 C CA . HIS A 1 398 ? -21.473 14.553 -7.124 1.00 78.88 398 HIS A CA 1
ATOM 3136 C C . HIS A 1 398 ? -20.311 14.223 -8.063 1.00 78.88 398 HIS A C 1
ATOM 3138 O O . HIS A 1 398 ? -19.175 14.081 -7.625 1.00 78.88 398 HIS A O 1
ATOM 3144 N N . LEU A 1 399 ? -20.573 14.137 -9.365 1.00 70.69 399 LEU A N 1
ATOM 3145 C CA . LEU A 1 399 ? -19.519 13.968 -10.357 1.00 70.69 399 LEU A CA 1
ATOM 3146 C C . LEU A 1 399 ? -18.817 15.305 -10.654 1.00 70.69 399 LEU A C 1
ATOM 3148 O O . LEU A 1 399 ? -19.466 16.359 -10.646 1.00 70.69 399 LEU A O 1
ATOM 3152 N N . PRO A 1 400 ? -17.508 15.298 -10.966 1.00 66.12 400 PRO A N 1
ATOM 3153 C CA . PRO A 1 400 ? -16.821 16.505 -11.402 1.00 66.12 400 PRO A CA 1
ATOM 3154 C C . PRO A 1 400 ? -17.340 16.971 -12.776 1.00 66.12 400 PRO A C 1
ATOM 3156 O O . PRO A 1 400 ? -17.999 16.210 -13.496 1.00 66.12 400 PRO A O 1
ATOM 3159 N N . PRO A 1 401 ? -17.004 18.202 -13.211 1.00 54.44 401 PRO A N 1
ATOM 3160 C CA . PRO A 1 401 ? -17.243 18.628 -14.588 1.00 54.44 401 PRO A CA 1
ATOM 3161 C C . PRO A 1 401 ? -16.696 17.583 -15.581 1.00 54.44 401 PRO A C 1
ATOM 3163 O O . PRO A 1 401 ? -15.528 17.198 -15.499 1.00 54.44 401 PRO A O 1
ATOM 3166 N N . GLY A 1 402 ? -17.552 17.096 -16.487 1.00 58.03 402 GLY A N 1
ATOM 3167 C CA . GLY A 1 402 ? -17.247 15.968 -17.385 1.00 58.03 402 GLY A CA 1
ATOM 3168 C C . GLY A 1 402 ? -17.894 14.627 -17.001 1.00 58.03 402 GLY A C 1
ATOM 3169 O O . GLY A 1 402 ? -17.808 13.681 -17.781 1.00 58.03 402 GLY A O 1
ATOM 3170 N N . GLY A 1 403 ? -18.585 14.543 -15.858 1.00 64.06 403 GLY A N 1
ATOM 3171 C CA . GLY A 1 403 ? -19.413 13.388 -15.501 1.00 64.06 403 GLY A CA 1
ATOM 3172 C C . GLY A 1 403 ? -18.601 12.114 -15.201 1.00 64.06 403 GLY A C 1
ATOM 3173 O O . GLY A 1 403 ? -17.489 12.223 -14.681 1.00 64.06 403 GLY A O 1
ATOM 3174 N N . PRO A 1 404 ? -19.114 10.912 -15.543 1.00 57.69 404 PRO A N 1
ATOM 3175 C CA . PRO A 1 404 ? -18.468 9.615 -15.269 1.00 57.69 404 PRO A CA 1
ATOM 3176 C C . PRO A 1 404 ? -17.093 9.458 -15.922 1.00 57.69 404 PRO A C 1
ATOM 3178 O O . PRO A 1 404 ? -16.289 8.613 -15.543 1.00 57.69 404 PRO A O 1
ATOM 3181 N N . LEU A 1 405 ? -16.840 10.271 -16.947 1.00 64.56 405 LEU A N 1
ATOM 3182 C CA . LEU A 1 405 ? -15.625 10.257 -17.752 1.00 64.56 405 LEU A CA 1
ATOM 3183 C C . LEU A 1 405 ? -14.640 11.345 -17.306 1.00 64.56 405 LEU A C 1
ATOM 3185 O O . LEU A 1 405 ? -13.620 11.570 -17.961 1.00 64.56 405 LEU A O 1
ATOM 3189 N N . SER A 1 406 ? -14.932 12.052 -16.211 1.00 64.25 406 SER A N 1
ATOM 3190 C CA . SER A 1 406 ? -13.994 13.013 -15.648 1.00 64.25 406 SER A CA 1
ATOM 3191 C C . SER A 1 406 ? -12.700 12.297 -15.248 1.00 64.25 406 SER A C 1
ATOM 3193 O O . SER A 1 406 ? -12.719 11.236 -14.631 1.00 64.25 406 SER A O 1
ATOM 3195 N N . GLY A 1 407 ? -11.559 12.840 -15.674 1.00 72.44 407 GLY A N 1
ATOM 3196 C CA . GLY A 1 407 ? -10.257 12.186 -15.513 1.00 72.44 407 GLY A CA 1
ATOM 3197 C C . GLY A 1 407 ? -9.911 11.136 -16.579 1.00 72.44 407 GLY A C 1
ATOM 3198 O O . GLY A 1 407 ? -8.746 10.757 -16.654 1.00 72.44 407 GLY A O 1
ATOM 3199 N N . MET A 1 408 ? -10.832 10.751 -17.480 1.00 83.56 408 MET A N 1
ATOM 3200 C CA . MET A 1 408 ? -10.561 9.764 -18.545 1.00 83.56 408 MET A CA 1
ATOM 3201 C C . MET A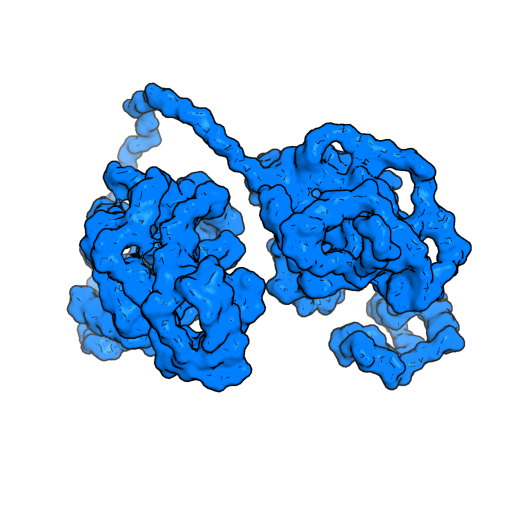 1 408 ? -9.321 10.109 -19.366 1.00 83.56 408 MET A C 1
ATOM 3203 O O . MET A 1 408 ? -8.474 9.254 -19.603 1.00 83.56 408 MET A O 1
ATOM 3207 N N . ALA A 1 409 ? -9.169 11.373 -19.757 1.00 84.06 409 ALA A N 1
ATOM 3208 C CA . ALA A 1 409 ? -8.002 11.839 -20.496 1.00 84.06 409 ALA A CA 1
ATOM 3209 C C . ALA A 1 409 ? -6.671 11.577 -19.761 1.00 84.06 409 ALA A C 1
ATOM 3211 O O . ALA A 1 409 ? -5.675 11.204 -20.387 1.00 84.06 409 ALA A O 1
ATOM 3212 N N . ALA A 1 410 ? -6.648 11.781 -18.440 1.00 79.25 410 ALA A N 1
ATOM 3213 C CA . ALA A 1 410 ? -5.466 11.568 -17.611 1.00 79.25 410 ALA A CA 1
ATOM 3214 C C . ALA A 1 410 ? -5.186 10.071 -17.430 1.00 79.25 410 ALA A C 1
ATOM 3216 O O . ALA A 1 410 ? -4.056 9.638 -17.650 1.00 79.25 410 ALA A O 1
ATOM 3217 N N . ASP A 1 411 ? -6.218 9.283 -17.131 1.00 83.88 411 ASP A N 1
ATOM 3218 C CA . ASP A 1 411 ? -6.115 7.834 -16.953 1.00 83.88 411 ASP A CA 1
ATOM 3219 C C . ASP A 1 411 ? -5.669 7.124 -18.224 1.00 83.88 411 ASP A C 1
ATOM 3221 O O . ASP A 1 411 ? -4.778 6.282 -18.183 1.00 83.88 411 ASP A O 1
ATOM 3225 N N . VAL A 1 412 ? -6.264 7.475 -19.367 1.00 92.31 412 VAL A N 1
ATOM 3226 C CA . VAL A 1 412 ? -5.927 6.891 -20.669 1.00 92.31 412 VAL A CA 1
ATOM 3227 C C . VAL A 1 412 ? -4.497 7.250 -21.042 1.00 92.31 412 VAL A C 1
ATOM 3229 O O . VAL A 1 412 ? -3.751 6.383 -21.492 1.00 92.31 412 VAL A O 1
ATOM 3232 N N . ARG A 1 413 ? -4.065 8.497 -20.804 1.00 91.19 413 ARG A N 1
ATOM 3233 C CA . ARG A 1 413 ? -2.662 8.873 -21.004 1.00 91.19 413 ARG A CA 1
ATOM 3234 C C . ARG A 1 413 ? -1.750 8.030 -20.120 1.00 91.19 413 ARG A C 1
ATOM 3236 O O . ARG A 1 413 ? -0.859 7.375 -20.647 1.00 91.19 413 ARG A O 1
ATOM 3243 N N . ALA A 1 414 ? -1.975 8.034 -18.808 1.00 84.94 414 ALA A N 1
ATOM 3244 C CA . ALA A 1 414 ? -1.146 7.302 -17.858 1.00 84.94 414 ALA A CA 1
ATOM 3245 C C . ALA A 1 414 ? -1.091 5.807 -18.205 1.00 84.94 414 ALA A C 1
ATOM 3247 O O . ALA A 1 414 ? -0.007 5.247 -18.347 1.00 84.94 414 ALA A O 1
ATOM 3248 N N . GLY A 1 415 ? -2.249 5.190 -18.428 1.00 90.25 415 GLY A N 1
ATOM 3249 C CA . GLY A 1 415 ? -2.414 3.773 -18.722 1.00 90.25 415 GLY A CA 1
ATOM 3250 C C . GLY A 1 415 ? -1.779 3.323 -20.036 1.00 90.25 415 GLY A C 1
ATOM 3251 O O . GLY A 1 415 ? -1.071 2.316 -20.057 1.00 90.25 415 GLY A O 1
ATOM 3252 N N . LEU A 1 416 ? -1.953 4.086 -21.120 1.00 95.31 416 LEU A N 1
ATOM 3253 C CA . LEU A 1 416 ? -1.420 3.728 -22.439 1.00 95.31 416 LEU A CA 1
ATOM 3254 C C . LEU A 1 416 ? 0.066 4.062 -22.626 1.00 95.31 416 LEU A C 1
ATOM 3256 O O . LEU A 1 416 ? 0.691 3.543 -23.552 1.00 95.31 416 LEU A O 1
ATOM 3260 N N . THR A 1 417 ? 0.642 4.907 -21.765 1.00 90.31 417 THR A N 1
ATOM 3261 C CA . THR A 1 417 ? 2.088 5.210 -21.775 1.00 90.31 417 THR A CA 1
ATOM 3262 C C . THR A 1 417 ? 2.924 4.303 -20.872 1.00 90.31 417 THR A C 1
ATOM 3264 O O . THR A 1 417 ? 4.151 4.404 -20.882 1.00 90.31 417 THR A O 1
ATOM 3267 N N . LYS A 1 418 ? 2.297 3.400 -20.108 1.00 85.94 418 LYS A N 1
ATOM 3268 C CA . LYS A 1 418 ? 3.016 2.393 -19.319 1.00 85.94 418 LYS A CA 1
ATOM 3269 C C . LYS A 1 418 ? 3.748 1.391 -20.230 1.00 85.94 418 LYS A C 1
ATOM 3271 O O . LYS A 1 418 ? 3.241 1.074 -21.309 1.00 85.94 418 LYS A O 1
ATOM 3276 N N . PRO A 1 419 ? 4.878 0.808 -19.772 1.00 85.62 419 PRO A N 1
ATOM 3277 C CA . PRO A 1 419 ? 5.521 -0.313 -20.463 1.00 85.62 419 PRO A CA 1
ATOM 3278 C C . PRO A 1 419 ? 4.577 -1.505 -20.664 1.00 85.62 419 PRO A C 1
ATOM 3280 O O . PRO A 1 419 ? 4.556 -2.102 -21.735 1.00 85.62 419 PRO A O 1
ATOM 3283 N N . PHE A 1 420 ? 3.762 -1.815 -19.651 1.00 92.62 420 PHE A N 1
ATOM 3284 C CA . PHE A 1 420 ? 2.618 -2.712 -19.775 1.00 92.62 420 PHE A CA 1
ATOM 3285 C C . PHE A 1 420 ? 1.343 -1.874 -19.737 1.00 92.62 420 PHE A C 1
ATOM 3287 O O . PHE A 1 420 ? 1.019 -1.281 -18.707 1.00 92.62 420 PHE A O 1
ATOM 3294 N N . LYS A 1 421 ? 0.671 -1.773 -20.883 1.00 97.06 421 LYS A N 1
ATOM 3295 C CA . LYS A 1 421 ? -0.470 -0.876 -21.061 1.00 97.06 421 LYS A CA 1
ATOM 3296 C C . LYS A 1 421 ? -1.676 -1.375 -20.276 1.00 97.06 421 LYS A C 1
ATOM 3298 O O . LYS A 1 421 ? -1.971 -2.572 -20.273 1.00 97.06 421 LYS A O 1
ATOM 3303 N N . GLU A 1 422 ? -2.400 -0.450 -19.660 1.00 94.88 422 GLU A N 1
ATOM 3304 C CA . GLU A 1 422 ? -3.598 -0.763 -18.878 1.00 94.88 422 GLU A CA 1
ATOM 3305 C C . GLU A 1 422 ? -4.699 0.274 -19.112 1.00 94.88 422 GLU A C 1
ATOM 3307 O O . GLU A 1 422 ? -4.415 1.463 -19.241 1.00 94.88 422 GLU A O 1
ATOM 3312 N N . LEU A 1 423 ? -5.953 -0.171 -19.127 1.00 93.44 423 LEU A N 1
ATOM 3313 C CA . LEU A 1 423 ? -7.141 0.680 -19.101 1.00 93.44 423 LEU A CA 1
ATOM 3314 C C . LEU A 1 423 ? -8.002 0.320 -17.892 1.00 93.44 423 LEU A C 1
ATOM 3316 O O . LEU A 1 423 ? -8.031 -0.832 -17.466 1.00 93.44 423 LEU A O 1
ATOM 3320 N N . SER A 1 424 ? -8.698 1.316 -17.343 1.00 86.69 424 SER A N 1
ATOM 3321 C CA . SER A 1 424 ? -9.618 1.092 -16.229 1.00 86.69 424 SER A CA 1
ATOM 3322 C C . SER A 1 424 ? -10.917 0.435 -16.720 1.00 86.69 424 SER A C 1
ATOM 3324 O O . SER A 1 424 ? -11.497 0.926 -17.697 1.00 86.69 424 SER A O 1
ATOM 3326 N N . PRO A 1 425 ? -11.426 -0.604 -16.029 1.00 87.12 425 PRO A N 1
ATOM 3327 C CA . PRO A 1 425 ? -12.676 -1.268 -16.393 1.00 87.12 425 PRO A CA 1
ATOM 3328 C C . PRO A 1 425 ? -13.903 -0.359 -16.237 1.00 87.12 425 PRO A C 1
ATOM 3330 O O . PRO A 1 425 ? -14.955 -0.637 -16.807 1.00 87.12 425 PRO A O 1
ATOM 3333 N N . ARG A 1 426 ? -13.789 0.777 -15.531 1.00 80.62 426 ARG A N 1
ATOM 3334 C CA . ARG A 1 426 ? -14.892 1.745 -15.407 1.00 80.62 426 ARG A CA 1
ATOM 3335 C C . ARG A 1 426 ? -15.362 2.298 -16.755 1.00 80.62 426 ARG A C 1
ATOM 3337 O O . ARG A 1 426 ? -16.512 2.694 -16.891 1.00 80.62 426 ARG A O 1
ATOM 3344 N N . TYR A 1 427 ? -14.491 2.285 -17.765 1.00 85.81 427 TYR A N 1
ATOM 3345 C CA . TYR A 1 427 ? -14.804 2.765 -19.111 1.00 85.81 427 TYR A CA 1
ATOM 3346 C C . TYR A 1 427 ? -15.527 1.744 -19.988 1.00 85.81 427 TYR A C 1
ATOM 3348 O O . TYR A 1 427 ? -15.843 2.063 -21.132 1.00 85.81 427 TYR A O 1
ATOM 3356 N N . PHE A 1 428 ? -15.809 0.539 -19.484 1.00 83.50 428 PHE A N 1
ATOM 3357 C CA . PHE A 1 428 ? -16.679 -0.384 -20.204 1.00 83.50 428 PHE A CA 1
ATOM 3358 C C . PHE A 1 428 ? -18.134 0.066 -20.212 1.00 83.50 428 PHE A C 1
ATOM 3360 O O . PHE A 1 428 ? -18.840 -0.270 -21.148 1.00 83.50 428 PHE A O 1
ATOM 3367 N N . TYR A 1 429 ? -18.584 0.798 -19.194 1.00 78.00 429 TYR A N 1
ATOM 3368 C CA . TYR A 1 429 ? -20.004 0.998 -18.906 1.00 78.00 429 TYR A CA 1
ATOM 3369 C C . TYR A 1 429 ? -20.564 2.283 -19.531 1.00 78.00 429 TYR A C 1
ATOM 3371 O O . TYR A 1 429 ? -21.162 3.115 -18.851 1.00 78.00 429 TYR A O 1
ATOM 3379 N N . ASP A 1 430 ? -20.376 2.458 -20.841 1.00 80.69 430 ASP A N 1
ATOM 3380 C CA . ASP A 1 430 ? -21.273 3.321 -21.616 1.00 80.69 430 ASP A CA 1
ATOM 3381 C C . ASP A 1 430 ? -22.628 2.612 -21.841 1.00 80.69 430 ASP A C 1
ATOM 3383 O O . ASP A 1 430 ? -22.861 1.509 -21.333 1.00 80.69 430 ASP A O 1
ATOM 3387 N N . GLU A 1 431 ? -23.548 3.234 -22.585 1.00 79.62 431 GLU A N 1
ATOM 3388 C CA . GLU A 1 431 ? -24.864 2.644 -22.889 1.00 79.62 431 GLU A CA 1
ATOM 3389 C C . GLU A 1 431 ? -24.703 1.243 -23.504 1.00 79.62 431 GLU A C 1
ATOM 3391 O O . GLU A 1 431 ? -25.259 0.258 -23.012 1.00 79.62 431 GLU A O 1
ATOM 3396 N N . ARG A 1 432 ? -23.844 1.125 -24.524 1.00 86.38 432 ARG A N 1
ATOM 3397 C CA . ARG A 1 432 ? -23.620 -0.129 -25.243 1.00 86.38 432 ARG A CA 1
ATOM 3398 C C . ARG A 1 432 ? -22.962 -1.200 -24.378 1.00 86.38 432 ARG A C 1
ATOM 3400 O O . ARG A 1 432 ? -23.338 -2.371 -24.442 1.00 86.38 432 ARG A O 1
ATOM 3407 N N . GLY A 1 433 ? -21.952 -0.837 -23.602 1.00 88.44 433 GLY A N 1
ATOM 3408 C CA . GLY A 1 433 ? -21.270 -1.778 -22.731 1.00 88.44 433 GLY A CA 1
ATOM 3409 C C . GLY A 1 433 ? -22.160 -2.268 -21.598 1.00 88.44 433 GLY A C 1
ATOM 3410 O O . GLY A 1 433 ? -22.101 -3.447 -21.261 1.00 88.44 433 GLY A O 1
ATOM 3411 N N . SER A 1 434 ? -23.066 -1.427 -21.098 1.00 82.50 434 SER A N 1
ATOM 3412 C CA . SER A 1 434 ? -24.088 -1.839 -20.129 1.00 82.50 434 SER A CA 1
ATOM 3413 C C . SER A 1 434 ? -25.052 -2.876 -20.725 1.00 82.50 434 SER A C 1
ATOM 3415 O O . SER A 1 434 ? -25.306 -3.906 -20.100 1.00 82.50 434 SER A O 1
ATOM 3417 N N . GLU A 1 435 ? -25.512 -2.691 -21.971 1.00 86.44 435 GLU A N 1
ATOM 3418 C CA . GLU A 1 435 ? -26.312 -3.706 -22.682 1.00 86.44 435 GLU A CA 1
ATOM 3419 C C . GLU A 1 435 ? -25.561 -5.034 -22.866 1.00 86.44 435 GLU A C 1
ATOM 3421 O O . GLU A 1 435 ? -26.149 -6.116 -22.773 1.00 86.44 435 GLU A O 1
ATOM 3426 N N . LEU A 1 436 ? -24.267 -4.961 -23.190 1.00 92.19 436 LEU A N 1
ATOM 3427 C CA . LEU A 1 436 ? -23.415 -6.137 -23.361 1.00 92.19 436 LEU A CA 1
ATOM 3428 C C . LEU A 1 436 ? -23.203 -6.857 -22.028 1.00 92.19 436 LEU A C 1
ATOM 3430 O O . LEU A 1 436 ? -23.283 -8.082 -21.991 1.00 92.19 436 LEU A O 1
ATOM 3434 N N . TYR A 1 437 ? -23.000 -6.121 -20.936 1.00 89.69 437 TYR A N 1
ATOM 3435 C CA . TYR A 1 437 ? -22.900 -6.702 -19.602 1.00 89.69 437 TYR A CA 1
ATOM 3436 C C . TYR A 1 437 ? -24.199 -7.406 -19.192 1.00 89.69 437 TYR A C 1
ATOM 3438 O O . TYR A 1 437 ? -24.157 -8.549 -18.741 1.00 89.69 437 TYR A O 1
ATOM 3446 N N . GLU A 1 438 ? -25.365 -6.800 -19.432 1.00 87.31 438 GLU A N 1
ATOM 3447 C CA . GLU A 1 438 ? -26.659 -7.453 -19.182 1.00 87.31 438 GLU A CA 1
ATOM 3448 C C . GLU A 1 438 ? -26.801 -8.762 -19.978 1.00 87.31 438 GLU A C 1
ATOM 3450 O O . GLU A 1 438 ? -27.236 -9.780 -19.431 1.00 87.31 438 GLU A O 1
ATOM 3455 N N . GLN A 1 439 ? -26.343 -8.796 -21.235 1.00 94.19 439 GLN A N 1
ATOM 3456 C CA . GLN A 1 439 ? -26.269 -10.041 -22.011 1.00 94.19 439 GLN A CA 1
ATOM 3457 C C . GLN A 1 439 ? -25.314 -11.061 -21.381 1.00 94.19 439 GLN A C 1
ATOM 3459 O O . GLN A 1 439 ? -25.685 -12.234 -21.295 1.00 94.19 439 GLN A O 1
ATOM 3464 N N . ILE A 1 440 ? -24.137 -10.631 -20.901 1.00 95.12 440 ILE A N 1
ATOM 3465 C CA . ILE A 1 440 ? -23.180 -11.494 -20.189 1.00 95.12 440 ILE A CA 1
ATOM 3466 C C . ILE A 1 440 ? -23.860 -12.159 -18.995 1.00 95.12 440 ILE A C 1
ATOM 3468 O O . ILE A 1 440 ? -23.767 -13.374 -18.843 1.00 95.12 440 ILE A O 1
ATOM 3472 N N . THR A 1 441 ? -24.628 -11.411 -18.198 1.00 91.69 441 THR A N 1
ATOM 3473 C CA . THR A 1 441 ? -25.299 -11.971 -17.013 1.00 91.69 441 THR A CA 1
ATOM 3474 C C . THR A 1 441 ? -26.304 -13.088 -17.320 1.00 91.69 441 THR A C 1
ATOM 3476 O O . THR A 1 441 ? -26.642 -13.884 -16.437 1.00 91.69 441 THR A O 1
ATOM 3479 N N . ALA A 1 442 ? -26.788 -13.164 -18.563 1.00 93.75 442 ALA A N 1
ATOM 3480 C CA . ALA A 1 442 ? -27.733 -14.173 -19.019 1.00 93.75 442 ALA A CA 1
ATOM 3481 C C . ALA A 1 442 ? -27.060 -15.411 -19.636 1.00 93.75 442 ALA A C 1
ATOM 3483 O O . ALA A 1 442 ? -27.742 -16.434 -19.803 1.00 93.75 442 ALA A O 1
ATOM 3484 N N . LEU A 1 443 ? -25.759 -15.350 -19.946 1.00 96.75 443 LEU A N 1
ATOM 3485 C CA . LEU A 1 443 ? -25.019 -16.438 -20.584 1.00 96.75 443 LEU A CA 1
ATOM 3486 C C . LEU A 1 443 ? -25.001 -17.710 -19.720 1.00 96.75 443 LEU A C 1
ATOM 3488 O O . LEU A 1 443 ? -25.049 -17.639 -18.486 1.00 96.75 443 LEU A O 1
ATOM 3492 N N . PRO A 1 444 ? -24.958 -18.901 -20.344 1.00 96.12 444 PRO A N 1
ATOM 3493 C CA . PRO A 1 444 ? -24.844 -20.150 -19.604 1.00 96.12 444 PRO A CA 1
ATOM 3494 C C . PRO A 1 444 ? -23.479 -20.299 -18.918 1.00 96.12 444 PRO A C 1
ATOM 3496 O O . PRO A 1 444 ? -23.427 -20.878 -17.837 1.00 96.12 444 PRO A O 1
ATOM 3499 N N . GLU A 1 445 ? -22.400 -19.767 -19.500 1.00 97.25 445 GLU A N 1
ATOM 3500 C CA . GLU A 1 445 ? -21.053 -19.819 -18.921 1.00 97.25 445 GLU A CA 1
ATOM 3501 C C . GLU A 1 445 ? -20.872 -18.852 -17.732 1.00 97.25 445 GLU A C 1
ATOM 3503 O O . GLU A 1 445 ? -20.103 -19.139 -16.813 1.00 97.25 445 GLU A O 1
ATOM 3508 N N . TYR A 1 446 ? -21.595 -17.725 -17.709 1.00 96.94 446 TYR A N 1
ATOM 3509 C CA . TYR A 1 446 ? -21.469 -16.697 -16.670 1.00 96.94 446 TYR A CA 1
ATOM 3510 C C . TYR A 1 446 ? -22.377 -16.986 -15.462 1.00 96.94 446 TYR A C 1
ATOM 3512 O O . TYR A 1 446 ? -23.466 -16.433 -15.292 1.00 96.94 446 TYR A O 1
ATOM 3520 N N . TYR A 1 447 ? -21.914 -17.878 -14.589 1.00 96.12 447 TYR A N 1
ATOM 3521 C CA . TYR A 1 447 ? -22.610 -18.263 -13.358 1.00 96.12 447 TYR A CA 1
ATOM 3522 C C . TYR A 1 447 ? -22.779 -17.162 -12.277 1.00 96.12 447 TYR A C 1
ATOM 3524 O O . TYR A 1 447 ? -23.786 -17.244 -11.564 1.00 96.12 447 TYR A O 1
ATOM 3532 N N . PRO A 1 448 ? -21.892 -16.143 -12.107 1.00 95.94 448 PRO A N 1
ATOM 3533 C CA . PRO A 1 448 ? -21.896 -15.288 -10.910 1.00 95.94 448 PRO A CA 1
ATOM 3534 C C . PRO A 1 448 ? -23.252 -14.660 -10.571 1.00 95.94 448 PRO A C 1
ATOM 3536 O O . PRO A 1 448 ? -23.731 -14.788 -9.444 1.00 95.94 448 PRO A O 1
ATOM 3539 N N . THR A 1 449 ? -23.928 -14.057 -11.553 1.00 93.44 449 THR A N 1
ATOM 3540 C CA . THR A 1 449 ? -25.223 -13.388 -11.347 1.00 93.44 449 THR A CA 1
ATOM 3541 C C . THR A 1 449 ? -26.317 -14.352 -10.885 1.00 93.44 449 THR A C 1
ATOM 3543 O O . THR A 1 449 ? -27.158 -13.994 -10.055 1.00 93.44 449 THR A O 1
ATOM 3546 N N . ARG A 1 450 ? -26.328 -15.585 -11.411 1.00 94.56 450 ARG A N 1
ATOM 3547 C CA . ARG A 1 450 ? -27.322 -16.606 -11.052 1.00 94.56 450 ARG A CA 1
ATOM 3548 C C . ARG A 1 450 ? -27.060 -17.182 -9.661 1.00 94.56 450 ARG A C 1
ATOM 3550 O O . ARG A 1 450 ? -28.008 -17.268 -8.880 1.00 94.56 450 ARG A O 1
ATOM 3557 N N . CYS A 1 451 ? -25.806 -17.503 -9.342 1.00 96.62 451 CYS A N 1
ATOM 3558 C CA . CYS A 1 451 ? -25.413 -17.992 -8.018 1.00 96.62 451 CYS A CA 1
ATOM 3559 C C . CYS A 1 451 ? -25.685 -16.937 -6.935 1.00 96.62 451 CYS A C 1
ATOM 3561 O O . CYS A 1 451 ? -26.306 -17.239 -5.920 1.00 96.62 451 CYS A O 1
ATOM 3563 N N . GLU A 1 452 ? -25.320 -15.673 -7.167 1.00 96.19 452 GLU A N 1
ATOM 3564 C CA . GLU A 1 452 ? -25.596 -14.592 -6.215 1.00 96.19 452 GLU A CA 1
ATOM 3565 C C . GLU A 1 452 ? -27.103 -14.416 -5.965 1.00 96.19 452 GLU A C 1
ATOM 3567 O O . GLU A 1 452 ? -27.546 -14.327 -4.817 1.00 96.19 452 GLU A O 1
ATOM 3572 N N . ARG A 1 453 ? -27.917 -14.429 -7.031 1.00 94.75 453 ARG A N 1
ATOM 3573 C CA . ARG A 1 453 ? -29.379 -14.326 -6.920 1.00 94.75 453 ARG A CA 1
ATOM 3574 C C . ARG A 1 453 ? -29.983 -15.496 -6.141 1.00 94.75 453 ARG A C 1
ATOM 3576 O O . ARG A 1 453 ? -30.898 -15.266 -5.354 1.00 94.75 453 ARG A O 1
ATOM 3583 N N . GLN A 1 454 ? -29.482 -16.718 -6.331 1.00 96.25 454 GLN A N 1
ATOM 3584 C CA . GLN A 1 454 ? -29.915 -17.896 -5.573 1.00 96.25 454 GLN A CA 1
ATOM 3585 C C . GLN A 1 454 ? -29.681 -17.709 -4.069 1.00 96.25 454 GLN A C 1
ATOM 3587 O O . GLN A 1 454 ? -30.581 -17.976 -3.270 1.00 96.25 454 GLN A O 1
ATOM 3592 N N . ILE A 1 455 ? -28.505 -17.204 -3.681 1.00 97.62 455 ILE A N 1
ATOM 3593 C CA . ILE A 1 455 ? -28.182 -16.955 -2.271 1.00 97.62 455 ILE A CA 1
ATOM 3594 C C . ILE A 1 455 ? -29.096 -15.866 -1.703 1.00 97.62 455 ILE A C 1
ATOM 3596 O O . ILE A 1 455 ? -29.692 -16.073 -0.647 1.00 97.62 455 ILE A O 1
ATOM 3600 N N . LEU A 1 456 ? -29.269 -14.740 -2.409 1.00 96.69 456 LEU A N 1
ATOM 3601 C CA . LEU A 1 456 ? -30.176 -13.666 -1.983 1.00 96.69 456 LEU A CA 1
ATOM 3602 C C . LEU A 1 456 ? -31.601 -14.195 -1.767 1.00 96.69 456 LEU A C 1
ATOM 3604 O O . LEU A 1 456 ? -32.185 -13.988 -0.708 1.00 96.69 456 LEU A O 1
ATOM 3608 N N . GLN A 1 457 ? -32.141 -14.958 -2.721 1.00 96.06 457 GLN A N 1
ATOM 3609 C CA . GLN A 1 457 ? -33.489 -15.531 -2.617 1.00 96.06 457 GLN A CA 1
ATOM 3610 C C . GLN A 1 457 ? -33.649 -16.453 -1.406 1.00 96.06 457 GLN A C 1
ATOM 3612 O O . GLN A 1 457 ? -34.703 -16.455 -0.772 1.00 96.06 457 GLN A O 1
ATOM 3617 N N . ALA A 1 458 ? -32.612 -17.222 -1.075 1.00 96.25 458 ALA A N 1
ATOM 3618 C CA . ALA A 1 458 ? -32.638 -18.127 0.064 1.00 96.25 458 ALA A CA 1
ATOM 3619 C C . ALA A 1 458 ? -32.423 -17.415 1.411 1.00 96.25 458 ALA A C 1
ATOM 3621 O O . ALA A 1 458 ? -32.939 -17.885 2.423 1.00 96.25 458 ALA A O 1
ATOM 3622 N N . ARG A 1 459 ? -31.651 -16.318 1.446 1.00 97.06 459 ARG A N 1
ATOM 3623 C CA . ARG A 1 459 ? -31.086 -15.763 2.692 1.00 97.06 459 ARG A CA 1
ATOM 3624 C C . ARG A 1 459 ? -31.525 -14.347 3.038 1.00 97.06 459 ARG A C 1
ATOM 3626 O O . ARG A 1 459 ? -31.335 -13.951 4.181 1.00 97.06 459 ARG A O 1
ATOM 3633 N N . SER A 1 460 ? -32.158 -13.592 2.138 1.00 96.50 460 SER A N 1
ATOM 3634 C CA . SER A 1 460 ? -32.590 -12.216 2.440 1.00 96.50 460 SER A CA 1
ATOM 3635 C C . SER A 1 460 ? -33.501 -12.126 3.670 1.00 96.50 460 SER A C 1
ATOM 3637 O O . SER A 1 460 ? -33.366 -11.185 4.445 1.00 96.50 460 SER A O 1
ATOM 3639 N N . GLY A 1 461 ? -34.370 -13.116 3.910 1.00 96.12 461 GLY A N 1
ATOM 3640 C CA . GLY A 1 461 ? -35.177 -13.179 5.135 1.00 96.12 461 GLY A CA 1
ATOM 3641 C C . GLY A 1 461 ? -34.334 -13.320 6.410 1.00 96.12 461 GLY A C 1
ATOM 3642 O O . GLY A 1 461 ? -34.550 -12.578 7.364 1.00 96.12 461 GLY A O 1
ATOM 3643 N N . GLU A 1 462 ? -33.339 -14.213 6.398 1.00 96.00 462 GLU A N 1
ATOM 3644 C CA . GLU A 1 462 ? -32.398 -14.412 7.514 1.00 96.00 462 GLU A CA 1
ATOM 3645 C C . GLU A 1 462 ? -31.558 -13.151 7.764 1.00 96.00 462 GLU A C 1
ATOM 3647 O O . GLU A 1 462 ? -31.406 -12.724 8.907 1.00 96.00 462 GLU A O 1
ATOM 3652 N N . ILE A 1 463 ? -31.067 -12.515 6.694 1.00 95.88 463 ILE A N 1
ATOM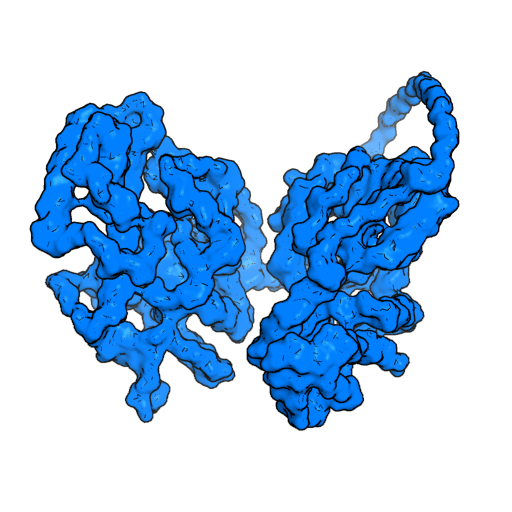 3653 C CA . ILE A 1 463 ? -30.304 -11.262 6.764 1.00 95.88 463 ILE A CA 1
ATOM 3654 C C . ILE A 1 463 ? -31.149 -10.166 7.422 1.00 95.88 463 ILE A C 1
ATOM 3656 O O . ILE A 1 463 ? -30.687 -9.499 8.349 1.00 95.88 463 ILE A O 1
ATOM 3660 N N . VAL A 1 464 ? -32.394 -9.980 6.977 1.00 96.44 464 VAL A N 1
ATOM 3661 C CA . VAL A 1 464 ? -33.300 -8.955 7.517 1.00 96.44 464 VAL A CA 1
ATOM 3662 C C . VAL A 1 464 ? -33.687 -9.241 8.969 1.00 96.44 464 VAL A C 1
ATOM 3664 O O . VAL A 1 464 ? -33.753 -8.306 9.762 1.00 96.44 464 VAL A O 1
ATOM 3667 N N . GLU A 1 465 ? -33.903 -10.501 9.349 1.00 93.81 465 GLU A N 1
ATOM 3668 C CA . GLU A 1 465 ? -34.194 -10.877 10.739 1.00 93.81 465 GLU A CA 1
ATOM 3669 C C . GLU A 1 465 ? -32.991 -10.642 11.664 1.00 93.81 465 GLU A C 1
ATOM 3671 O O . GLU A 1 465 ? -33.148 -10.141 12.776 1.00 93.81 465 GLU A O 1
ATOM 3676 N N . ALA A 1 466 ? -31.775 -10.943 11.205 1.00 91.75 466 ALA A N 1
ATOM 3677 C CA . ALA A 1 466 ? -30.563 -10.754 11.998 1.00 91.75 466 ALA A CA 1
ATOM 3678 C C . ALA A 1 466 ? -30.186 -9.275 12.192 1.00 91.75 466 ALA A C 1
ATOM 3680 O O . ALA A 1 466 ? -29.557 -8.922 13.194 1.00 91.75 466 ALA A O 1
ATOM 3681 N N . THR A 1 467 ? -30.538 -8.411 11.236 1.00 93.56 467 THR A N 1
ATOM 3682 C CA . THR A 1 467 ? -30.018 -7.034 11.164 1.00 93.56 467 THR A CA 1
ATOM 3683 C C . THR A 1 467 ? -31.078 -5.959 11.378 1.00 93.56 467 THR A C 1
ATOM 3685 O O . THR A 1 467 ? -30.741 -4.864 11.822 1.00 93.56 467 THR A O 1
ATOM 3688 N N . HIS A 1 468 ? -32.354 -6.262 11.115 1.00 93.75 468 HIS A N 1
ATOM 3689 C CA . HIS A 1 468 ? -33.482 -5.325 11.160 1.00 93.75 468 HIS A CA 1
ATOM 3690 C C . HIS A 1 468 ? -33.155 -3.936 10.573 1.00 93.75 468 HIS A C 1
ATOM 3692 O O . HIS A 1 468 ? -33.339 -2.912 11.245 1.00 93.75 468 HIS A O 1
ATOM 3698 N N . PRO A 1 469 ? -32.668 -3.875 9.321 1.00 94.75 469 PRO A N 1
ATOM 3699 C CA . PRO A 1 469 ? -32.145 -2.648 8.758 1.00 94.75 469 PRO A CA 1
ATOM 3700 C C . PRO A 1 469 ? -33.291 -1.697 8.425 1.00 94.75 469 PRO A C 1
ATOM 3702 O O . PRO A 1 469 ? -34.350 -2.107 7.945 1.00 94.75 469 PRO A O 1
ATOM 3705 N N . ARG A 1 470 ? -33.068 -0.405 8.661 1.00 93.81 470 ARG A N 1
ATOM 3706 C CA . ARG A 1 470 ? -33.987 0.668 8.267 1.00 93.81 470 ARG A CA 1
ATOM 3707 C C . ARG A 1 470 ? -33.703 1.176 6.856 1.00 93.81 470 ARG A C 1
ATOM 3709 O O . ARG A 1 470 ? -34.601 1.718 6.207 1.00 93.81 470 ARG A O 1
ATOM 3716 N N . ALA A 1 471 ? -32.468 1.011 6.399 1.00 94.00 471 ALA A N 1
ATOM 3717 C CA . ALA A 1 471 ? -32.025 1.483 5.105 1.00 94.00 471 ALA A CA 1
ATOM 3718 C C . ALA A 1 471 ? -31.100 0.493 4.404 1.00 94.00 471 ALA A C 1
ATOM 3720 O O . ALA A 1 471 ? -30.361 -0.249 5.054 1.00 94.00 471 ALA A O 1
ATOM 3721 N N . LEU A 1 472 ? -31.136 0.532 3.077 1.00 95.44 472 LEU A N 1
ATOM 3722 C CA . LEU A 1 472 ? -30.236 -0.207 2.206 1.00 95.44 472 LEU A CA 1
ATOM 3723 C C . LEU A 1 472 ? -29.488 0.777 1.305 1.00 95.44 472 LEU A C 1
ATOM 3725 O O . LEU A 1 472 ? -30.120 1.519 0.558 1.00 95.44 472 LEU A O 1
ATOM 3729 N N . ILE A 1 473 ? -28.164 0.785 1.394 1.00 94.62 473 ILE A N 1
ATOM 3730 C CA . ILE A 1 473 ? -27.262 1.491 0.480 1.00 94.62 473 ILE A CA 1
ATOM 3731 C C . ILE A 1 473 ? -26.702 0.442 -0.469 1.00 94.62 473 ILE A C 1
ATOM 3733 O O . ILE A 1 473 ? -26.171 -0.558 0.001 1.00 94.62 473 ILE A O 1
ATOM 3737 N N . GLU A 1 474 ? -26.806 0.642 -1.775 1.00 94.69 474 GLU A N 1
ATOM 3738 C CA . GLU A 1 474 ? -26.259 -0.279 -2.771 1.00 94.69 474 GLU A CA 1
ATOM 3739 C C . GLU A 1 474 ? -25.198 0.420 -3.614 1.00 94.69 474 GLU A C 1
ATOM 3741 O O . GLU A 1 474 ? -25.488 1.410 -4.280 1.00 94.69 474 GLU A O 1
ATOM 3746 N N . LEU A 1 475 ? -23.977 -0.111 -3.590 1.00 92.62 475 LEU A N 1
ATOM 3747 C CA . LEU A 1 475 ? -22.838 0.408 -4.342 1.00 92.62 475 LEU A CA 1
ATOM 3748 C C . LEU A 1 475 ? -22.761 -0.276 -5.709 1.00 92.62 475 LEU A C 1
ATOM 3750 O O . LEU A 1 475 ? -22.721 -1.505 -5.775 1.00 92.62 475 LEU A O 1
ATOM 3754 N N . GLY A 1 476 ? -22.730 0.511 -6.787 1.00 87.69 476 GLY A N 1
ATOM 3755 C CA . GLY A 1 476 ? -22.801 -0.008 -8.155 1.00 87.69 476 GLY A CA 1
ATOM 3756 C C . GLY A 1 476 ? -24.163 -0.638 -8.442 1.00 87.69 476 GLY A C 1
ATOM 3757 O O . GLY A 1 476 ? -24.246 -1.806 -8.820 1.00 87.69 476 GLY A O 1
ATOM 3758 N N . SER A 1 477 ? -25.232 0.112 -8.168 1.00 83.31 477 SER A N 1
ATOM 3759 C CA . SER A 1 477 ? -26.600 -0.420 -8.132 1.00 83.31 477 SER A CA 1
ATOM 3760 C C . SER A 1 477 ? -27.145 -0.912 -9.477 1.00 83.31 477 SER A C 1
ATOM 3762 O O . SER A 1 477 ? -27.992 -1.813 -9.504 1.00 83.31 477 SER A O 1
ATOM 3764 N N . GLY A 1 478 ? -26.677 -0.352 -10.599 1.00 83.38 478 GLY A N 1
ATOM 3765 C CA . GLY A 1 478 ? -27.208 -0.665 -11.922 1.00 83.38 478 GLY A CA 1
ATOM 3766 C C . GLY A 1 478 ? -28.744 -0.619 -11.963 1.00 83.38 478 GLY A C 1
ATOM 3767 O O . GLY A 1 478 ? -29.377 0.306 -11.455 1.00 83.38 478 GLY A O 1
ATOM 3768 N N . SER A 1 479 ? -29.362 -1.667 -12.518 1.00 78.69 479 SER A N 1
ATOM 3769 C CA . SER A 1 479 ? -30.826 -1.819 -12.599 1.00 78.69 479 SER A CA 1
ATOM 3770 C C . SER A 1 479 ? -31.507 -2.246 -11.283 1.00 78.69 479 SER A C 1
ATOM 3772 O O . SER A 1 479 ? -32.726 -2.456 -11.253 1.00 78.69 479 SER A O 1
ATOM 3774 N N . ALA A 1 480 ? -30.743 -2.461 -10.202 1.00 80.81 480 ALA A N 1
ATOM 3775 C CA . ALA A 1 480 ? -31.199 -2.981 -8.905 1.00 80.81 480 ALA A CA 1
ATOM 3776 C C . ALA A 1 480 ? -31.999 -4.302 -8.988 1.00 80.81 480 ALA A C 1
ATOM 3778 O O . ALA A 1 480 ? -32.814 -4.635 -8.119 1.00 80.81 480 ALA A O 1
ATOM 3779 N N . SER A 1 481 ? -31.821 -5.088 -10.055 1.00 81.56 481 SER A N 1
ATOM 3780 C CA . SER A 1 481 ? -32.638 -6.284 -10.312 1.00 81.56 481 SER A CA 1
ATOM 3781 C C . SER A 1 481 ? -32.411 -7.408 -9.290 1.00 81.56 481 SER A C 1
ATOM 3783 O O . SER A 1 481 ? -33.291 -8.246 -9.074 1.00 81.56 481 SER A O 1
ATOM 3785 N N . LYS A 1 482 ? -31.223 -7.464 -8.678 1.00 84.44 482 LYS A N 1
ATOM 3786 C CA . LYS A 1 482 ? -30.870 -8.405 -7.600 1.00 84.44 482 LYS A CA 1
ATOM 3787 C C . LYS A 1 482 ? -31.349 -7.891 -6.245 1.00 84.44 482 LYS A C 1
ATOM 3789 O O . LYS A 1 482 ? -31.867 -8.653 -5.433 1.00 84.44 482 LYS A O 1
ATOM 3794 N N . THR A 1 483 ? -31.242 -6.586 -6.051 1.00 87.12 483 THR A N 1
ATOM 3795 C CA . THR A 1 483 ? -31.466 -5.905 -4.772 1.00 87.12 483 THR A CA 1
ATOM 3796 C C . THR A 1 483 ? -32.930 -5.855 -4.376 1.00 87.12 483 THR A C 1
ATOM 3798 O O . THR A 1 483 ? -33.239 -5.916 -3.186 1.00 87.12 483 THR A O 1
ATOM 3801 N N . ARG A 1 484 ? -33.840 -5.918 -5.356 1.00 92.25 484 ARG A N 1
ATOM 3802 C CA . ARG A 1 484 ? -35.275 -6.157 -5.125 1.00 92.25 484 ARG A CA 1
ATOM 3803 C C . ARG A 1 484 ? -35.555 -7.332 -4.188 1.00 92.25 484 ARG A C 1
ATOM 3805 O O . ARG A 1 484 ? -36.437 -7.228 -3.352 1.00 92.25 484 ARG A O 1
ATOM 3812 N N . VAL A 1 485 ? -34.757 -8.403 -4.228 1.00 93.44 485 VAL A N 1
ATOM 3813 C CA . VAL A 1 485 ? -34.938 -9.555 -3.324 1.00 93.44 485 VAL A CA 1
ATOM 3814 C C . VAL A 1 485 ? -34.746 -9.162 -1.851 1.00 93.44 485 VAL A C 1
ATOM 3816 O O . VAL A 1 485 ? -35.488 -9.614 -0.978 1.00 93.44 485 VAL A O 1
ATOM 3819 N N . LEU A 1 486 ? -33.775 -8.290 -1.565 1.00 94.31 486 LEU A N 1
ATOM 3820 C CA . LEU A 1 486 ? -33.526 -7.790 -0.215 1.00 94.31 486 LEU A CA 1
ATOM 3821 C C . LEU A 1 486 ? -34.547 -6.714 0.182 1.00 94.31 486 LEU A C 1
ATOM 3823 O O . LEU A 1 486 ? -35.030 -6.729 1.314 1.00 94.31 486 LEU A O 1
ATOM 3827 N N . LEU A 1 487 ? -34.932 -5.836 -0.750 1.00 95.75 487 LEU A N 1
ATOM 3828 C CA . LEU A 1 487 ? -35.987 -4.838 -0.538 1.00 95.75 487 LEU A CA 1
ATOM 3829 C C . LEU A 1 487 ? -37.341 -5.495 -0.231 1.00 95.75 487 LEU A C 1
ATOM 3831 O O . LEU A 1 487 ? -38.010 -5.075 0.711 1.00 95.75 487 LEU A O 1
ATOM 3835 N N . ASP A 1 488 ? -37.708 -6.566 -0.939 1.00 95.88 488 ASP A N 1
ATOM 3836 C CA . ASP A 1 488 ? -38.917 -7.360 -0.689 1.00 95.88 488 ASP A CA 1
ATOM 3837 C C . ASP A 1 488 ? -38.917 -7.950 0.725 1.00 95.88 488 ASP A C 1
ATOM 3839 O O . ASP A 1 488 ? -39.921 -7.873 1.438 1.00 95.88 488 ASP A O 1
ATOM 3843 N N . ALA A 1 489 ? -37.780 -8.499 1.165 1.00 96.19 489 ALA A N 1
ATOM 3844 C CA . ALA A 1 489 ? -37.633 -9.031 2.516 1.00 96.19 489 ALA A CA 1
ATOM 3845 C C . ALA A 1 489 ? -37.762 -7.926 3.583 1.00 96.19 489 ALA A C 1
ATOM 3847 O O . ALA A 1 489 ? -38.474 -8.104 4.575 1.00 96.19 489 ALA A O 1
ATOM 3848 N N . MET A 1 490 ? -37.139 -6.762 3.366 1.00 96.06 490 MET A N 1
ATOM 3849 C CA . MET A 1 490 ? -37.240 -5.607 4.268 1.00 96.06 490 MET A CA 1
ATOM 3850 C C . MET A 1 490 ? -38.664 -5.034 4.321 1.00 96.06 490 MET A C 1
ATOM 3852 O O . MET A 1 490 ? -39.155 -4.677 5.397 1.00 96.06 490 MET A O 1
ATOM 3856 N N . ALA A 1 491 ? -39.346 -4.955 3.176 1.00 95.50 491 ALA A N 1
ATOM 3857 C CA . ALA A 1 491 ? -40.727 -4.497 3.074 1.00 95.50 491 ALA A CA 1
ATOM 3858 C C . ALA A 1 491 ? -41.687 -5.473 3.770 1.00 95.50 491 ALA A C 1
ATOM 3860 O O . ALA A 1 491 ? -42.519 -5.050 4.573 1.00 95.50 491 ALA A O 1
ATOM 3861 N N . GLY A 1 492 ? -41.520 -6.780 3.543 1.00 94.69 492 GLY A N 1
ATOM 3862 C CA . GLY A 1 492 ? -42.300 -7.832 4.200 1.00 94.69 492 GLY A CA 1
ATOM 3863 C C . GLY A 1 492 ? -42.126 -7.860 5.723 1.00 94.69 492 GLY A C 1
ATOM 3864 O O . GLY A 1 492 ? -43.086 -8.128 6.446 1.00 94.69 492 GLY A O 1
ATOM 3865 N N . ALA A 1 493 ? -40.933 -7.518 6.220 1.00 94.75 493 ALA A N 1
ATOM 3866 C CA . ALA A 1 493 ? -40.650 -7.360 7.647 1.00 94.75 493 ALA A CA 1
ATOM 3867 C C . ALA A 1 493 ? -41.089 -5.995 8.224 1.00 94.75 493 ALA A C 1
ATOM 3869 O O . ALA A 1 493 ? -41.020 -5.786 9.437 1.00 94.75 493 ALA A O 1
ATOM 3870 N N . GLY A 1 494 ? -41.538 -5.058 7.381 1.00 94.31 494 GLY A N 1
ATOM 3871 C CA . GLY A 1 494 ? -41.967 -3.719 7.790 1.00 94.31 494 GLY A CA 1
ATOM 3872 C C . GLY A 1 494 ? -40.833 -2.810 8.278 1.00 94.31 494 GLY A C 1
ATOM 3873 O O . GLY A 1 494 ? -41.095 -1.882 9.046 1.00 94.31 494 GLY A O 1
ATOM 3874 N N . CYS A 1 495 ? -39.585 -3.075 7.872 1.00 93.94 495 CYS A N 1
ATOM 3875 C CA . CYS A 1 495 ? -38.412 -2.289 8.267 1.00 93.94 495 CYS A CA 1
ATOM 3876 C C . CYS A 1 495 ? -37.842 -1.405 7.142 1.00 93.94 495 CYS A C 1
ATOM 3878 O O . CYS A 1 495 ? -37.041 -0.520 7.435 1.00 93.94 495 CYS A O 1
ATOM 3880 N N . LEU A 1 496 ? -38.291 -1.565 5.889 1.00 94.75 496 LEU A N 1
ATOM 3881 C CA . LEU A 1 496 ? -37.851 -0.741 4.756 1.00 94.75 496 LEU A CA 1
ATOM 3882 C C . LEU A 1 496 ? -38.275 0.732 4.916 1.00 94.75 496 LEU A C 1
ATOM 3884 O O . LEU A 1 496 ? -39.433 1.083 4.701 1.00 94.75 496 LEU A O 1
ATOM 3888 N N . GLY A 1 497 ? -37.331 1.599 5.289 1.00 92.31 497 GLY A N 1
ATOM 3889 C CA . GLY A 1 497 ? -37.550 3.042 5.437 1.00 92.31 497 GLY A CA 1
ATOM 3890 C C . GLY A 1 497 ? -36.849 3.900 4.381 1.00 92.31 497 GLY A C 1
ATOM 3891 O O . GLY A 1 497 ? -37.342 4.985 4.057 1.00 92.31 497 GLY A O 1
ATOM 3892 N N . ALA A 1 498 ? -35.708 3.449 3.859 1.00 94.00 498 ALA A N 1
ATOM 3893 C CA . ALA A 1 498 ? -34.984 4.132 2.791 1.00 94.00 498 ALA A CA 1
ATOM 3894 C C . ALA A 1 498 ? -34.179 3.164 1.910 1.00 94.00 498 ALA A C 1
ATOM 3896 O O . ALA A 1 498 ? -33.734 2.116 2.377 1.00 94.00 498 ALA A O 1
ATOM 3897 N N . TYR A 1 499 ? -33.963 3.554 0.658 1.00 94.94 499 TYR A N 1
ATOM 3898 C CA . TYR A 1 499 ? -33.052 2.901 -0.278 1.00 94.94 499 TYR A CA 1
ATOM 3899 C C . TYR A 1 499 ? -32.169 3.961 -0.942 1.00 94.94 499 TYR A C 1
ATOM 3901 O O . TYR A 1 499 ? -32.676 5.007 -1.344 1.00 94.94 499 TYR A O 1
ATOM 3909 N N . ALA A 1 500 ? -30.870 3.706 -1.049 1.00 93.75 500 ALA A N 1
ATOM 3910 C CA . ALA A 1 500 ? -29.948 4.550 -1.794 1.00 93.75 500 ALA A CA 1
ATOM 3911 C C . ALA A 1 500 ? -29.213 3.748 -2.866 1.00 93.75 500 ALA A C 1
ATOM 3913 O O . ALA A 1 500 ? -28.267 3.027 -2.532 1.00 93.75 500 ALA A O 1
ATOM 3914 N N . PRO A 1 501 ? -29.624 3.881 -4.137 1.00 93.62 501 PRO A N 1
ATOM 3915 C CA . PRO A 1 501 ? -28.804 3.447 -5.253 1.00 93.62 501 PRO A CA 1
ATOM 3916 C C . PRO A 1 501 ? -27.622 4.413 -5.410 1.00 93.62 501 PRO A C 1
ATOM 3918 O O . PRO A 1 501 ? -27.820 5.623 -5.558 1.00 93.62 501 PRO A O 1
ATOM 3921 N N . VAL A 1 502 ? -26.401 3.881 -5.353 1.00 91.25 502 VAL A N 1
ATOM 3922 C CA . VAL A 1 502 ? -25.159 4.611 -5.621 1.00 91.25 502 VAL A CA 1
ATOM 3923 C C . VAL A 1 502 ? -24.567 4.082 -6.919 1.00 91.25 502 VAL A C 1
ATOM 3925 O O . VAL A 1 502 ? -24.264 2.891 -7.028 1.00 91.25 502 VAL A O 1
ATOM 3928 N N . ASP A 1 503 ? -24.399 4.951 -7.908 1.00 87.06 503 ASP A N 1
ATOM 3929 C CA . ASP A 1 503 ? -23.848 4.579 -9.210 1.00 87.06 503 ASP A CA 1
ATOM 3930 C C . ASP A 1 503 ? -23.088 5.749 -9.840 1.00 87.06 503 ASP A C 1
ATOM 3932 O O . ASP A 1 503 ? -23.309 6.909 -9.496 1.00 87.06 503 ASP A O 1
ATOM 3936 N N . ILE A 1 504 ? -22.204 5.463 -10.792 1.00 80.50 504 ILE A N 1
ATOM 3937 C CA . ILE A 1 504 ? -21.547 6.518 -11.563 1.00 80.50 504 ILE A CA 1
ATOM 3938 C C . ILE A 1 504 ? -22.482 7.054 -12.657 1.00 80.50 504 ILE A C 1
ATOM 3940 O O . ILE A 1 504 ? -22.345 8.201 -13.073 1.00 80.50 504 ILE A O 1
ATOM 3944 N N . SER A 1 505 ? -23.456 6.262 -13.120 1.00 80.75 505 SER A N 1
ATOM 3945 C CA . SER A 1 505 ? -24.411 6.678 -14.150 1.00 80.75 505 SER A CA 1
ATOM 3946 C C . SER A 1 505 ? -25.595 7.445 -13.553 1.00 80.75 505 SER A C 1
ATOM 3948 O O . SER A 1 505 ? -26.403 6.908 -12.791 1.00 80.75 505 SER A O 1
ATOM 3950 N N . GLU A 1 506 ? -25.735 8.720 -13.931 1.00 84.44 506 GLU A N 1
ATOM 3951 C CA . GLU A 1 506 ? -26.877 9.543 -13.515 1.00 84.44 506 GLU A CA 1
ATOM 3952 C C . GLU A 1 506 ? -28.204 8.988 -14.037 1.00 84.44 506 GLU A C 1
ATOM 3954 O O . GLU A 1 506 ? -29.189 8.948 -13.302 1.00 84.44 506 GLU A O 1
ATOM 3959 N N . GLU A 1 507 ? -28.223 8.550 -15.294 1.00 83.31 507 GLU A N 1
ATOM 3960 C CA . GLU A 1 507 ? -29.418 8.035 -15.957 1.00 83.31 507 GLU A CA 1
ATOM 3961 C C . GLU A 1 507 ? -29.962 6.800 -15.237 1.00 83.31 507 GLU A C 1
ATOM 3963 O O . GLU A 1 507 ? -31.122 6.803 -14.819 1.00 83.31 507 GLU A O 1
ATOM 3968 N N . ILE A 1 508 ? -29.102 5.804 -14.985 1.00 82.88 508 ILE A N 1
ATOM 3969 C CA . ILE A 1 508 ? -29.520 4.561 -14.326 1.00 82.88 508 ILE A CA 1
ATOM 3970 C C . ILE A 1 508 ? -29.942 4.815 -12.877 1.00 82.88 508 ILE A C 1
ATOM 3972 O O . ILE A 1 508 ? -30.913 4.234 -12.401 1.00 82.88 508 ILE A O 1
ATOM 3976 N N . THR A 1 509 ? -29.268 5.741 -12.185 1.00 88.69 509 THR A N 1
ATOM 3977 C CA . THR A 1 509 ? -29.607 6.104 -10.804 1.00 88.69 509 THR A CA 1
ATOM 3978 C C . THR A 1 509 ? -30.993 6.737 -10.736 1.00 88.69 509 THR A C 1
ATOM 3980 O O . THR A 1 509 ? -31.781 6.402 -9.851 1.00 88.69 509 THR A O 1
ATOM 3983 N N . ARG A 1 510 ? -31.317 7.639 -11.675 1.00 90.06 510 ARG A N 1
ATOM 3984 C CA . ARG A 1 510 ? -32.639 8.278 -11.755 1.00 90.06 510 ARG A CA 1
ATOM 3985 C C . ARG A 1 510 ? -33.730 7.270 -12.095 1.00 90.06 510 ARG A C 1
ATOM 3987 O O . ARG A 1 510 ? -34.739 7.235 -11.394 1.00 90.06 510 ARG A O 1
ATOM 3994 N N . GLU A 1 511 ? -33.514 6.434 -13.108 1.00 88.25 511 GLU A N 1
ATOM 3995 C CA . GLU A 1 511 ? -34.479 5.408 -13.518 1.00 88.25 511 GLU A CA 1
ATOM 3996 C C . GLU A 1 511 ? -34.753 4.414 -12.382 1.00 88.25 511 GLU A C 1
ATOM 3998 O O . GLU A 1 511 ? -35.906 4.206 -11.991 1.00 88.25 511 GLU A O 1
ATOM 4003 N N . THR A 1 512 ? -33.698 3.857 -11.783 1.00 89.69 512 THR A N 1
ATOM 4004 C CA . THR A 1 512 ? -33.808 2.944 -10.641 1.00 89.69 512 THR A CA 1
ATOM 4005 C C . THR A 1 512 ? -34.520 3.617 -9.469 1.00 89.69 512 THR A C 1
ATOM 4007 O O . THR A 1 512 ? -35.385 3.001 -8.842 1.00 89.69 512 THR A O 1
ATOM 4010 N N . ALA A 1 513 ? -34.225 4.888 -9.180 1.00 92.19 513 ALA A N 1
ATOM 4011 C CA . ALA A 1 513 ? -34.861 5.588 -8.075 1.00 92.19 513 ALA A CA 1
ATOM 4012 C C . ALA A 1 513 ? -36.375 5.776 -8.271 1.00 92.19 513 ALA A C 1
ATOM 4014 O O . ALA A 1 513 ? -37.152 5.551 -7.337 1.00 92.19 513 ALA A O 1
ATOM 4015 N N . GLU A 1 514 ? -36.803 6.141 -9.481 1.00 91.88 514 GLU A N 1
ATOM 4016 C CA . GLU A 1 514 ? -38.218 6.287 -9.831 1.00 91.88 514 GLU A CA 1
ATOM 4017 C C . GLU A 1 514 ? -38.961 4.945 -9.794 1.00 91.88 514 GLU A C 1
ATOM 4019 O O . GLU A 1 514 ? -40.052 4.861 -9.218 1.00 91.88 514 GLU A O 1
ATOM 4024 N N . LEU A 1 515 ? -38.360 3.886 -10.347 1.00 91.69 515 LEU A N 1
ATOM 4025 C CA . LEU A 1 515 ? -38.937 2.540 -10.350 1.00 91.69 515 LEU A CA 1
ATOM 4026 C C . LEU A 1 515 ? -39.128 2.006 -8.927 1.00 91.69 515 LEU A C 1
ATOM 4028 O O . LEU A 1 515 ? -40.228 1.586 -8.568 1.00 91.69 515 LEU A O 1
ATOM 4032 N N . ILE A 1 516 ? -38.097 2.081 -8.081 1.00 93.31 516 ILE A N 1
ATOM 4033 C CA . ILE A 1 516 ? -38.171 1.581 -6.701 1.00 93.31 516 ILE A CA 1
ATOM 4034 C C . ILE A 1 516 ? -39.178 2.386 -5.868 1.00 93.31 516 ILE A C 1
ATOM 4036 O O . ILE A 1 516 ? -39.946 1.805 -5.100 1.00 93.31 516 ILE A O 1
ATOM 4040 N N . ALA A 1 517 ? -39.252 3.708 -6.040 1.00 92.50 517 ALA A N 1
ATOM 4041 C CA . ALA A 1 517 ? -40.243 4.524 -5.336 1.00 92.50 517 ALA A CA 1
ATOM 4042 C C . ALA A 1 517 ? -41.693 4.208 -5.746 1.00 92.50 517 ALA A C 1
ATOM 4044 O O . ALA A 1 517 ? -42.614 4.396 -4.944 1.00 92.50 517 ALA A O 1
ATOM 4045 N N . ALA A 1 518 ? -41.905 3.745 -6.983 1.00 91.50 518 ALA A N 1
ATOM 4046 C CA . ALA A 1 518 ? -43.204 3.291 -7.466 1.00 91.50 518 ALA A CA 1
ATOM 4047 C C . ALA A 1 518 ? -43.550 1.869 -6.988 1.00 91.50 518 ALA A C 1
ATOM 4049 O O . ALA A 1 518 ? -44.714 1.596 -6.695 1.00 91.50 518 ALA A O 1
ATOM 4050 N N . GLU A 1 519 ? -42.558 0.978 -6.900 1.00 93.44 519 GLU A N 1
ATOM 4051 C CA . GLU A 1 519 ? -42.723 -0.420 -6.479 1.00 93.44 519 GLU A CA 1
ATOM 4052 C C . GLU A 1 519 ? -42.976 -0.561 -4.964 1.00 93.44 519 GLU A C 1
ATOM 4054 O O . GLU A 1 519 ? -43.799 -1.383 -4.554 1.00 93.44 519 GLU A O 1
ATOM 4059 N N . TYR A 1 520 ? -42.326 0.257 -4.127 1.00 92.69 520 TYR A N 1
ATOM 4060 C CA . TYR A 1 520 ? -42.377 0.132 -2.665 1.00 92.69 520 TYR A CA 1
ATOM 4061 C C . TYR A 1 520 ? -43.053 1.340 -2.004 1.00 92.69 520 TYR A C 1
ATOM 4063 O O . TYR A 1 520 ? -42.489 2.428 -1.877 1.00 92.69 520 TYR A O 1
ATOM 4071 N N . GLU A 1 521 ? -44.282 1.159 -1.515 1.00 87.69 521 GLU A N 1
ATOM 4072 C CA . GLU A 1 521 ? -45.025 2.248 -0.879 1.00 87.69 521 GLU A CA 1
ATOM 4073 C C . GLU A 1 521 ? -44.347 2.728 0.420 1.00 87.69 521 GLU A C 1
ATOM 4075 O O . GLU A 1 521 ? -44.099 1.959 1.344 1.00 87.69 521 GLU A O 1
ATOM 4080 N N . GLY A 1 522 ? -44.086 4.036 0.512 1.00 85.06 522 GLY A N 1
ATOM 4081 C CA . GLY A 1 522 ? -43.550 4.677 1.716 1.00 85.06 522 GLY A CA 1
ATOM 4082 C C . GLY A 1 522 ? -42.024 4.656 1.845 1.00 85.06 522 GLY A C 1
ATOM 4083 O O . GLY A 1 522 ? -41.512 5.282 2.776 1.00 85.06 522 GLY A O 1
ATOM 4084 N N . VAL A 1 523 ? -41.296 4.020 0.918 1.00 92.00 523 VAL A N 1
ATOM 4085 C CA . VAL A 1 523 ? -39.829 4.101 0.878 1.00 92.00 523 VAL A CA 1
ATOM 4086 C C . VAL A 1 523 ? -39.385 5.499 0.437 1.00 92.00 523 VAL A C 1
ATOM 4088 O O . VAL A 1 523 ? -39.978 6.101 -0.462 1.00 92.00 523 VAL A O 1
ATOM 4091 N N . ARG A 1 524 ? -38.339 6.032 1.077 1.00 93.12 524 ARG A N 1
ATOM 4092 C CA . ARG A 1 524 ? -37.594 7.189 0.559 1.00 93.12 524 ARG A CA 1
ATOM 4093 C C . ARG A 1 524 ? -36.439 6.683 -0.292 1.00 93.12 524 ARG A C 1
ATOM 4095 O O . ARG A 1 524 ? -35.652 5.880 0.206 1.00 93.12 524 ARG A O 1
ATOM 4102 N N . VAL A 1 525 ? -36.327 7.153 -1.527 1.00 93.75 525 VAL A N 1
ATOM 4103 C CA . VAL A 1 525 ? -35.219 6.795 -2.411 1.00 93.75 525 VAL A CA 1
ATOM 4104 C C . VAL A 1 525 ? -34.269 7.976 -2.552 1.00 93.75 525 VAL A C 1
ATOM 4106 O O . VAL A 1 525 ? -34.677 9.069 -2.942 1.00 93.75 525 VAL A O 1
ATOM 4109 N N . LEU A 1 526 ? -33.013 7.751 -2.181 1.00 91.50 526 LEU A N 1
ATOM 4110 C CA . LEU A 1 526 ? -31.948 8.749 -2.142 1.00 91.50 526 LEU A CA 1
ATOM 4111 C C . LEU A 1 526 ? -30.847 8.301 -3.104 1.00 91.50 526 LEU A C 1
ATOM 4113 O O . LEU A 1 526 ? -29.924 7.594 -2.716 1.00 91.50 526 LEU A O 1
ATOM 4117 N N . GLY A 1 527 ? -31.004 8.628 -4.384 1.00 91.44 527 GLY A N 1
ATOM 4118 C CA . GLY A 1 527 ? -30.017 8.300 -5.405 1.00 91.44 527 GLY A CA 1
ATOM 4119 C C . GLY A 1 527 ? -28.767 9.160 -5.262 1.00 91.44 527 GLY A C 1
ATOM 4120 O O . GLY A 1 527 ? -28.866 10.374 -5.088 1.00 91.44 527 GLY A O 1
ATOM 4121 N N . HIS A 1 528 ? -27.597 8.540 -5.375 1.00 90.25 528 HIS A N 1
ATOM 4122 C CA . HIS A 1 528 ? -26.315 9.236 -5.339 1.00 90.25 528 HIS A CA 1
ATOM 4123 C C . HIS A 1 528 ? -25.505 8.900 -6.583 1.00 90.25 528 HIS A C 1
ATOM 4125 O O . HIS A 1 528 ? -25.126 7.752 -6.799 1.00 90.25 528 HIS A O 1
ATOM 4131 N N . VAL A 1 529 ? -25.227 9.925 -7.385 1.00 86.56 529 VAL A N 1
ATOM 4132 C CA . VAL A 1 529 ? -24.405 9.796 -8.585 1.00 86.56 529 VAL A CA 1
ATOM 4133 C C . VAL A 1 529 ? -22.979 10.211 -8.246 1.00 86.56 529 VAL A C 1
ATOM 4135 O O . VAL A 1 529 ? -22.680 11.409 -8.186 1.00 86.56 529 VAL A O 1
ATOM 4138 N N . CYS A 1 530 ? -22.108 9.243 -7.975 1.00 81.56 530 CYS A N 1
ATOM 4139 C CA . CYS A 1 530 ? -20.722 9.494 -7.586 1.00 81.56 530 CYS A CA 1
ATOM 4140 C C . CYS A 1 530 ? -19.787 8.329 -7.931 1.00 81.56 530 CYS A C 1
ATOM 4142 O O . CYS A 1 530 ? -20.220 7.218 -8.233 1.00 81.56 530 CYS A O 1
ATOM 4144 N N . ASP A 1 531 ? -18.483 8.597 -7.861 1.00 79.00 531 ASP A N 1
ATOM 4145 C CA . ASP A 1 531 ? -17.471 7.547 -7.838 1.00 79.00 531 ASP A CA 1
ATOM 4146 C C . ASP A 1 531 ? -17.366 7.012 -6.401 1.00 79.00 531 ASP A C 1
ATOM 4148 O O . ASP A 1 531 ? -16.832 7.678 -5.510 1.00 79.00 531 ASP A O 1
ATOM 4152 N N . PHE A 1 532 ? -17.903 5.818 -6.147 1.00 81.25 532 PHE A N 1
ATOM 4153 C CA . PHE A 1 532 ? -17.866 5.210 -4.815 1.00 81.25 532 PHE A CA 1
ATOM 4154 C C . PHE A 1 532 ? -16.445 4.821 -4.371 1.00 81.25 532 PHE A C 1
ATOM 4156 O O . PHE A 1 532 ? -16.240 4.549 -3.189 1.00 81.25 532 PHE A O 1
ATOM 4163 N N . GLU A 1 533 ? -15.448 4.821 -5.263 1.00 75.19 533 GLU A N 1
ATOM 4164 C CA . GLU A 1 533 ? -14.039 4.686 -4.879 1.00 75.19 533 GLU A CA 1
ATOM 4165 C C . GLU A 1 533 ? -13.454 5.990 -4.326 1.00 75.19 533 GLU A C 1
ATOM 4167 O O . GLU A 1 533 ? -12.368 5.960 -3.755 1.00 75.19 533 GLU A O 1
ATOM 4172 N N . LEU A 1 534 ? -14.151 7.128 -4.432 1.00 68.44 534 LEU A N 1
ATOM 4173 C CA . LEU A 1 534 ? -13.671 8.447 -3.992 1.00 68.44 534 LEU A CA 1
ATOM 4174 C C . LEU A 1 534 ? -14.623 9.148 -3.019 1.00 68.44 534 LEU A C 1
ATOM 4176 O O . LEU A 1 534 ? -14.153 9.758 -2.065 1.00 68.44 534 LEU A O 1
ATOM 4180 N N . ASP A 1 535 ? -15.936 8.995 -3.174 1.00 70.19 535 ASP A N 1
ATOM 4181 C CA . ASP A 1 535 ? -16.953 9.821 -2.506 1.00 70.19 535 ASP A CA 1
ATOM 4182 C C . ASP A 1 535 ? -17.978 9.008 -1.686 1.00 70.19 535 ASP A C 1
ATOM 4184 O O . ASP A 1 535 ? -19.113 9.447 -1.473 1.00 70.19 535 ASP A O 1
ATOM 4188 N N . LEU A 1 536 ? -17.596 7.818 -1.214 1.00 70.31 536 LEU A N 1
ATOM 4189 C CA . LEU A 1 536 ? -18.472 6.895 -0.483 1.00 70.31 536 LEU A CA 1
ATOM 4190 C C . LEU A 1 536 ? -19.125 7.510 0.773 1.00 70.31 536 LEU A C 1
ATOM 4192 O O . LEU A 1 536 ? -20.280 7.218 1.074 1.00 70.31 536 LEU A O 1
ATOM 4196 N N . GLU A 1 537 ? -18.425 8.391 1.495 1.00 71.25 537 GLU A N 1
ATOM 4197 C CA . GLU A 1 537 ? -18.873 8.965 2.775 1.00 71.25 537 GLU A CA 1
ATOM 4198 C C . GLU A 1 537 ? -20.017 9.983 2.627 1.00 71.25 537 GLU A C 1
ATOM 4200 O O . GLU A 1 537 ? -20.543 10.487 3.621 1.00 71.25 537 GLU A O 1
ATOM 4205 N N . ARG A 1 538 ? -20.417 10.311 1.394 1.00 65.12 538 ARG A N 1
ATOM 4206 C CA . ARG A 1 538 ? -21.417 11.350 1.114 1.00 65.12 538 ARG A CA 1
ATOM 4207 C C . ARG A 1 538 ? -22.867 10.875 1.175 1.00 65.12 538 ARG A C 1
ATOM 4209 O O . ARG A 1 538 ? -23.745 11.708 0.993 1.00 65.12 538 ARG A O 1
ATOM 4216 N N . VAL A 1 539 ? -23.131 9.589 1.419 1.00 67.56 539 VAL A N 1
ATOM 4217 C CA . VAL A 1 539 ? -24.479 8.984 1.400 1.00 67.56 539 VAL A CA 1
ATOM 4218 C C . VAL A 1 539 ? -25.146 9.107 2.787 1.00 67.56 539 VAL A C 1
ATOM 4220 O O . VAL A 1 539 ? -24.892 8.278 3.668 1.00 67.56 539 VAL A O 1
ATOM 4223 N N . PRO A 1 540 ? -25.999 10.122 3.051 1.00 64.62 540 PRO A N 1
ATOM 4224 C CA . PRO A 1 540 ? -26.415 10.477 4.401 1.00 64.62 540 PRO A CA 1
ATOM 4225 C C . PRO A 1 540 ? -27.734 9.781 4.750 1.00 64.62 540 PRO A C 1
ATOM 4227 O O . PRO A 1 540 ? -28.818 10.355 4.623 1.00 64.62 540 PRO A O 1
ATOM 4230 N N . ILE A 1 541 ? -27.655 8.526 5.194 1.00 71.38 541 ILE A N 1
ATOM 4231 C CA . ILE A 1 541 ? -28.842 7.768 5.609 1.00 71.38 541 ILE A CA 1
ATOM 4232 C C . ILE A 1 541 ? -28.762 7.391 7.082 1.00 71.38 541 ILE A C 1
ATOM 4234 O O . ILE A 1 541 ? -27.760 6.865 7.544 1.00 71.38 541 ILE A O 1
ATOM 4238 N N . GLU A 1 542 ? -29.846 7.646 7.812 1.00 74.50 542 GLU A N 1
ATOM 4239 C CA . GLU A 1 542 ? -29.958 7.355 9.242 1.00 74.50 542 GLU A CA 1
ATOM 4240 C C . GLU A 1 542 ? -30.525 5.956 9.538 1.00 74.50 542 GLU A C 1
ATOM 4242 O O . GLU A 1 542 ? -31.416 5.452 8.842 1.00 74.50 542 GLU A O 1
ATOM 4247 N N . GLY A 1 543 ? -30.124 5.413 10.690 1.00 72.50 543 GLY A N 1
ATOM 4248 C CA . GLY A 1 543 ? -30.624 4.162 11.269 1.00 72.50 543 GLY A CA 1
ATOM 4249 C C . GLY A 1 543 ? -29.665 2.997 11.035 1.00 72.50 543 GLY A C 1
ATOM 4250 O O . GLY A 1 543 ? -28.625 3.209 10.440 1.00 72.50 543 GLY A O 1
ATOM 4251 N N . PRO A 1 544 ? -29.992 1.771 11.480 1.00 90.00 544 PRO A N 1
ATOM 4252 C CA . PRO A 1 544 ? -29.215 0.595 11.103 1.00 90.00 544 PRO A CA 1
ATOM 4253 C C . PRO A 1 544 ? -29.299 0.389 9.587 1.00 90.00 544 PRO A C 1
ATOM 4255 O O . PRO A 1 544 ? -30.401 0.278 9.034 1.00 90.00 544 PRO A O 1
ATOM 4258 N N . ARG A 1 545 ? -28.154 0.363 8.916 1.00 93.50 545 ARG A N 1
ATOM 4259 C CA . ARG A 1 545 ? -28.027 0.260 7.460 1.00 93.50 545 ARG A CA 1
ATOM 4260 C C . ARG A 1 545 ? -27.467 -1.093 7.063 1.00 93.50 545 ARG A C 1
ATOM 4262 O O . ARG A 1 545 ? -26.609 -1.642 7.748 1.00 93.50 545 ARG A O 1
ATOM 4269 N N . ILE A 1 546 ? -27.884 -1.586 5.904 1.00 96.38 546 ILE A N 1
ATOM 4270 C CA . ILE A 1 546 ? -27.051 -2.505 5.129 1.00 96.38 546 ILE A CA 1
ATOM 4271 C C . ILE A 1 546 ? -26.387 -1.695 4.023 1.00 96.38 546 ILE A C 1
ATOM 4273 O O . ILE A 1 546 ? -27.074 -1.039 3.248 1.00 96.38 546 ILE A O 1
ATOM 4277 N N . VAL A 1 547 ? -25.063 -1.761 3.946 1.00 95.44 547 VAL A N 1
ATOM 4278 C CA . VAL A 1 547 ? -24.283 -1.326 2.787 1.00 95.44 547 VAL A CA 1
ATOM 4279 C C . VAL A 1 547 ? -24.002 -2.570 1.957 1.00 95.44 547 VAL A C 1
ATOM 4281 O O . VAL A 1 547 ? -23.280 -3.459 2.400 1.00 95.44 547 VAL A O 1
ATOM 4284 N N . ALA A 1 548 ? -24.622 -2.676 0.791 1.00 96.19 548 ALA A N 1
ATOM 4285 C CA . ALA A 1 548 ? -24.509 -3.809 -0.108 1.00 96.19 548 ALA A CA 1
ATOM 4286 C C . ALA A 1 548 ? -23.554 -3.489 -1.260 1.00 96.19 548 ALA A C 1
ATOM 4288 O O . ALA A 1 548 ? -23.700 -2.469 -1.932 1.00 96.19 548 ALA A O 1
ATOM 4289 N N . PHE A 1 549 ? -22.608 -4.388 -1.514 1.00 95.81 549 PHE A N 1
ATOM 4290 C CA . PHE A 1 549 ? -21.755 -4.357 -2.695 1.00 95.81 549 PHE A CA 1
ATOM 429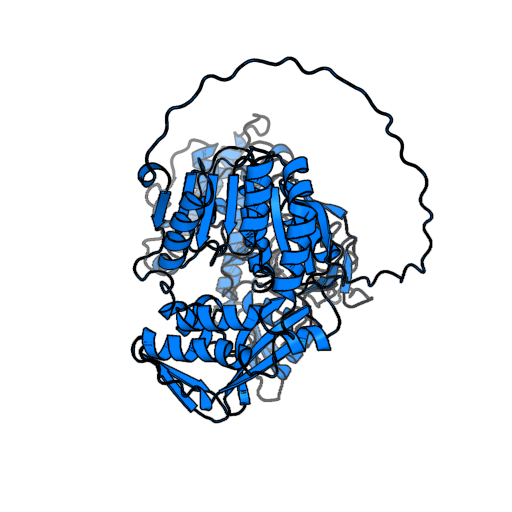1 C C . PHE A 1 549 ? -21.802 -5.730 -3.365 1.00 95.81 549 PHE A C 1
ATOM 4293 O O . PHE A 1 549 ? -21.260 -6.713 -2.861 1.00 95.81 549 PHE A O 1
ATOM 4300 N N . LEU A 1 550 ? -22.555 -5.822 -4.458 1.00 93.75 550 LEU A N 1
ATOM 4301 C CA . LEU A 1 550 ? -22.957 -7.086 -5.079 1.00 93.75 550 LEU A CA 1
ATOM 4302 C C . LEU A 1 550 ? -22.297 -7.260 -6.455 1.00 93.75 550 LEU A C 1
ATOM 4304 O O . LEU A 1 550 ? -21.688 -6.343 -6.994 1.00 93.75 550 LEU A O 1
ATOM 4308 N N . GLY A 1 551 ? -22.445 -8.440 -7.054 1.00 86.94 551 GLY A N 1
ATOM 4309 C CA . GLY A 1 551 ? -22.010 -8.742 -8.424 1.00 86.94 551 GLY A CA 1
ATOM 4310 C C . GLY A 1 551 ? -20.545 -9.129 -8.582 1.00 86.94 551 GLY A C 1
ATOM 4311 O O . GLY A 1 551 ? -20.088 -9.310 -9.705 1.00 86.94 551 GLY A O 1
ATOM 4312 N N . GLY A 1 552 ? -19.807 -9.279 -7.483 1.00 87.00 552 GLY A N 1
ATOM 4313 C CA . GLY A 1 552 ? -18.407 -9.690 -7.514 1.00 87.00 552 GLY A CA 1
ATOM 4314 C C . GLY A 1 552 ? -17.469 -8.559 -7.928 1.00 87.00 552 GLY A C 1
ATOM 4315 O O . GLY A 1 552 ? -16.286 -8.811 -8.142 1.00 87.00 552 GLY A O 1
ATOM 4316 N N . THR A 1 553 ? -17.967 -7.320 -7.984 1.00 89.31 553 THR A N 1
ATOM 4317 C CA . THR A 1 553 ? -17.241 -6.106 -8.391 1.00 89.31 553 THR A CA 1
ATOM 4318 C C . THR A 1 553 ? -15.989 -5.855 -7.552 1.00 89.31 553 THR A C 1
ATOM 4320 O O . THR A 1 553 ? -14.992 -5.355 -8.061 1.00 89.31 553 THR A O 1
ATOM 4323 N N . MET A 1 554 ? -15.970 -6.300 -6.290 1.00 92.19 554 MET A N 1
ATOM 4324 C CA . MET A 1 554 ? -14.771 -6.275 -5.438 1.00 92.19 554 MET A CA 1
ATOM 4325 C C . MET A 1 554 ? -13.574 -7.018 -6.054 1.00 92.19 554 MET A C 1
ATOM 4327 O O . MET A 1 554 ? -12.417 -6.699 -5.772 1.00 92.19 554 MET A O 1
ATOM 4331 N N . GLY A 1 555 ? -13.840 -8.021 -6.895 1.00 93.00 555 GLY A N 1
ATOM 4332 C CA . GLY A 1 555 ? -12.816 -8.747 -7.635 1.00 93.00 555 GLY A CA 1
ATOM 4333 C C . GLY A 1 555 ? -12.062 -7.871 -8.635 1.00 93.00 555 GLY A C 1
ATOM 4334 O O . GLY A 1 555 ? -10.937 -8.214 -8.988 1.00 93.00 555 GLY A O 1
ATOM 4335 N N . ASN A 1 556 ? -12.622 -6.732 -9.038 1.00 92.25 556 ASN A N 1
ATOM 4336 C CA . ASN A 1 556 ? -11.995 -5.836 -10.006 1.00 92.25 556 ASN A CA 1
ATOM 4337 C C . ASN A 1 556 ? -10.918 -4.942 -9.386 1.00 92.25 556 ASN A C 1
ATOM 4339 O O . ASN A 1 556 ? -10.159 -4.291 -10.102 1.00 92.25 556 ASN A O 1
ATOM 4343 N N . PHE A 1 557 ? -10.832 -4.925 -8.056 1.00 89.19 557 PHE A N 1
ATOM 4344 C CA . PHE A 1 557 ? -9.915 -4.060 -7.332 1.00 89.19 557 PHE A CA 1
ATOM 4345 C C . PHE A 1 557 ? -8.591 -4.777 -7.125 1.00 89.19 557 PHE A C 1
ATOM 4347 O O . PHE A 1 557 ? -8.565 -5.927 -6.670 1.00 89.19 557 PHE A O 1
ATOM 4354 N N . GLN A 1 558 ? -7.492 -4.067 -7.372 1.00 85.38 558 GLN A N 1
ATOM 4355 C CA . GLN A 1 558 ? -6.168 -4.529 -6.965 1.00 85.38 558 GLN A CA 1
ATOM 4356 C C . GLN A 1 558 ? -6.107 -4.675 -5.431 1.00 85.38 558 GLN A C 1
ATOM 4358 O O . GLN A 1 558 ? -6.857 -3.993 -4.726 1.00 85.38 558 GLN A O 1
ATOM 4363 N N . PRO A 1 559 ? -5.210 -5.510 -4.873 1.00 83.44 559 PRO A N 1
ATOM 4364 C CA . PRO A 1 559 ? -5.165 -5.771 -3.431 1.00 83.44 559 PRO A CA 1
ATOM 4365 C C . PRO A 1 559 ? -5.105 -4.502 -2.563 1.00 83.44 559 PRO A C 1
ATOM 4367 O O . PRO A 1 559 ? -5.875 -4.370 -1.613 1.00 83.44 559 PRO A O 1
ATOM 4370 N N . ALA A 1 560 ? -4.270 -3.524 -2.933 1.00 77.44 560 ALA A N 1
ATOM 4371 C CA . ALA A 1 560 ? -4.163 -2.254 -2.210 1.00 77.44 560 ALA A CA 1
ATOM 4372 C C . ALA A 1 560 ? -5.450 -1.412 -2.291 1.00 77.44 560 ALA A C 1
ATOM 4374 O O . ALA A 1 560 ? -5.913 -0.885 -1.279 1.00 77.44 560 ALA A O 1
ATOM 4375 N N . GLN A 1 561 ? -6.065 -1.334 -3.478 1.00 78.62 561 GLN A N 1
ATOM 4376 C CA . GLN A 1 561 ? -7.336 -0.628 -3.685 1.00 78.62 561 GLN A CA 1
ATOM 4377 C C . GLN A 1 561 ? -8.456 -1.261 -2.851 1.00 78.62 561 GLN A C 1
ATOM 4379 O O . GLN A 1 561 ? -9.199 -0.562 -2.167 1.00 78.62 561 GLN A O 1
ATOM 4384 N N . ARG A 1 562 ? -8.522 -2.597 -2.833 1.00 89.69 562 ARG A N 1
ATOM 4385 C CA . ARG A 1 562 ? -9.475 -3.377 -2.037 1.00 89.69 562 ARG A CA 1
ATOM 4386 C C . ARG A 1 562 ? -9.346 -3.107 -0.543 1.00 89.69 562 ARG A C 1
ATOM 4388 O O . ARG A 1 562 ? -10.357 -2.876 0.117 1.00 89.69 562 ARG A O 1
ATOM 4395 N N . ALA A 1 563 ? -8.122 -3.118 -0.021 1.00 81.88 563 ALA A N 1
ATOM 4396 C CA . ALA A 1 563 ? -7.863 -2.837 1.388 1.00 81.88 563 ALA A CA 1
ATOM 4397 C C . ALA A 1 563 ? -8.300 -1.412 1.767 1.00 81.88 563 ALA A C 1
ATOM 4399 O O . ALA A 1 563 ? -8.987 -1.219 2.769 1.00 81.88 563 ALA A O 1
ATOM 4400 N N . THR A 1 564 ? -7.967 -0.415 0.941 1.00 80.00 564 THR A N 1
ATOM 4401 C CA . THR A 1 564 ? -8.388 0.978 1.161 1.00 80.00 564 THR A CA 1
ATOM 4402 C C . THR A 1 564 ? -9.904 1.132 1.113 1.00 80.00 564 THR A C 1
ATOM 4404 O O . THR A 1 564 ? -10.479 1.755 2.004 1.00 80.00 564 THR A O 1
ATOM 4407 N N . PHE A 1 565 ? -10.566 0.522 0.132 1.00 86.44 565 PHE A N 1
ATOM 4408 C CA . PHE A 1 565 ? -12.020 0.563 0.017 1.00 86.44 565 PHE A CA 1
ATOM 4409 C C . PHE A 1 565 ? -12.717 -0.069 1.230 1.00 86.44 565 PHE A C 1
ATOM 4411 O O . PHE A 1 565 ? -13.621 0.531 1.809 1.00 86.44 565 PHE A O 1
ATOM 4418 N N . LEU A 1 566 ? -12.263 -1.243 1.677 1.00 91.75 566 LEU A N 1
ATOM 4419 C CA . LEU A 1 566 ? -12.843 -1.916 2.840 1.00 91.75 566 LEU A CA 1
ATOM 4420 C C . LEU A 1 566 ? -12.620 -1.147 4.148 1.00 91.75 566 LEU A C 1
ATOM 4422 O O . LEU A 1 566 ? -13.532 -1.106 4.970 1.00 91.75 566 LEU A O 1
ATOM 4426 N N . ARG A 1 567 ? -11.468 -0.485 4.330 1.00 87.44 567 ARG A N 1
ATOM 4427 C CA . ARG A 1 567 ? -11.239 0.407 5.484 1.00 87.44 567 ARG A CA 1
ATOM 4428 C C . ARG A 1 567 ? -12.216 1.577 5.504 1.00 87.44 567 ARG A C 1
ATOM 4430 O O . ARG A 1 567 ? -12.740 1.930 6.555 1.00 87.44 567 ARG A O 1
ATOM 4437 N N . ARG A 1 568 ? -12.490 2.173 4.342 1.00 86.31 568 ARG A N 1
ATOM 4438 C CA . ARG A 1 568 ? -13.476 3.258 4.229 1.00 86.31 568 ARG A CA 1
ATOM 4439 C C . ARG A 1 568 ? -14.885 2.779 4.549 1.00 86.31 568 ARG A C 1
ATOM 4441 O O . ARG A 1 568 ? -15.593 3.457 5.285 1.00 86.31 568 ARG A O 1
ATOM 4448 N N . ILE A 1 569 ? -15.255 1.589 4.071 1.00 91.44 569 ILE A N 1
ATOM 4449 C CA . ILE A 1 569 ? -16.504 0.931 4.468 1.00 91.44 569 ILE A CA 1
ATOM 4450 C C . ILE A 1 569 ? -16.550 0.786 5.990 1.00 91.44 569 ILE A C 1
ATOM 4452 O O . ILE A 1 569 ? -17.501 1.262 6.594 1.00 91.44 569 ILE A O 1
ATOM 4456 N N . ALA A 1 570 ? -15.524 0.203 6.615 1.00 90.56 570 ALA A N 1
ATOM 4457 C CA . ALA A 1 570 ? -15.477 0.007 8.064 1.00 90.56 570 ALA A CA 1
ATOM 4458 C C . ALA A 1 570 ? -15.661 1.318 8.842 1.00 90.56 570 ALA A C 1
ATOM 4460 O O . ALA A 1 570 ? -16.511 1.386 9.724 1.00 90.56 570 ALA A O 1
ATOM 4461 N N . ASN A 1 571 ? -14.943 2.374 8.448 1.00 85.69 571 ASN A N 1
ATOM 4462 C CA . ASN A 1 571 ? -15.023 3.700 9.068 1.00 85.69 571 ASN A CA 1
ATOM 4463 C C . ASN A 1 571 ? -16.395 4.371 8.909 1.00 85.69 571 ASN A C 1
ATOM 4465 O O . ASN A 1 571 ? -16.749 5.243 9.699 1.00 85.69 571 ASN A O 1
ATOM 4469 N N . MET A 1 572 ? -17.155 3.999 7.878 1.00 85.44 572 MET A N 1
ATOM 4470 C CA . MET A 1 572 ? -18.488 4.538 7.634 1.00 85.44 572 MET A CA 1
ATOM 4471 C C . MET A 1 572 ? -19.568 3.826 8.458 1.00 85.44 572 MET A C 1
ATOM 4473 O O . MET A 1 572 ? -20.620 4.422 8.683 1.00 85.44 572 MET A O 1
ATOM 4477 N N . LEU A 1 573 ? -19.365 2.569 8.866 1.00 89.62 573 LEU A N 1
ATOM 4478 C CA . LEU A 1 573 ? -20.390 1.766 9.541 1.00 89.62 573 LEU A CA 1
ATOM 4479 C C . LEU A 1 573 ? -20.523 2.140 11.022 1.00 89.62 573 LEU A C 1
ATOM 4481 O O . LEU A 1 573 ? -19.580 2.015 11.800 1.00 89.62 573 LEU A O 1
ATOM 4485 N N . ASP A 1 574 ? -21.741 2.480 11.439 1.00 89.88 574 ASP A N 1
ATOM 4486 C CA . ASP A 1 574 ? -22.093 2.543 12.854 1.00 89.88 574 ASP A CA 1
ATOM 4487 C C . ASP A 1 574 ? -22.237 1.118 13.436 1.00 89.88 574 ASP A C 1
ATOM 4489 O O . ASP A 1 574 ? -22.476 0.161 12.694 1.00 89.88 574 ASP A O 1
ATOM 4493 N N . PRO A 1 575 ? -22.208 0.923 14.772 1.00 87.44 575 PRO A N 1
ATOM 4494 C CA . PRO A 1 575 ? -22.326 -0.410 15.387 1.00 87.44 575 PRO A CA 1
ATOM 4495 C C . PRO A 1 575 ? -23.584 -1.217 14.988 1.00 87.44 575 PRO A C 1
ATOM 4497 O O . PRO A 1 575 ? -23.614 -2.453 15.068 1.00 87.44 575 PRO A O 1
ATOM 4500 N N . GLY A 1 576 ? -24.653 -0.520 14.588 1.00 89.00 576 GLY A N 1
ATOM 4501 C CA . GLY A 1 576 ? -25.899 -1.119 14.103 1.00 89.00 576 GLY A CA 1
ATOM 4502 C C . GLY A 1 576 ? -25.866 -1.542 12.634 1.00 89.00 576 GLY A C 1
ATOM 4503 O O . GLY A 1 576 ? -26.733 -2.307 12.217 1.00 89.00 576 GLY A O 1
ATOM 4504 N N . ASP A 1 577 ? -24.878 -1.087 11.870 1.00 94.25 577 ASP A N 1
ATOM 4505 C CA . ASP A 1 577 ? -24.820 -1.271 10.427 1.00 94.25 577 ASP A CA 1
ATOM 4506 C C . ASP A 1 577 ? -24.135 -2.574 10.042 1.00 94.25 577 ASP A C 1
ATOM 4508 O O . ASP A 1 577 ? -23.383 -3.180 10.814 1.00 94.25 577 ASP A O 1
ATOM 4512 N N . ARG A 1 578 ? -24.398 -3.024 8.820 1.00 96.50 578 ARG A N 1
ATOM 4513 C CA . ARG A 1 578 ? -23.763 -4.200 8.241 1.00 96.50 578 ARG A CA 1
ATOM 4514 C C . ARG A 1 578 ? -23.286 -3.937 6.833 1.00 96.50 578 ARG A C 1
ATOM 4516 O O . ARG A 1 578 ? -23.925 -3.220 6.070 1.00 96.50 578 ARG A O 1
ATOM 4523 N N . PHE A 1 579 ? -22.197 -4.599 6.484 1.00 97.38 579 PHE A N 1
ATOM 4524 C CA . PHE A 1 579 ? -21.705 -4.681 5.123 1.00 97.38 579 PHE A CA 1
ATOM 4525 C C . PHE A 1 579 ? -22.064 -6.042 4.533 1.00 97.38 579 PHE A C 1
ATOM 4527 O O . PHE A 1 579 ? -21.695 -7.072 5.093 1.00 97.38 579 PHE A O 1
ATOM 4534 N N . LEU A 1 580 ? -22.807 -6.042 3.429 1.00 97.88 580 LEU A N 1
ATOM 4535 C CA . LEU A 1 580 ? -23.176 -7.231 2.669 1.00 97.88 580 LEU A CA 1
ATOM 4536 C C . LEU A 1 580 ? -22.362 -7.253 1.375 1.00 97.88 580 LEU A C 1
ATOM 4538 O O . LEU A 1 580 ? -22.554 -6.401 0.510 1.00 97.88 580 LEU A O 1
ATOM 4542 N N . LEU A 1 581 ? -21.473 -8.229 1.226 1.00 97.94 581 LEU A N 1
ATOM 4543 C CA . LEU A 1 581 ? -20.585 -8.328 0.070 1.00 97.94 581 LEU A CA 1
ATOM 4544 C C . LEU A 1 581 ? -20.838 -9.613 -0.714 1.00 97.94 581 LEU A C 1
ATOM 4546 O O . LEU A 1 581 ? -20.857 -10.700 -0.140 1.00 97.94 581 LEU A O 1
ATOM 4550 N N . GLY A 1 582 ? -20.958 -9.488 -2.033 1.00 97.38 582 GLY A N 1
ATOM 4551 C CA . GLY A 1 582 ? -20.902 -10.611 -2.961 1.00 97.38 582 GLY A CA 1
ATOM 4552 C C . GLY A 1 582 ? -19.480 -10.887 -3.436 1.00 97.38 582 GLY A C 1
ATOM 4553 O O . GLY A 1 582 ? -18.807 -9.994 -3.952 1.00 97.38 582 GLY A O 1
ATOM 4554 N N . THR A 1 583 ? -19.019 -12.129 -3.282 1.00 97.25 583 THR A N 1
ATOM 4555 C CA . THR A 1 583 ? -17.692 -12.562 -3.733 1.00 97.25 583 THR A CA 1
ATOM 4556 C C . THR A 1 583 ? -17.766 -13.831 -4.566 1.00 97.25 583 THR A C 1
ATOM 4558 O O . THR A 1 583 ? -18.358 -14.836 -4.173 1.00 97.25 583 THR A O 1
ATOM 4561 N N . ASP A 1 584 ? -17.111 -13.794 -5.722 1.00 97.75 584 ASP A N 1
ATOM 4562 C CA . ASP A 1 584 ? -16.919 -14.973 -6.554 1.00 97.75 584 ASP A CA 1
ATOM 4563 C C . ASP A 1 584 ? -15.774 -15.825 -5.988 1.00 97.75 584 ASP A C 1
ATOM 4565 O O . ASP A 1 584 ? -14.698 -15.300 -5.703 1.00 97.75 584 ASP A O 1
ATOM 4569 N N . LEU A 1 585 ? -15.987 -17.126 -5.787 1.00 97.25 585 LEU A N 1
ATOM 4570 C CA . LEU A 1 585 ? -15.040 -17.983 -5.069 1.00 97.25 585 LEU A CA 1
ATOM 4571 C C . LEU A 1 585 ? -13.997 -18.624 -5.984 1.00 97.25 585 LEU A C 1
ATOM 4573 O O . LEU A 1 585 ? -14.218 -18.828 -7.176 1.00 97.25 585 LEU A O 1
ATOM 4577 N N . VAL A 1 586 ? -12.845 -19.004 -5.435 1.00 95.62 586 VAL A N 1
ATOM 4578 C CA . VAL A 1 586 ? -11.900 -19.859 -6.169 1.00 95.62 586 VAL A CA 1
ATOM 4579 C C . VAL A 1 586 ? -12.554 -21.214 -6.450 1.00 95.62 586 VAL A C 1
ATOM 4581 O O . VAL A 1 586 ? -13.114 -21.846 -5.556 1.00 95.62 586 VAL A O 1
ATOM 4584 N N . LYS A 1 587 ? -12.457 -21.664 -7.700 1.00 93.31 587 LYS A N 1
ATOM 4585 C CA . LYS A 1 587 ? -13.060 -22.903 -8.208 1.00 93.31 587 LYS A CA 1
ATOM 4586 C C . LYS A 1 587 ? -12.210 -23.478 -9.341 1.00 93.31 587 LYS A C 1
ATOM 4588 O O . LYS A 1 587 ? -11.074 -23.049 -9.544 1.00 93.31 587 LYS A O 1
ATOM 4593 N N . ASP A 1 588 ? -12.721 -24.478 -10.054 1.00 93.06 588 ASP A N 1
ATOM 4594 C CA . ASP A 1 588 ? -11.977 -25.065 -11.158 1.00 93.06 588 ASP A CA 1
ATOM 4595 C C . ASP A 1 588 ? -11.721 -24.043 -12.278 1.00 93.06 588 ASP A C 1
ATOM 4597 O O . ASP A 1 588 ? -12.576 -23.237 -12.647 1.00 93.06 588 ASP A O 1
ATOM 4601 N N . ARG A 1 589 ? -10.504 -24.097 -12.823 1.00 94.31 589 ARG A N 1
ATOM 4602 C CA . ARG A 1 589 ? -10.024 -23.162 -13.841 1.00 94.31 589 ARG A CA 1
ATOM 4603 C C . ARG A 1 589 ? -10.931 -23.108 -15.071 1.00 94.31 589 ARG A C 1
ATOM 4605 O O . ARG A 1 589 ? -11.132 -22.028 -15.606 1.00 94.31 589 ARG A O 1
ATOM 4612 N N . ALA A 1 590 ? -11.452 -24.249 -15.522 1.00 94.25 590 ALA A N 1
ATOM 4613 C CA . ALA A 1 590 ? -12.227 -24.313 -16.757 1.00 94.25 590 ALA A CA 1
ATOM 4614 C C . ALA A 1 590 ? -13.547 -23.544 -16.624 1.00 94.25 590 ALA A C 1
ATOM 4616 O O . ALA A 1 590 ? -13.903 -22.797 -17.530 1.00 94.25 590 ALA A O 1
ATOM 4617 N N . THR A 1 591 ? -14.225 -23.668 -15.481 1.00 94.88 591 THR A N 1
ATOM 4618 C CA . THR A 1 591 ? -15.443 -22.911 -15.178 1.00 94.88 591 THR A CA 1
ATOM 4619 C C . THR A 1 591 ? -15.175 -21.410 -15.125 1.00 94.88 591 THR A C 1
ATOM 4621 O O . THR A 1 591 ? -15.917 -20.639 -15.732 1.00 94.88 591 THR A O 1
ATOM 4624 N N . VAL A 1 592 ? -14.103 -20.976 -14.446 1.00 94.88 592 VAL A N 1
ATOM 4625 C CA . VAL A 1 592 ? -13.779 -19.540 -14.383 1.00 94.88 592 VAL A CA 1
ATOM 4626 C C . VAL A 1 592 ? -13.388 -19.010 -15.761 1.00 94.88 592 VAL A C 1
ATOM 4628 O O . VAL A 1 592 ? -13.900 -17.982 -16.177 1.00 94.88 592 VAL A O 1
ATOM 4631 N N . GLU A 1 593 ? -12.527 -19.704 -16.506 1.00 96.25 593 GLU A N 1
ATOM 4632 C CA . GLU A 1 593 ? -12.110 -19.249 -17.837 1.00 96.25 593 GLU A CA 1
ATOM 4633 C C . GLU A 1 593 ? -13.278 -19.208 -18.828 1.00 96.25 593 GLU A C 1
ATOM 4635 O O . GLU A 1 593 ? -13.338 -18.276 -19.627 1.00 96.25 593 GLU A O 1
ATOM 4640 N N . ALA A 1 594 ? -14.219 -20.157 -18.759 1.00 96.25 594 ALA A N 1
ATOM 4641 C CA . ALA A 1 594 ? -15.413 -20.165 -19.603 1.00 96.25 594 ALA A CA 1
ATOM 4642 C C . ALA A 1 594 ? -16.325 -18.960 -19.333 1.00 96.25 594 ALA A C 1
ATOM 4644 O O . ALA A 1 594 ? -16.854 -18.385 -20.280 1.00 96.25 594 ALA A O 1
ATOM 4645 N N . ALA A 1 595 ? -16.457 -18.534 -18.072 1.00 96.44 595 ALA A N 1
ATOM 4646 C CA . ALA A 1 595 ? -17.267 -17.370 -17.714 1.00 96.44 595 ALA A CA 1
ATOM 4647 C C . ALA A 1 595 ? -16.770 -16.069 -18.372 1.00 96.44 595 ALA A C 1
ATOM 4649 O O . ALA A 1 595 ? -17.569 -15.171 -18.605 1.00 96.44 595 ALA A O 1
ATOM 4650 N N . TYR A 1 596 ? -15.479 -15.972 -18.706 1.00 97.44 596 TYR A N 1
ATOM 4651 C CA . TYR A 1 596 ? -14.894 -14.790 -19.357 1.00 97.44 596 TYR A CA 1
ATOM 4652 C C . TYR A 1 596 ? -14.492 -15.031 -20.819 1.00 97.44 596 TYR A C 1
ATOM 4654 O O . TYR A 1 596 ? -14.023 -14.112 -21.478 1.00 97.44 596 TYR A O 1
ATOM 4662 N N . ASN A 1 597 ? -14.680 -16.247 -21.336 1.00 96.88 597 ASN A N 1
ATOM 4663 C CA . ASN A 1 597 ? -14.447 -16.618 -22.733 1.00 96.88 597 ASN A CA 1
ATOM 4664 C C . ASN A 1 597 ? -15.684 -17.345 -23.275 1.00 96.88 597 ASN A C 1
ATOM 4666 O O . ASN A 1 597 ? -15.602 -18.493 -23.723 1.00 96.88 597 ASN A O 1
ATOM 4670 N N . ASP A 1 598 ? -16.843 -16.696 -23.181 1.00 97.38 598 ASP A N 1
ATOM 4671 C CA . ASP A 1 598 ? -18.098 -17.301 -23.603 1.00 97.38 598 ASP A CA 1
ATOM 4672 C C . ASP A 1 598 ? -18.096 -17.651 -25.094 1.00 97.38 598 ASP A C 1
ATOM 4674 O O . ASP A 1 598 ? -17.533 -16.951 -25.942 1.00 97.38 598 ASP A O 1
ATOM 4678 N N . SER A 1 599 ? -18.779 -18.743 -25.427 1.00 96.19 599 SER A N 1
ATOM 4679 C CA . SER A 1 599 ? -18.817 -19.264 -26.794 1.00 96.19 599 SER A CA 1
ATOM 4680 C C . SER A 1 599 ? -19.569 -18.363 -27.781 1.00 96.19 599 SER A C 1
ATOM 4682 O O . SER A 1 599 ? -19.383 -18.495 -28.994 1.00 96.19 599 SER A O 1
ATOM 4684 N N . ALA A 1 600 ? -20.402 -17.445 -27.282 1.00 96.62 600 ALA A N 1
ATOM 4685 C CA . ALA A 1 600 ? -21.162 -16.491 -28.084 1.00 96.62 600 ALA A CA 1
ATOM 4686 C C . ALA A 1 600 ? -20.351 -15.232 -28.459 1.00 96.62 600 ALA A C 1
ATOM 4688 O O . ALA A 1 600 ? -20.779 -14.476 -29.333 1.00 96.62 600 ALA A O 1
ATOM 4689 N N . GLY A 1 601 ? -19.179 -15.022 -27.848 1.00 97.25 601 GLY A N 1
ATOM 4690 C CA . GLY A 1 601 ? -18.301 -13.879 -28.098 1.00 97.25 601 GLY A CA 1
ATOM 4691 C C . GLY A 1 601 ? -18.800 -12.557 -27.504 1.00 97.25 601 GLY A C 1
ATOM 4692 O O . GLY A 1 601 ? -18.320 -11.494 -27.905 1.00 97.25 601 GLY A O 1
ATOM 4693 N N . VAL A 1 602 ? -19.745 -12.593 -26.562 1.00 98.25 602 VAL A N 1
ATOM 4694 C CA . VAL A 1 602 ? -20.329 -11.383 -25.961 1.00 98.25 602 VAL A CA 1
ATOM 4695 C C . VAL A 1 602 ? -19.319 -10.700 -25.036 1.00 98.25 602 VAL A C 1
ATOM 4697 O O . VAL A 1 602 ? -19.148 -9.487 -25.128 1.00 98.25 602 VAL A O 1
ATOM 4700 N N . THR A 1 603 ? -18.569 -11.454 -24.227 1.00 97.31 603 THR A N 1
ATOM 4701 C CA . THR A 1 603 ? -17.501 -10.922 -23.356 1.00 97.31 603 THR A CA 1
ATOM 4702 C C . THR A 1 603 ? -16.356 -10.334 -24.175 1.00 97.31 603 THR A C 1
ATOM 4704 O O . THR A 1 603 ? -15.785 -9.302 -23.820 1.00 97.31 603 THR A O 1
ATOM 4707 N N . ALA A 1 604 ? -16.053 -10.929 -25.332 1.00 98.00 604 ALA A N 1
ATOM 4708 C CA . ALA A 1 604 ? -15.083 -10.365 -26.262 1.00 98.00 604 ALA A CA 1
ATOM 4709 C C . ALA A 1 604 ? -15.556 -9.018 -26.829 1.00 98.00 604 ALA A C 1
ATOM 4711 O O . ALA A 1 604 ? -14.773 -8.068 -26.873 1.00 98.00 604 ALA A O 1
ATOM 4712 N N . ALA A 1 605 ? -16.831 -8.915 -27.218 1.00 98.00 605 ALA A N 1
ATOM 4713 C CA . ALA A 1 605 ? -17.425 -7.659 -27.669 1.00 98.00 605 ALA A CA 1
ATOM 4714 C C . ALA A 1 605 ? -17.454 -6.600 -26.552 1.00 98.00 605 ALA A C 1
ATOM 4716 O O . ALA A 1 605 ? -17.100 -5.451 -26.805 1.00 98.00 605 ALA A O 1
ATOM 4717 N N . PHE A 1 606 ? -17.799 -6.993 -25.322 1.00 97.12 606 PHE A N 1
ATOM 4718 C CA . PHE A 1 606 ? -17.770 -6.131 -24.137 1.00 97.12 606 PHE A CA 1
ATOM 4719 C C . PHE A 1 606 ? -16.367 -5.585 -23.866 1.00 97.12 606 PHE A C 1
ATOM 4721 O O . PHE A 1 606 ? -16.187 -4.376 -23.763 1.00 97.12 606 PHE A O 1
ATOM 4728 N N . ASN A 1 607 ? -15.347 -6.449 -23.862 1.00 97.88 607 ASN A N 1
ATOM 4729 C CA . ASN A 1 607 ? -13.972 -6.015 -23.634 1.00 97.88 607 ASN A CA 1
ATOM 4730 C C . ASN A 1 607 ? -13.487 -5.045 -24.730 1.00 97.88 607 ASN A C 1
ATOM 4732 O O . ASN A 1 607 ? -12.891 -4.012 -24.443 1.00 97.88 607 ASN A O 1
ATOM 4736 N N . LYS A 1 608 ? -13.779 -5.332 -26.007 1.00 98.00 608 LYS A N 1
ATOM 4737 C CA . LYS A 1 608 ? -13.416 -4.440 -27.124 1.00 98.00 608 LYS A CA 1
ATOM 4738 C C . LYS A 1 608 ? -14.164 -3.104 -27.105 1.00 98.00 608 LYS A C 1
ATOM 4740 O O . LYS A 1 608 ? -13.657 -2.139 -27.674 1.00 98.00 608 LYS A O 1
ATOM 4745 N N . ASN A 1 609 ? -15.334 -3.030 -26.466 1.00 96.69 609 ASN A N 1
ATOM 4746 C CA . ASN A 1 609 ? -16.159 -1.822 -26.426 1.00 96.69 609 ASN A CA 1
ATOM 4747 C C . ASN A 1 609 ? -15.411 -0.619 -25.838 1.00 96.69 609 ASN A C 1
ATOM 4749 O O . ASN A 1 609 ? -15.593 0.496 -26.315 1.00 96.69 609 ASN A O 1
ATOM 4753 N N . VAL A 1 610 ? -14.485 -0.838 -24.894 1.00 95.44 610 VAL A N 1
ATOM 4754 C CA . VAL A 1 610 ? -13.666 0.252 -24.338 1.00 95.44 610 VAL A CA 1
ATOM 4755 C C . VAL A 1 610 ? -12.909 1.021 -25.425 1.00 95.44 610 VAL A C 1
ATOM 4757 O O . VAL A 1 610 ? -12.774 2.236 -25.340 1.00 95.44 610 VAL A O 1
ATOM 4760 N N . LEU A 1 611 ? -12.473 0.352 -26.498 1.00 97.50 611 LEU A N 1
ATOM 4761 C CA . LEU A 1 611 ? -11.799 1.009 -27.618 1.00 97.50 611 LEU A CA 1
ATOM 4762 C C . LEU A 1 611 ? -12.761 1.905 -28.409 1.00 97.50 611 LEU A C 1
ATOM 4764 O O . LEU A 1 611 ? -12.378 2.998 -28.820 1.00 97.50 611 LEU A O 1
ATOM 4768 N N . ALA A 1 612 ? -14.016 1.475 -28.588 1.00 96.44 612 ALA A N 1
ATOM 4769 C CA . ALA A 1 612 ? -15.049 2.294 -29.221 1.00 96.44 612 ALA A CA 1
ATOM 4770 C C . ALA A 1 612 ? -15.363 3.537 -28.378 1.00 96.44 612 ALA A C 1
ATOM 4772 O O . ALA A 1 612 ? -15.450 4.635 -28.927 1.00 96.44 612 ALA A O 1
ATOM 4773 N N . VAL A 1 613 ? -15.426 3.383 -27.051 1.00 93.56 613 VAL A N 1
ATOM 4774 C CA . VAL A 1 613 ? -15.586 4.505 -26.117 1.00 93.56 613 VAL A CA 1
ATOM 4775 C C . VAL A 1 613 ? -14.436 5.502 -26.271 1.00 93.56 613 VAL A C 1
ATOM 4777 O O . VAL A 1 613 ? -14.682 6.699 -26.388 1.00 93.56 613 VAL A O 1
ATOM 4780 N N . LEU A 1 614 ? -13.180 5.044 -26.337 1.00 94.88 614 LEU A N 1
ATOM 4781 C CA . LEU A 1 614 ? -12.037 5.942 -26.549 1.00 94.88 614 LEU A CA 1
ATOM 4782 C C . LEU A 1 614 ? -12.075 6.634 -27.920 1.00 94.88 614 LEU A C 1
ATOM 4784 O O . LEU A 1 614 ? -11.740 7.818 -28.010 1.00 94.88 614 LEU A O 1
ATOM 4788 N N . ASN A 1 615 ? -12.506 5.930 -28.970 1.00 96.75 615 ASN A N 1
ATOM 4789 C CA . ASN A 1 615 ? -12.666 6.515 -30.302 1.00 96.75 615 ASN A CA 1
ATOM 4790 C C . ASN A 1 615 ? -13.691 7.653 -30.297 1.00 96.75 615 ASN A C 1
ATOM 4792 O O . ASN A 1 615 ? -13.421 8.727 -30.830 1.00 96.75 615 ASN A O 1
ATOM 4796 N N . GLU A 1 616 ? -14.846 7.441 -29.663 1.00 94.19 616 GLU A N 1
ATOM 4797 C CA . GLU A 1 616 ? -15.898 8.454 -29.575 1.00 94.19 616 GLU A CA 1
ATOM 4798 C C . GLU A 1 616 ? -15.504 9.622 -28.660 1.00 94.19 616 GLU A C 1
ATOM 4800 O O . GLU A 1 616 ? -15.734 10.782 -28.999 1.00 94.19 616 GLU A O 1
ATOM 4805 N N . ARG A 1 617 ? -14.933 9.326 -27.486 1.00 89.38 617 ARG A N 1
ATOM 4806 C CA . ARG A 1 617 ? -14.772 10.305 -26.399 1.00 89.38 617 ARG A CA 1
ATOM 4807 C C . ARG A 1 617 ? -13.483 11.111 -26.454 1.00 89.38 617 ARG A C 1
ATOM 4809 O O . ARG A 1 617 ? -13.470 12.206 -25.904 1.00 89.38 617 ARG A O 1
ATOM 4816 N N . LEU A 1 618 ? -12.420 10.571 -27.052 1.00 92.50 618 LEU A N 1
ATOM 4817 C CA . LEU A 1 618 ? -11.094 11.204 -27.091 1.00 92.50 618 LEU A CA 1
ATOM 4818 C C . LEU A 1 618 ? -10.539 11.364 -28.516 1.00 92.50 618 LEU A C 1
ATOM 4820 O O . LEU A 1 618 ? -9.347 11.650 -28.696 1.00 92.50 618 LEU A O 1
ATOM 4824 N N . GLY A 1 619 ? -11.366 11.112 -29.535 1.00 94.50 619 GLY A N 1
ATOM 4825 C CA . GLY A 1 619 ? -10.942 11.147 -30.932 1.00 94.50 619 GLY A CA 1
ATOM 4826 C C . GLY A 1 619 ? -9.802 10.168 -31.221 1.00 94.50 619 GLY A C 1
ATOM 4827 O O . GLY A 1 619 ? -8.855 10.523 -31.930 1.00 94.50 619 GLY A O 1
ATOM 4828 N N . ALA A 1 620 ? -9.847 8.980 -30.609 1.00 97.38 620 ALA A N 1
ATOM 4829 C CA . ALA A 1 620 ? -8.937 7.886 -30.931 1.00 97.38 620 ALA A CA 1
ATOM 4830 C C . ALA A 1 620 ? -9.330 7.194 -32.249 1.00 97.38 620 ALA A C 1
ATOM 4832 O O . ALA A 1 620 ? -10.469 7.299 -32.710 1.00 97.38 620 ALA A O 1
ATOM 4833 N N . ASP A 1 621 ? -8.385 6.482 -32.860 1.00 97.69 621 ASP A N 1
ATOM 4834 C CA . ASP A 1 621 ? -8.573 5.753 -34.118 1.00 97.69 621 ASP A CA 1
ATOM 4835 C C . ASP A 1 621 ? -8.286 4.245 -33.993 1.00 97.69 621 ASP A C 1
ATOM 4837 O O . ASP A 1 621 ? -7.783 3.614 -34.923 1.00 97.69 621 ASP A O 1
ATOM 4841 N N . PHE A 1 622 ? -8.636 3.639 -32.851 1.00 98.12 622 PHE A N 1
ATOM 4842 C CA . PHE A 1 622 ? -8.525 2.193 -32.657 1.00 98.12 622 PHE A CA 1
ATOM 4843 C C . PHE A 1 622 ? -9.361 1.419 -33.687 1.00 98.12 622 PHE A C 1
ATOM 4845 O O . PHE A 1 622 ? -10.579 1.594 -33.773 1.00 98.12 622 PHE A O 1
ATOM 4852 N N . ASP A 1 623 ? -8.726 0.487 -34.397 1.00 97.88 623 ASP A N 1
ATOM 4853 C CA . ASP A 1 623 ? -9.409 -0.559 -35.160 1.00 97.88 623 ASP A CA 1
ATOM 4854 C C . ASP A 1 623 ? -9.708 -1.751 -34.238 1.00 97.88 623 ASP A C 1
ATOM 4856 O O . ASP A 1 623 ? -8.813 -2.514 -33.874 1.00 97.88 623 ASP A O 1
ATOM 4860 N N . LEU A 1 624 ? -10.972 -1.916 -33.842 1.00 97.69 624 LEU A N 1
ATOM 4861 C CA . LEU A 1 624 ? -11.401 -2.971 -32.916 1.00 97.69 624 LEU A CA 1
ATOM 4862 C C . LEU A 1 624 ? -11.148 -4.387 -33.461 1.00 97.69 624 LEU A C 1
ATOM 4864 O O . LEU A 1 624 ? -10.958 -5.324 -32.675 1.00 97.69 624 LEU A O 1
ATOM 4868 N N . ASP A 1 625 ? -11.138 -4.569 -34.783 1.00 97.88 625 ASP A N 1
ATOM 4869 C CA . ASP A 1 625 ? -10.877 -5.869 -35.408 1.00 97.88 625 ASP A CA 1
ATOM 4870 C C . ASP A 1 625 ? -9.385 -6.223 -35.388 1.00 97.88 625 ASP A C 1
ATOM 4872 O O . ASP A 1 625 ? -9.029 -7.400 -35.448 1.00 97.88 625 ASP A O 1
ATOM 4876 N N . ALA A 1 626 ? -8.512 -5.230 -35.194 1.00 98.25 626 ALA A N 1
ATOM 4877 C CA . ALA A 1 626 ? -7.078 -5.422 -35.014 1.00 98.25 626 ALA A CA 1
ATOM 4878 C C . ALA A 1 626 ? -6.682 -5.826 -33.580 1.00 98.25 626 ALA A C 1
ATOM 4880 O O . ALA A 1 626 ? -5.491 -6.015 -33.317 1.00 98.25 626 ALA A O 1
ATOM 4881 N N . PHE A 1 627 ? -7.643 -5.982 -32.662 1.00 98.50 627 PHE A N 1
ATOM 4882 C CA . PHE A 1 627 ? -7.410 -6.472 -31.301 1.00 98.50 627 PHE A CA 1
ATOM 4883 C C . PHE A 1 627 ? -8.150 -7.788 -31.040 1.00 98.50 627 PHE A C 1
ATOM 4885 O O . PHE A 1 627 ? -9.317 -7.949 -31.382 1.00 98.50 627 PHE A O 1
ATOM 4892 N N . GLU A 1 628 ? -7.486 -8.741 -30.399 1.00 98.38 628 GLU A N 1
ATOM 4893 C CA . GLU A 1 628 ? -8.047 -10.010 -29.934 1.00 98.38 628 GLU A CA 1
ATOM 4894 C C . GLU A 1 628 ? -8.365 -9.927 -28.435 1.00 98.38 628 GLU A C 1
ATOM 4896 O O . GLU A 1 628 ? -7.569 -9.405 -27.655 1.00 98.38 628 GLU A O 1
ATOM 4901 N N . HIS A 1 629 ? -9.520 -10.453 -28.023 1.00 98.44 629 HIS A N 1
ATOM 4902 C CA . HIS A 1 629 ? -9.849 -10.625 -26.608 1.00 98.44 629 HIS A CA 1
ATOM 4903 C C . HIS A 1 629 ? -9.068 -11.809 -26.028 1.00 98.44 629 HIS A C 1
ATOM 4905 O O . HIS A 1 629 ? -9.091 -12.900 -26.594 1.00 98.44 629 HIS A O 1
ATOM 4911 N N . VAL A 1 630 ? -8.420 -11.608 -24.881 1.00 97.69 630 VAL A N 1
ATOM 4912 C CA . VAL A 1 630 ? -7.680 -12.651 -24.164 1.00 97.69 630 VAL A CA 1
ATOM 4913 C C . VAL A 1 630 ? -8.058 -12.599 -22.687 1.00 97.69 630 VAL A C 1
ATOM 4915 O O . VAL A 1 630 ? -7.675 -11.656 -22.001 1.00 97.69 630 VAL A O 1
ATOM 4918 N N . ALA A 1 631 ? -8.751 -13.616 -22.175 1.00 96.56 631 ALA A N 1
ATOM 4919 C CA . ALA A 1 631 ? -8.996 -13.779 -20.743 1.00 96.56 631 ALA A CA 1
ATOM 4920 C C . ALA A 1 631 ? -8.339 -15.066 -20.237 1.00 96.56 631 ALA A C 1
ATOM 4922 O O . ALA A 1 631 ? -8.605 -16.156 -20.748 1.00 96.56 631 ALA A O 1
ATOM 4923 N N . ARG A 1 632 ? -7.467 -14.946 -19.231 1.00 94.50 632 ARG A N 1
ATOM 4924 C CA . ARG A 1 632 ? -6.684 -16.072 -18.701 1.00 94.50 632 ARG A CA 1
ATOM 4925 C C . ARG A 1 632 ? -6.726 -16.137 -17.184 1.00 94.50 632 ARG A C 1
ATOM 4927 O O . ARG A 1 632 ? -6.691 -15.104 -16.522 1.00 94.50 632 ARG A O 1
ATOM 4934 N N . TRP A 1 633 ? -6.741 -17.352 -16.648 1.00 96.06 633 TRP A N 1
ATOM 4935 C CA . TRP A 1 633 ? -6.582 -17.559 -15.215 1.00 96.06 633 TRP A CA 1
ATOM 4936 C C . TRP A 1 633 ? -5.126 -17.344 -14.787 1.00 96.06 633 TRP A C 1
ATOM 4938 O O . TRP A 1 633 ? -4.217 -18.016 -15.284 1.00 96.06 633 TRP A O 1
ATOM 4948 N N . ASP A 1 634 ? -4.922 -16.433 -13.844 1.00 92.06 634 ASP A N 1
ATOM 4949 C CA . ASP A 1 634 ? -3.670 -16.220 -13.129 1.00 92.06 634 ASP A CA 1
ATOM 4950 C C . ASP A 1 634 ? -3.758 -16.932 -11.775 1.00 92.06 634 ASP A C 1
ATOM 4952 O O . ASP A 1 634 ? -4.488 -16.517 -10.873 1.00 92.06 634 ASP A O 1
ATOM 4956 N N . ALA A 1 635 ? -3.046 -18.052 -11.654 1.00 84.88 635 ALA A N 1
ATOM 4957 C CA . ALA A 1 635 ? -3.094 -18.884 -10.458 1.00 84.88 635 ALA A CA 1
ATOM 4958 C C . ALA A 1 635 ? -2.306 -18.298 -9.281 1.00 84.88 635 ALA A C 1
ATOM 4960 O O . ALA A 1 635 ? -2.608 -18.652 -8.143 1.00 84.88 635 ALA A O 1
ATOM 4961 N N . ASP A 1 636 ? -1.336 -17.424 -9.550 1.00 82.94 636 ASP A N 1
ATOM 4962 C CA . ASP A 1 636 ? -0.494 -16.824 -8.516 1.00 82.94 636 ASP A CA 1
ATOM 4963 C C . ASP A 1 636 ? -1.264 -15.710 -7.802 1.00 82.94 636 ASP A C 1
ATOM 4965 O O . ASP A 1 636 ? -1.240 -15.616 -6.577 1.00 82.94 636 ASP A O 1
ATOM 4969 N N . ASN A 1 637 ? -2.031 -14.927 -8.566 1.00 84.94 637 ASN A N 1
ATOM 4970 C CA . ASN A 1 637 ? -2.844 -13.828 -8.040 1.00 84.94 637 ASN A CA 1
ATOM 4971 C C . ASN A 1 637 ? -4.320 -14.197 -7.795 1.00 84.94 637 ASN A C 1
ATOM 4973 O O . ASN A 1 637 ? -5.085 -13.390 -7.265 1.00 84.94 637 ASN A O 1
ATOM 4977 N N . LEU A 1 638 ? -4.737 -15.409 -8.178 1.00 92.94 638 LEU A N 1
ATOM 4978 C CA . LEU A 1 638 ? -6.114 -15.909 -8.076 1.00 92.94 638 LEU A CA 1
ATOM 4979 C C . LEU A 1 638 ? -7.150 -15.011 -8.776 1.00 92.94 638 LEU A C 1
ATOM 4981 O O . LEU A 1 638 ? -8.251 -14.797 -8.261 1.00 92.94 638 LEU A O 1
ATOM 4985 N N . TRP A 1 639 ? -6.833 -14.493 -9.963 1.00 96.62 639 TRP A N 1
ATOM 4986 C CA . TRP A 1 639 ? -7.767 -13.687 -10.754 1.00 96.62 639 TRP A CA 1
ATOM 4987 C C . TRP A 1 639 ? -7.861 -14.130 -12.209 1.00 96.62 639 TRP A C 1
ATOM 4989 O O . TRP A 1 639 ? -6.963 -14.762 -12.763 1.00 96.62 639 TRP A O 1
ATOM 4999 N N . MET A 1 640 ? -8.958 -13.744 -12.853 1.00 97.56 640 MET A N 1
ATOM 5000 C CA . MET A 1 640 ? -8.981 -13.635 -14.307 1.00 97.56 640 MET A CA 1
ATOM 5001 C C . MET A 1 640 ? -8.269 -12.354 -14.718 1.00 97.56 640 MET A C 1
ATOM 5003 O O . MET A 1 640 ? -8.606 -11.284 -14.223 1.00 97.56 640 MET A O 1
ATOM 5007 N N . ASP A 1 641 ? -7.291 -12.472 -15.608 1.00 96.50 641 ASP A N 1
ATOM 5008 C CA . ASP A 1 641 ? -6.583 -11.354 -16.226 1.00 96.50 641 ASP A CA 1
ATOM 5009 C C . ASP A 1 641 ? -7.109 -11.189 -17.654 1.00 96.50 641 ASP A C 1
ATOM 5011 O O . ASP A 1 641 ? -6.919 -12.070 -18.503 1.00 96.50 641 ASP A O 1
ATOM 5015 N N . ILE A 1 642 ? -7.833 -10.096 -17.883 1.00 98.06 642 ILE A N 1
ATOM 5016 C CA . ILE A 1 642 ? -8.599 -9.844 -19.101 1.00 98.06 642 ILE A CA 1
ATOM 5017 C C . ILE A 1 642 ? -7.902 -8.728 -19.875 1.00 98.06 642 ILE A C 1
ATOM 5019 O O . ILE A 1 642 ? -7.559 -7.668 -19.343 1.00 98.06 642 ILE A O 1
ATOM 5023 N N . ARG A 1 643 ? -7.620 -9.009 -21.145 1.00 98.19 643 ARG A N 1
ATOM 5024 C CA . ARG A 1 643 ? -6.698 -8.235 -21.972 1.00 98.19 643 ARG A CA 1
ATOM 5025 C C . ARG A 1 643 ? -7.197 -8.098 -23.401 1.00 98.19 643 ARG A C 1
ATOM 5027 O O . ARG A 1 643 ? -8.005 -8.894 -23.883 1.00 98.19 643 ARG A O 1
ATOM 5034 N N . LEU A 1 644 ? -6.647 -7.106 -24.089 1.00 98.56 644 LEU A N 1
ATOM 5035 C CA . LEU A 1 644 ? -6.722 -6.940 -25.534 1.00 98.56 644 LEU A CA 1
ATOM 5036 C C . LEU A 1 644 ? -5.322 -7.106 -26.123 1.00 98.56 644 LEU A C 1
ATOM 5038 O O . LEU A 1 644 ? -4.387 -6.415 -25.718 1.00 98.56 644 LEU A O 1
ATOM 5042 N N . ARG A 1 645 ? -5.171 -8.029 -27.073 1.00 98.50 645 ARG A N 1
ATOM 5043 C CA . ARG A 1 645 ? -3.914 -8.294 -27.777 1.00 98.50 645 ARG A CA 1
ATOM 5044 C C . ARG A 1 645 ? -3.948 -7.680 -29.166 1.00 98.50 645 ARG A C 1
ATOM 5046 O O . ARG A 1 645 ? -4.829 -8.000 -29.955 1.00 98.50 645 ARG A O 1
ATOM 5053 N N . SER A 1 646 ? -2.964 -6.857 -29.498 1.00 98.50 646 SER A N 1
ATOM 5054 C CA . SER A 1 646 ? -2.812 -6.317 -30.847 1.00 98.50 646 SER A CA 1
ATOM 5055 C C . SER A 1 646 ? -2.425 -7.425 -31.832 1.00 98.50 646 SER A C 1
ATOM 5057 O O . SER A 1 646 ? -1.431 -8.122 -31.634 1.00 98.50 646 SER A O 1
ATOM 5059 N N . LEU A 1 647 ? -3.175 -7.591 -32.920 1.00 98.38 647 LEU A N 1
ATOM 5060 C CA . LEU A 1 647 ? -2.907 -8.606 -33.949 1.00 98.38 647 LEU A CA 1
ATOM 5061 C C . LEU A 1 647 ? -1.794 -8.196 -34.922 1.00 98.38 647 LEU A C 1
ATOM 5063 O O . LEU A 1 647 ? -1.222 -9.035 -35.617 1.00 98.38 647 LEU A O 1
ATOM 5067 N N . GLN A 1 648 ? -1.473 -6.907 -34.968 1.00 97.50 648 GLN A N 1
ATOM 5068 C CA . GLN A 1 648 ? -0.484 -6.334 -35.873 1.00 97.50 648 GLN A CA 1
ATOM 5069 C C . GLN A 1 648 ? 0.266 -5.181 -35.210 1.00 97.50 648 GLN A C 1
ATOM 5071 O O . GLN A 1 648 ? -0.129 -4.691 -34.155 1.00 97.50 648 GLN A O 1
ATOM 5076 N N . HIS A 1 649 ? 1.358 -4.737 -35.829 1.00 97.94 649 HIS A N 1
ATOM 5077 C CA . HIS A 1 649 ? 1.975 -3.486 -35.412 1.00 97.94 649 HIS A CA 1
ATOM 5078 C C . HIS A 1 649 ? 1.095 -2.316 -35.863 1.00 97.94 649 HIS A C 1
ATOM 5080 O O . HIS A 1 649 ? 0.833 -2.175 -37.058 1.00 97.94 649 HIS A O 1
ATOM 5086 N N . GLN A 1 650 ? 0.679 -1.463 -34.932 1.00 97.00 650 GLN A N 1
ATOM 5087 C CA . GLN A 1 650 ? -0.175 -0.309 -35.207 1.00 97.00 650 GLN A CA 1
ATOM 5088 C C . GLN A 1 650 ? 0.165 0.861 -34.286 1.00 97.00 650 GLN A C 1
ATOM 5090 O O . GLN A 1 650 ? 0.619 0.671 -33.161 1.00 97.00 650 GLN A O 1
ATOM 5095 N N . VAL A 1 651 ? -0.030 2.079 -34.785 1.00 97.94 651 VAL A N 1
ATOM 5096 C CA . VAL A 1 651 ? 0.122 3.306 -34.001 1.00 97.94 651 VAL A CA 1
ATOM 5097 C C . VAL A 1 651 ? -1.241 3.960 -33.936 1.00 97.94 651 VAL A C 1
ATOM 5099 O O . VAL A 1 651 ? -1.793 4.312 -34.972 1.00 97.94 651 VAL A O 1
ATOM 5102 N N . ILE A 1 652 ? -1.756 4.092 -32.722 1.00 98.19 652 ILE A N 1
ATOM 5103 C CA . ILE A 1 652 ? -3.058 4.680 -32.443 1.00 98.19 652 ILE A CA 1
ATOM 5104 C C . ILE A 1 652 ? -2.856 6.155 -32.130 1.00 98.19 652 ILE A C 1
ATOM 5106 O O . ILE A 1 652 ? -2.044 6.507 -31.269 1.00 98.19 652 ILE A O 1
ATOM 5110 N N . ASN A 1 653 ? -3.576 7.019 -32.828 1.00 97.94 653 ASN A N 1
ATOM 5111 C CA . ASN A 1 653 ? -3.588 8.450 -32.610 1.00 97.94 653 ASN A CA 1
ATOM 5112 C C . ASN A 1 653 ? -4.824 8.846 -31.800 1.00 97.94 653 ASN A C 1
ATOM 5114 O O . ASN A 1 653 ? -5.952 8.676 -32.247 1.00 97.94 653 ASN A O 1
ATOM 5118 N N . ILE A 1 654 ? -4.601 9.439 -30.629 1.00 97.00 654 ILE A N 1
ATOM 5119 C CA . ILE A 1 654 ? -5.653 9.958 -29.752 1.00 97.00 654 ILE A CA 1
ATOM 5120 C C . ILE A 1 654 ? -5.625 11.480 -29.849 1.00 97.00 654 ILE A C 1
ATOM 5122 O O . ILE A 1 654 ? -4.811 12.145 -29.193 1.00 97.00 654 ILE A O 1
ATOM 5126 N N . ALA A 1 655 ? -6.473 12.021 -30.726 1.00 93.31 655 ALA A N 1
ATOM 5127 C CA . ALA A 1 655 ? -6.421 13.417 -31.146 1.00 93.31 655 ALA A CA 1
ATOM 5128 C C . ALA A 1 655 ? -6.572 14.391 -29.970 1.00 93.31 655 ALA A C 1
ATOM 5130 O O . ALA A 1 655 ? -5.748 15.298 -29.819 1.00 93.31 655 ALA A O 1
ATOM 5131 N N . ASP A 1 656 ? -7.544 14.153 -29.087 1.00 90.94 656 ASP A N 1
ATOM 5132 C CA . ASP A 1 656 ? -7.849 15.065 -27.977 1.00 90.94 656 ASP A CA 1
ATOM 5133 C C . ASP A 1 656 ? -6.744 15.079 -26.912 1.00 90.94 656 ASP A C 1
ATOM 5135 O O . ASP A 1 656 ? -6.607 16.032 -26.145 1.00 90.94 656 ASP A O 1
ATOM 5139 N N . LEU A 1 657 ? -5.896 14.045 -26.897 1.00 91.19 657 LEU A N 1
ATOM 5140 C CA . LEU A 1 657 ? -4.733 13.954 -26.019 1.00 91.19 657 LEU A CA 1
ATOM 5141 C C . LEU A 1 657 ? -3.430 14.391 -26.696 1.00 91.19 657 LEU A C 1
ATOM 5143 O O . LEU A 1 657 ? -2.399 14.440 -26.018 1.00 91.19 657 LEU A O 1
ATOM 5147 N N . SER A 1 658 ? -3.431 14.683 -28.001 1.00 93.50 658 SER A N 1
ATOM 5148 C CA . SER A 1 658 ? -2.195 14.844 -28.785 1.00 93.50 658 SER A CA 1
ATOM 5149 C C . SER A 1 658 ? -1.192 13.712 -28.497 1.00 93.50 658 SER A C 1
ATOM 5151 O O . SER A 1 658 ? -0.007 13.954 -28.263 1.00 93.50 658 SER A O 1
ATOM 5153 N N . LEU A 1 659 ? -1.696 12.476 -28.418 1.00 94.38 659 LEU A N 1
ATOM 5154 C CA . LEU A 1 659 ? -0.944 11.297 -27.995 1.00 94.38 659 LEU A CA 1
ATOM 5155 C C . LEU A 1 659 ? -0.916 10.267 -29.125 1.00 94.38 659 LEU A C 1
ATOM 5157 O O . LEU A 1 659 ? -1.950 9.959 -29.711 1.00 94.38 659 LEU A O 1
ATOM 5161 N N . GLN A 1 660 ? 0.265 9.709 -29.387 1.00 96.94 660 GLN A N 1
ATOM 5162 C CA . GLN A 1 660 ? 0.432 8.545 -30.252 1.00 96.94 660 GLN A CA 1
ATOM 5163 C C . GLN A 1 660 ? 0.923 7.367 -29.426 1.00 96.94 660 GLN A C 1
ATOM 5165 O O . GLN A 1 660 ? 1.885 7.491 -28.668 1.00 96.94 660 GLN A O 1
ATOM 5170 N N . VAL A 1 661 ? 0.260 6.228 -29.585 1.00 97.19 661 VAL A N 1
ATOM 5171 C CA . VAL A 1 661 ? 0.539 5.012 -28.827 1.00 97.19 661 VAL A CA 1
ATOM 5172 C C . VAL A 1 661 ? 0.849 3.893 -29.806 1.00 97.19 661 VAL A C 1
ATOM 5174 O O . VAL A 1 661 ? -0.007 3.489 -30.588 1.00 97.19 661 VAL A O 1
ATOM 5177 N N . ALA A 1 662 ? 2.078 3.386 -29.770 1.00 96.62 662 ALA A N 1
ATOM 5178 C CA . ALA A 1 662 ? 2.465 2.229 -30.563 1.00 96.62 662 ALA A CA 1
ATOM 5179 C C . ALA A 1 662 ? 2.104 0.926 -29.836 1.00 96.62 662 ALA A C 1
ATOM 5181 O O . ALA A 1 662 ? 2.331 0.796 -28.629 1.00 96.62 662 ALA A O 1
ATOM 5182 N N . PHE A 1 663 ? 1.587 -0.028 -30.606 1.00 98.00 663 PHE A N 1
ATOM 5183 C CA . PHE A 1 663 ? 1.400 -1.421 -30.229 1.00 98.00 663 PHE A CA 1
ATOM 5184 C C . PHE A 1 663 ? 2.186 -2.300 -31.198 1.00 98.00 663 PHE A C 1
ATOM 5186 O O . PHE A 1 663 ? 1.989 -2.219 -32.413 1.00 98.00 663 PHE A O 1
ATOM 5193 N N . ALA A 1 664 ? 3.062 -3.155 -30.683 1.00 97.62 664 ALA A N 1
ATOM 5194 C CA . ALA A 1 664 ? 3.674 -4.220 -31.465 1.00 97.62 664 ALA A CA 1
ATOM 5195 C C . ALA A 1 664 ? 2.660 -5.343 -31.757 1.00 97.62 664 ALA A C 1
ATOM 5197 O O . ALA A 1 664 ? 1.669 -5.521 -31.049 1.00 97.62 664 ALA A O 1
ATOM 5198 N N . ALA A 1 665 ? 2.918 -6.143 -32.795 1.00 97.12 665 ALA A N 1
ATOM 5199 C CA . ALA A 1 665 ? 2.138 -7.357 -33.027 1.00 97.12 665 ALA A CA 1
ATOM 5200 C C . ALA A 1 665 ? 2.328 -8.331 -31.849 1.00 97.12 665 ALA A C 1
ATOM 5202 O O . ALA A 1 665 ? 3.459 -8.635 -31.472 1.00 97.12 665 ALA A O 1
ATOM 5203 N N . GLY A 1 666 ? 1.227 -8.819 -31.282 1.00 97.31 666 GLY A N 1
ATOM 5204 C CA . GLY A 1 666 ? 1.207 -9.670 -30.094 1.00 97.31 666 GLY A CA 1
ATOM 5205 C C . GLY A 1 666 ? 1.283 -8.918 -28.763 1.00 97.31 666 GLY A C 1
ATOM 5206 O O . GLY A 1 666 ? 1.187 -9.560 -27.720 1.00 97.31 666 GLY A O 1
ATOM 5207 N N . GLU A 1 667 ? 1.433 -7.591 -28.771 1.00 97.88 667 GLU A N 1
ATOM 5208 C CA . GLU A 1 667 ? 1.448 -6.799 -27.542 1.00 97.88 667 GLU A CA 1
ATOM 5209 C C . GLU A 1 667 ? 0.073 -6.808 -26.866 1.00 97.88 667 GLU A C 1
ATOM 5211 O O . GLU A 1 667 ? -0.955 -6.649 -27.525 1.00 97.88 667 GLU A O 1
ATOM 5216 N N . GLU A 1 668 ? 0.057 -6.998 -25.547 1.00 97.94 668 GLU A N 1
ATOM 5217 C CA . GLU A 1 668 ? -1.163 -7.078 -24.748 1.00 97.94 668 GLU A CA 1
ATOM 5218 C C . GLU A 1 668 ? -1.332 -5.840 -23.868 1.00 97.94 668 GLU A C 1
ATOM 5220 O O . GLU A 1 668 ? -0.377 -5.350 -23.268 1.00 97.94 668 GLU A O 1
ATOM 5225 N N . MET A 1 669 ? -2.577 -5.397 -23.742 1.00 97.75 669 MET A N 1
ATOM 5226 C CA . MET A 1 669 ? -3.015 -4.369 -22.810 1.00 97.75 669 MET A CA 1
ATOM 5227 C C . MET A 1 669 ? -4.064 -4.959 -21.878 1.00 97.75 669 MET A C 1
ATOM 5229 O O . MET A 1 669 ? -5.019 -5.578 -22.348 1.00 97.75 669 MET A O 1
ATOM 5233 N N . ARG A 1 670 ? -3.910 -4.768 -20.570 1.00 97.75 670 ARG A N 1
ATOM 5234 C CA . ARG A 1 670 ? -4.913 -5.212 -19.596 1.00 97.75 670 ARG A CA 1
ATOM 5235 C C . ARG A 1 670 ? -6.069 -4.227 -19.525 1.00 97.75 670 ARG A C 1
ATOM 5237 O O . ARG A 1 670 ? -5.866 -3.018 -19.554 1.00 97.75 670 ARG A O 1
ATOM 5244 N N . THR A 1 671 ? -7.274 -4.759 -19.416 1.00 96.56 671 THR A N 1
ATOM 5245 C CA . THR A 1 671 ? -8.507 -3.968 -19.354 1.00 96.56 671 THR A CA 1
ATOM 5246 C C . THR A 1 671 ? -9.306 -4.252 -18.089 1.00 96.56 671 THR A C 1
ATOM 5248 O O . THR A 1 671 ? -10.041 -3.387 -17.627 1.00 96.56 671 THR A O 1
ATOM 5251 N N . GLU A 1 672 ? -9.134 -5.433 -17.492 1.00 95.62 672 GLU A N 1
ATOM 5252 C CA . GLU A 1 672 ? -9.804 -5.814 -16.254 1.00 95.62 672 GLU A CA 1
ATOM 5253 C C . GLU A 1 672 ? -9.029 -6.925 -15.538 1.00 95.62 672 GLU A C 1
ATOM 5255 O O . GLU A 1 672 ? -8.376 -7.765 -16.165 1.00 95.62 672 GLU A O 1
ATOM 5260 N N . ILE A 1 673 ? -9.123 -6.938 -14.211 1.00 95.56 673 ILE A N 1
ATOM 5261 C CA . ILE A 1 673 ? -8.885 -8.140 -13.414 1.00 95.56 673 ILE A CA 1
ATOM 5262 C C . ILE A 1 673 ? -10.198 -8.565 -12.774 1.00 95.56 673 ILE A C 1
ATOM 5264 O O . ILE A 1 673 ? -11.046 -7.726 -12.512 1.00 95.56 673 ILE A O 1
ATOM 5268 N N . SER A 1 674 ? -10.357 -9.848 -12.471 1.00 96.62 674 SER A N 1
ATOM 5269 C CA . SER A 1 674 ? -11.455 -10.304 -11.621 1.00 96.62 674 SER A CA 1
ATOM 5270 C C . SER A 1 674 ? -10.975 -11.375 -10.651 1.00 96.62 674 SER A C 1
ATOM 5272 O O . SER A 1 674 ? -10.878 -12.557 -10.993 1.00 96.62 674 SER A O 1
ATOM 5274 N N . THR A 1 675 ? -10.625 -10.950 -9.437 1.00 96.62 675 THR A N 1
ATOM 5275 C CA . THR A 1 675 ? -10.181 -11.823 -8.348 1.00 96.62 675 THR A CA 1
ATOM 5276 C C . THR A 1 675 ? -11.279 -12.754 -7.882 1.00 96.62 675 THR A C 1
ATOM 5278 O O . THR A 1 675 ? -12.443 -12.374 -7.751 1.00 96.62 675 THR A O 1
ATOM 5281 N N . LYS A 1 676 ? -10.864 -13.981 -7.580 1.00 96.81 676 LYS A N 1
ATOM 5282 C CA . LYS A 1 676 ? -11.677 -15.012 -6.958 1.00 96.81 676 LYS A CA 1
ATOM 5283 C C . LYS A 1 676 ? -11.184 -15.232 -5.539 1.00 96.81 676 LYS A C 1
ATOM 5285 O O . LYS A 1 676 ? -9.986 -15.225 -5.266 1.00 96.81 676 LYS A O 1
ATOM 5290 N N . PHE A 1 677 ? -12.121 -15.394 -4.621 1.00 95.50 677 PHE A N 1
ATOM 5291 C CA . PHE A 1 677 ? -11.848 -15.323 -3.198 1.00 95.50 677 PHE A CA 1
ATOM 5292 C C . PHE A 1 677 ? -11.845 -16.704 -2.560 1.00 95.50 677 PHE A C 1
ATOM 5294 O O . PHE A 1 677 ? -12.634 -17.592 -2.884 1.00 95.50 677 PHE A O 1
ATOM 5301 N N . LEU A 1 678 ? -10.956 -16.868 -1.592 1.00 92.50 678 LEU A N 1
ATOM 5302 C CA . LEU A 1 678 ? -11.057 -17.917 -0.593 1.00 92.50 678 LEU A CA 1
ATOM 5303 C C . LEU A 1 678 ? -11.646 -17.286 0.661 1.00 92.50 678 LEU A C 1
ATOM 5305 O O . LEU A 1 678 ? -11.218 -16.200 1.050 1.00 92.50 678 LEU A O 1
ATOM 5309 N N . ARG A 1 679 ? -12.575 -17.976 1.329 1.00 92.62 679 ARG A N 1
ATOM 5310 C CA . ARG A 1 679 ? -13.178 -17.476 2.573 1.00 92.62 679 ARG A CA 1
ATOM 5311 C C . ARG A 1 679 ? -12.133 -17.014 3.608 1.00 92.62 679 ARG A C 1
ATOM 5313 O O . ARG A 1 679 ? -12.264 -15.881 4.056 1.00 92.62 679 ARG A O 1
ATOM 5320 N N . PRO A 1 680 ? -11.077 -17.791 3.936 1.00 85.69 680 PRO A N 1
ATOM 5321 C CA . PRO A 1 680 ? -10.056 -17.330 4.881 1.00 85.69 680 PRO A CA 1
ATOM 5322 C C . PRO A 1 680 ? -9.312 -16.075 4.411 1.00 85.69 680 PRO A C 1
ATOM 5324 O O . PRO A 1 680 ? -8.949 -15.236 5.225 1.00 85.69 680 PRO A O 1
ATOM 5327 N N . GLY A 1 681 ? -9.103 -15.932 3.096 1.00 82.31 681 GLY A N 1
ATOM 5328 C CA . GLY A 1 681 ? -8.490 -14.733 2.525 1.00 82.31 681 GLY A CA 1
ATOM 5329 C C . GLY A 1 681 ? -9.383 -13.507 2.698 1.00 82.31 681 GLY A C 1
ATOM 5330 O O . GLY A 1 681 ? -8.899 -12.450 3.081 1.00 82.31 681 GLY A O 1
ATOM 5331 N N . LEU A 1 682 ? -10.696 -13.651 2.488 1.00 89.19 682 LEU A N 1
ATOM 5332 C CA . LEU A 1 682 ? -11.639 -12.556 2.710 1.00 89.19 682 LEU A CA 1
ATOM 5333 C C . LEU A 1 682 ? -11.772 -12.196 4.198 1.00 89.19 682 LEU A C 1
ATOM 5335 O O . LEU A 1 682 ? -11.783 -11.015 4.523 1.00 89.19 682 LEU A O 1
ATOM 5339 N N . GLU A 1 683 ? -11.830 -13.189 5.093 1.00 89.44 683 GLU A N 1
ATOM 5340 C CA . GLU A 1 683 ? -11.831 -12.976 6.551 1.00 89.44 683 GLU A CA 1
ATOM 5341 C C . GLU A 1 683 ? -10.580 -12.205 7.008 1.00 89.44 683 GLU A C 1
ATOM 5343 O O . GLU A 1 683 ? -10.695 -11.287 7.819 1.00 89.44 683 GLU A O 1
ATOM 5348 N N . GLY A 1 684 ? -9.405 -12.526 6.451 1.00 83.00 684 GLY A N 1
ATOM 5349 C CA . GLY A 1 684 ? -8.163 -11.791 6.711 1.00 83.00 684 GLY A CA 1
ATOM 5350 C C . GLY A 1 684 ? -8.243 -10.329 6.272 1.00 83.00 684 GLY A C 1
ATOM 5351 O O . GLY A 1 684 ? -8.024 -9.434 7.084 1.00 83.00 684 GLY A O 1
ATOM 5352 N N . ILE A 1 685 ? -8.657 -10.082 5.024 1.00 86.94 685 ILE A N 1
ATOM 5353 C CA . ILE A 1 685 ? -8.790 -8.717 4.486 1.00 86.94 685 ILE A CA 1
ATOM 5354 C C . ILE A 1 685 ? -9.842 -7.911 5.272 1.00 86.94 685 ILE A C 1
ATOM 5356 O O . ILE A 1 685 ? -9.670 -6.714 5.488 1.00 86.94 685 ILE A O 1
ATOM 5360 N N . TYR A 1 686 ? -10.928 -8.544 5.728 1.00 92.31 686 TYR A N 1
ATOM 5361 C CA . TYR A 1 686 ? -11.902 -7.902 6.615 1.00 92.31 686 TYR A CA 1
ATOM 5362 C C . TYR A 1 686 ? -11.275 -7.500 7.945 1.00 92.31 686 TYR A C 1
ATOM 5364 O O . TYR A 1 686 ? -11.399 -6.342 8.338 1.00 92.31 686 TYR A O 1
ATOM 5372 N N . SER A 1 687 ? -10.557 -8.412 8.600 1.00 86.88 687 SER A N 1
ATOM 5373 C CA . SER A 1 687 ? -9.908 -8.127 9.880 1.00 86.88 687 SER A CA 1
ATOM 5374 C C . SER A 1 687 ? -8.916 -6.966 9.771 1.00 86.88 687 SER A C 1
ATOM 5376 O O . SER A 1 687 ? -8.918 -6.084 10.626 1.00 86.88 687 SER A O 1
ATOM 5378 N N . GLU A 1 688 ? -8.105 -6.929 8.711 1.00 83.50 688 GLU A N 1
ATOM 5379 C CA . GLU A 1 688 ? -7.165 -5.831 8.435 1.00 83.50 688 GLU A CA 1
ATOM 5380 C C . GLU A 1 688 ? -7.870 -4.494 8.172 1.00 83.50 688 GLU A C 1
ATOM 5382 O O . GLU A 1 688 ? -7.326 -3.426 8.452 1.00 83.50 688 GLU A O 1
ATOM 5387 N N . ALA A 1 689 ? -9.087 -4.546 7.632 1.00 85.00 689 ALA A N 1
ATOM 5388 C CA . ALA A 1 689 ? -9.898 -3.372 7.357 1.00 85.00 689 ALA A CA 1
ATOM 5389 C C . ALA A 1 689 ? -10.719 -2.882 8.563 1.00 85.00 689 ALA A C 1
ATOM 5391 O O . ALA A 1 689 ? -11.360 -1.842 8.447 1.00 85.00 689 ALA A O 1
ATOM 5392 N N . GLY A 1 690 ? -10.718 -3.596 9.696 1.00 91.06 690 GLY A N 1
ATOM 5393 C CA . GLY A 1 690 ? -11.566 -3.281 10.853 1.00 91.06 690 GLY A CA 1
ATOM 5394 C C . GLY A 1 690 ? -12.995 -3.828 10.743 1.00 91.06 690 GLY A C 1
ATOM 5395 O O . GLY A 1 690 ? -13.921 -3.271 11.328 1.00 91.06 690 GLY A O 1
ATOM 5396 N N . LEU A 1 691 ? -13.190 -4.908 9.982 1.00 95.25 691 LEU A N 1
ATOM 5397 C CA . LEU A 1 691 ? -14.463 -5.605 9.807 1.00 95.25 691 LEU A CA 1
ATOM 5398 C C . LEU A 1 691 ? -14.398 -7.020 10.396 1.00 95.25 691 LEU A C 1
ATOM 5400 O O . LEU A 1 691 ? -13.443 -7.765 10.190 1.00 95.25 691 LEU A O 1
ATOM 5404 N N . GLU A 1 692 ? -15.464 -7.434 11.071 1.00 96.69 692 GLU A N 1
ATOM 5405 C CA . GLU A 1 692 ? -15.672 -8.805 11.530 1.00 96.69 692 GLU A CA 1
ATOM 5406 C C . GLU A 1 692 ? -16.722 -9.483 10.651 1.00 96.69 692 GLU A C 1
ATOM 5408 O O . GLU A 1 692 ? -17.851 -8.998 10.542 1.00 96.69 692 GLU A O 1
ATOM 5413 N N . LEU A 1 693 ? -16.373 -10.631 10.063 1.00 96.69 693 LEU A N 1
ATOM 5414 C CA . LEU A 1 693 ? -17.334 -11.491 9.375 1.00 96.69 693 LEU A CA 1
ATOM 5415 C C . LEU A 1 693 ? -18.305 -12.103 10.396 1.00 96.69 693 LEU A C 1
ATOM 5417 O O . LEU A 1 693 ? -17.891 -12.884 11.252 1.00 96.69 693 LEU A O 1
ATOM 5421 N N . THR A 1 694 ? -19.597 -11.805 10.276 1.00 96.06 694 THR A N 1
ATOM 5422 C CA . THR A 1 694 ? -20.637 -12.384 11.138 1.00 96.06 694 THR A CA 1
ATOM 5423 C C . THR A 1 694 ? -21.270 -13.616 10.510 1.00 96.06 694 THR A C 1
ATOM 5425 O O . THR A 1 694 ? -21.507 -14.605 11.202 1.00 96.06 694 THR A O 1
ATOM 5428 N N . ASP A 1 695 ? -21.501 -13.583 9.196 1.00 97.25 695 ASP A N 1
ATOM 5429 C CA . ASP A 1 695 ? -22.227 -14.633 8.488 1.00 97.25 695 ASP A CA 1
ATOM 5430 C C . ASP A 1 695 ? -21.667 -14.866 7.083 1.00 97.25 695 ASP A C 1
ATOM 5432 O O . ASP A 1 695 ? -21.106 -13.973 6.444 1.00 97.25 695 ASP A O 1
ATOM 5436 N N . TRP A 1 696 ? -21.828 -16.096 6.598 1.00 97.06 696 TRP A N 1
ATOM 5437 C CA . TRP A 1 696 ? -21.337 -16.543 5.299 1.00 97.06 696 TRP A CA 1
ATOM 5438 C C . TRP A 1 696 ? -22.315 -17.530 4.674 1.00 97.06 696 TRP A C 1
ATOM 5440 O O . TRP A 1 696 ? -22.592 -18.585 5.255 1.00 97.06 696 TRP A O 1
ATOM 5450 N N . TRP A 1 697 ? -22.755 -17.242 3.454 1.00 97.81 697 TRP A N 1
ATOM 5451 C CA . TRP A 1 697 ? -23.626 -18.121 2.684 1.00 97.81 697 TRP A CA 1
ATOM 5452 C C . TRP A 1 697 ? -23.048 -18.329 1.293 1.00 97.81 697 TRP A C 1
ATOM 5454 O O . TRP A 1 697 ? -22.808 -17.362 0.580 1.00 97.81 697 TRP A O 1
ATOM 5464 N N . ALA A 1 698 ? -22.851 -19.585 0.905 1.00 97.12 698 ALA A N 1
ATOM 5465 C CA . ALA A 1 698 ? -22.494 -19.948 -0.461 1.00 97.12 698 ALA A CA 1
ATOM 5466 C C . ALA A 1 698 ? -23.723 -20.474 -1.212 1.00 97.12 698 ALA A C 1
ATOM 5468 O O . ALA A 1 698 ? -24.696 -20.901 -0.579 1.00 97.12 698 ALA A O 1
ATOM 5469 N N . ASP A 1 699 ? -23.677 -20.443 -2.541 1.00 97.19 699 ASP A N 1
ATOM 5470 C CA . ASP A 1 699 ? -24.656 -21.140 -3.372 1.00 97.19 699 ASP A CA 1
ATOM 5471 C C . ASP A 1 699 ? -24.474 -22.665 -3.274 1.00 97.19 699 ASP A C 1
ATOM 5473 O O . ASP A 1 699 ? -23.489 -23.161 -2.715 1.00 97.19 699 ASP A O 1
ATOM 5477 N N . ASP A 1 700 ? -25.430 -23.417 -3.821 1.00 94.56 700 ASP A N 1
ATOM 5478 C CA . ASP A 1 700 ? -25.465 -24.881 -3.700 1.00 94.56 700 ASP A CA 1
ATOM 5479 C C . ASP A 1 700 ? -24.236 -25.567 -4.325 1.00 94.56 700 ASP A C 1
ATOM 5481 O O . ASP A 1 700 ? -23.857 -26.660 -3.896 1.00 94.56 700 ASP A O 1
ATOM 5485 N N . GLU A 1 701 ? -23.597 -24.930 -5.311 1.00 93.25 701 GLU A N 1
ATOM 5486 C CA . GLU A 1 701 ? -22.406 -25.446 -5.990 1.00 93.25 701 GLU A CA 1
ATOM 5487 C C . GLU A 1 701 ? -21.092 -24.907 -5.392 1.00 93.25 701 GLU A C 1
ATOM 5489 O O . GLU A 1 701 ? -20.008 -25.353 -5.771 1.00 93.25 701 GLU A O 1
ATOM 5494 N N . GLY A 1 702 ? -21.161 -23.993 -4.416 1.00 95.00 702 GLY A N 1
ATOM 5495 C CA . GLY A 1 702 ? -19.985 -23.399 -3.776 1.00 95.00 702 GLY A CA 1
ATOM 5496 C C . GLY A 1 702 ? -19.151 -22.531 -4.721 1.00 95.00 702 GLY A C 1
ATOM 5497 O O . GLY A 1 702 ? -17.933 -22.437 -4.565 1.00 95.00 702 GLY A O 1
ATOM 5498 N N . LEU A 1 703 ? -19.795 -21.925 -5.717 1.00 96.56 703 LEU A N 1
ATOM 5499 C CA . LEU A 1 703 ? -19.179 -21.091 -6.739 1.00 96.56 703 LEU A CA 1
ATOM 5500 C C . LEU A 1 703 ? -19.091 -19.624 -6.312 1.00 96.56 703 LEU A C 1
ATOM 5502 O O . LEU A 1 703 ? -18.153 -18.924 -6.685 1.00 96.56 703 LEU A O 1
ATOM 5506 N N . TYR A 1 704 ? -20.043 -19.152 -5.527 1.00 98.06 704 TYR A N 1
ATOM 5507 C CA . TYR A 1 704 ? -20.197 -17.764 -5.128 1.00 98.06 704 TYR A CA 1
ATOM 5508 C C . TYR A 1 704 ? -20.596 -17.699 -3.654 1.00 98.06 704 TYR A C 1
ATOM 5510 O O . TYR A 1 704 ? -21.169 -18.646 -3.114 1.00 98.06 704 TYR A O 1
ATOM 5518 N N . ALA A 1 705 ? -20.311 -16.583 -2.989 1.00 97.94 705 ALA A N 1
ATOM 5519 C CA . ALA A 1 705 ? -20.767 -16.353 -1.628 1.00 97.94 705 ALA A CA 1
ATOM 5520 C C . ALA A 1 705 ? -21.247 -14.928 -1.378 1.00 97.94 705 ALA A C 1
ATOM 5522 O O . ALA A 1 705 ? -20.747 -13.968 -1.963 1.00 97.94 705 ALA A O 1
ATOM 5523 N N . LEU A 1 706 ? -22.180 -14.813 -0.435 1.00 98.06 706 LEU A N 1
ATOM 5524 C CA . LEU A 1 706 ? -22.469 -13.583 0.281 1.00 98.06 706 LEU A CA 1
ATOM 5525 C C . LEU A 1 706 ? -21.847 -13.650 1.674 1.00 98.06 706 LEU A C 1
ATOM 5527 O O . LEU A 1 706 ? -22.042 -14.627 2.405 1.00 98.06 706 LEU A O 1
ATOM 5531 N N . SER A 1 707 ? -21.150 -12.589 2.054 1.00 97.81 707 SER A N 1
ATOM 5532 C CA . SER A 1 707 ? -20.661 -12.363 3.410 1.00 97.81 707 SER A CA 1
ATOM 5533 C C . SER A 1 707 ? -21.383 -11.187 4.051 1.00 97.81 707 SER A C 1
ATOM 5535 O O . SER A 1 707 ? -21.598 -10.159 3.409 1.00 97.81 707 SER A O 1
ATOM 5537 N N . LEU A 1 708 ? -21.727 -11.330 5.330 1.00 97.88 708 LEU A N 1
ATOM 5538 C CA . LEU A 1 708 ? -22.199 -10.235 6.170 1.00 97.88 708 LEU A CA 1
ATOM 5539 C C . LEU A 1 708 ? -21.112 -9.888 7.184 1.00 97.88 708 LEU A C 1
ATOM 5541 O O . LEU A 1 708 ? -20.584 -10.779 7.850 1.00 97.88 708 LEU A O 1
ATOM 5545 N N . ALA A 1 709 ? -20.787 -8.607 7.304 1.00 97.75 709 ALA A N 1
ATOM 5546 C CA . ALA A 1 709 ? -19.783 -8.117 8.235 1.00 97.75 709 ALA A CA 1
ATOM 5547 C C . ALA A 1 709 ? -20.266 -6.894 9.021 1.00 97.75 709 ALA A C 1
ATOM 5549 O O . ALA A 1 709 ? -21.212 -6.209 8.623 1.00 97.75 709 ALA A O 1
ATOM 5550 N N . ARG A 1 710 ? -19.602 -6.615 10.142 1.00 95.81 710 ARG A N 1
ATOM 5551 C CA . ARG A 1 710 ? -19.784 -5.408 10.965 1.00 95.81 710 ARG A CA 1
ATOM 5552 C C . ARG A 1 710 ? -18.435 -4.750 11.240 1.00 95.81 710 ARG A C 1
ATOM 5554 O O . ARG A 1 710 ? -17.431 -5.453 11.229 1.00 95.81 710 ARG A O 1
ATOM 5561 N N . ALA A 1 711 ? -18.415 -3.452 11.523 1.00 92.81 711 ALA A N 1
ATOM 5562 C CA . ALA A 1 711 ? -17.209 -2.792 12.026 1.00 92.81 711 ALA A CA 1
ATOM 5563 C C . ALA A 1 711 ? -16.860 -3.262 13.453 1.00 92.81 711 ALA A C 1
ATOM 5565 O O . ALA A 1 711 ? -17.763 -3.639 14.214 1.00 92.81 711 ALA A O 1
ATOM 5566 N N . ILE A 1 712 ? -15.561 -3.273 13.774 1.00 86.50 712 ILE A N 1
ATOM 5567 C CA . ILE A 1 712 ? -14.986 -3.672 15.075 1.00 86.50 712 ILE A CA 1
ATOM 5568 C C . ILE A 1 712 ? -14.689 -2.454 15.943 1.00 86.50 712 ILE A C 1
ATOM 5570 O O . ILE A 1 712 ? -14.104 -1.485 15.413 1.00 86.50 712 ILE A O 1
#

Radius of gyration: 30.24 Å; chains: 1; bounding box: 90×76×73 Å

Secondary structure (DSSP, 8-state):
-HHHHIIIIIIIIT-PPPTTTTTGGGG-TTTS-GGGTTTS-PPPHHHHHHHHHHHHHHHHHHHTT--TTS--TTTGGGHHHHHHHHHHHHHHHHHHHHHTTSS----S------S-PPPPPS-SEEEE-SEEEEES---GGGS---GGG-S-EEEEE--EEEESSPPBHHHHHHHHHHH-PPPPTTEEE-SSS-EEEEETTEEEE--TTSBP-S--HHHHHHHHHHTT-BPPPHHHHHHHTTT--GGGSS-SS-SSSPPPTT--GGG--TTS---SSSSSEEEEEEEE-PPTT----S-GGGTGGG-EEEEEEEES--TTS-TTT--TT--EEE-TT--SSSEEE--EEE---PPP---S-------------------PPPPPPPPPGGGSEEEEE-PPTTGGGTTHHHHHHHHHTSSSEE--GGGG-SHHHHHHHHHHHHSSS--HHHHHHHHHHHHHHHHHHHH--SEEEEET-TT-TTTHHHHHHHHHTT---EEEEEES-HHHHHHHHHHHHHHSTT-EEEEEES-TTT-GGG----SSEEEEE-TTGGGGS-HHHHHHHHHHHHHH--TT-EEEEEEEBP--HHHHHHHHS-TTSHHHHHHHHHHHHHHHHH-B---GGGEEEEEEEETTTTEEEEEEEESS-EEEEEGGGTEEEEE-TT-EEEEEEEE-B-HHHHHHHHHHHTEEEEEEEE-TTSSEEEEEEEE-

Sequence (712 aa):
MGNFEELWLVQRVGGREPLRGDIGELYDAIEQPRKIRGELPILKADEVRPYMEQVRERTLEVLAEVDFESGEPLLANGFIYEMLLAHEHQHNETMLQLLQMVESYEPVEVDPGPAAEAVAEGPEMVAVAAGRHELGAGPAAEGFAYDNERPRHTVELAAFEIDRAPVANAAYVEFIEATGAEPPMYWRRDGEGGWLREAMGRTEPVDPAHPVIHVSWHEADAFSRWAGKRLPSEHEWEAAAAGAGRERANLDQLSFGTAPAGAYADAAADCGAVQMLGDVWEWTASDFVAYPGFEAFPYPEYSEAFFGDAHKVLRGGAWATRRDVIRTSFRNWDLPERRQIFAGFRCARDVYRPWPRRDGRVSPTDDPRGPRGRKNVMTEKAPIPPTTTTDRVTVDVHLPPGGPLSGMAADVRAGLTKPFKELSPRYFYDERGSELYEQITALPEYYPTRCERQILQARSGEIVEATHPRALIELGSGSASKTRVLLDAMAGAGCLGAYAPVDISEEITRETAELIAAEYEGVRVLGHVCDFELDLERVPIEGPRIVAFLGGTMGNFQPAQRATFLRRIANMLDPGDRFLLGTDLVKDRATVEAAYNDSAGVTAAFNKNVLAVLNERLGADFDLDAFEHVARWDADNLWMDIRLRSLQHQVINIADLSLQVAFAAGEEMRTEISTKFLRPGLEGIYSEAGLELTDWWADDEGLYALSLARAI